Protein AF-0000000070241380 (afdb_homodimer)

Sequence (572 aa):
MRVVCAGHLNWDIRLRVDRLPAPDSEGRIKDRTESGGGSAANVAVGLSSLGCAPAMLGSVGDDDRGNSARGRLERADVRQYVRTVEDAETTAKYVFTDDDGEVAMLESGGANEAFEADDLPSKALVDADMLHLTGQDPQTAAELAERAVDHDVLVSFDPGRRVDSRDYSTTLRRTDLLFVNRREAAAVDIAVPWRITKLGGDGAVCAGPEGAEISHPGFDIETVRDTTGAGDAFAAGFLAAWFEDTDPERALSVANAAGALAAGTRGVDIDLSWDRINDLRKDQPRMRVVCAGHLNWDIRLRVDRLPAPDSEGRIKDRTESGGGSAANVAVGLSSLGCAPAMLGSVGDDDRGNSARGRLERADVRQYVRTVEDAETTAKYVFTDDDGEVAMLESGGANEAFEADDLPSKALVDADMLHLTGQDPQTAAELAERAVDHDVLVSFDPGRRVDSRDYSTTLRRTDLLFVNRREAAAVDIAVPWRITKLGGDGAVCAGPEGAEISHPGFDIETVRDTTGAGDAFAAGFLAAWFEDTDPERALSVANAAGALAAGTRGVDIDLSWDRINDLRKDQPR

Radius of gyration: 29.04 Å; Cα contacts (8 Å, |Δi|>4): 1462; chains: 2; bounding box: 53×88×62 Å

pLDDT: mean 92.49, std 8.25, range [40.88, 98.88]

Structure (mmCIF, N/CA/C/O backbone):
data_AF-0000000070241380-model_v1
#
loop_
_entity.id
_entity.type
_entity.pdbx_description
1 polymer 'PfkB family kinase'
#
loop_
_atom_site.group_PDB
_atom_site.id
_atom_site.type_symbol
_atom_site.label_atom_id
_atom_site.label_alt_id
_atom_site.label_comp_id
_atom_site.label_asym_id
_atom_site.label_entity_id
_atom_site.label_seq_id
_atom_site.pdbx_PDB_ins_code
_atom_site.Cartn_x
_atom_site.Cartn_y
_atom_site.Cartn_z
_atom_site.occupancy
_atom_site.B_iso_or_equiv
_atom_site.auth_seq_id
_atom_site.auth_comp_id
_atom_site.auth_asym_id
_atom_site.auth_atom_id
_atom_site.pdbx_PDB_model_num
ATOM 1 N N . MET A 1 1 ? -7.23 -36.688 -7.641 1 91.81 1 MET A N 1
ATOM 2 C CA . MET A 1 1 ? -5.93 -36.312 -8.172 1 91.81 1 MET A CA 1
ATOM 3 C C . MET A 1 1 ? -5.129 -35.531 -7.121 1 91.81 1 MET A C 1
ATOM 5 O O . MET A 1 1 ? -5.648 -34.625 -6.477 1 91.81 1 MET A O 1
ATOM 9 N N . ARG A 1 2 ? -3.965 -36.062 -6.848 1 96.88 2 ARG A N 1
ATOM 10 C CA . ARG A 1 2 ? -3.041 -35.375 -5.938 1 96.88 2 ARG A CA 1
ATOM 11 C C . ARG A 1 2 ? -2.055 -34.5 -6.707 1 96.88 2 ARG A C 1
ATOM 13 O O . ARG A 1 2 ? -1.306 -35 -7.551 1 96.88 2 ARG A O 1
ATOM 20 N N . VAL A 1 3 ? -2.09 -33.188 -6.426 1 98.31 3 VAL A N 1
ATOM 21 C CA . VAL A 1 3 ? -1.246 -32.25 -7.156 1 98.31 3 VAL A CA 1
ATOM 22 C C . VAL A 1 3 ? -0.402 -31.438 -6.18 1 98.31 3 VAL A C 1
ATOM 24 O O . VAL A 1 3 ? -0.926 -30.891 -5.211 1 98.31 3 VAL A O 1
ATOM 27 N N . VAL A 1 4 ? 0.882 -31.375 -6.375 1 98.81 4 VAL A N 1
ATOM 28 C CA . VAL A 1 4 ? 1.748 -30.469 -5.637 1 98.81 4 VAL A CA 1
ATOM 29 C C . VAL A 1 4 ? 1.947 -29.188 -6.438 1 98.81 4 VAL A C 1
ATOM 31 O O . VAL A 1 4 ? 2.467 -29.219 -7.555 1 98.81 4 VAL A O 1
ATOM 34 N N . CYS A 1 5 ? 1.465 -28.141 -5.914 1 98.81 5 CYS A N 1
ATOM 35 C CA . CYS A 1 5 ? 1.719 -26.812 -6.48 1 98.81 5 CYS A CA 1
ATOM 36 C C . CYS A 1 5 ? 2.889 -26.141 -5.781 1 98.81 5 CYS A C 1
ATOM 38 O O . CYS A 1 5 ? 2.871 -25.953 -4.562 1 98.81 5 CYS A O 1
ATOM 40 N N . ALA A 1 6 ? 3.889 -25.75 -6.531 1 98.81 6 ALA A N 1
ATOM 41 C CA . ALA A 1 6 ? 5.086 -25.141 -5.957 1 98.81 6 ALA A CA 1
ATOM 42 C C . ALA A 1 6 ? 5.312 -23.75 -6.52 1 98.81 6 ALA A C 1
ATOM 44 O O . ALA A 1 6 ? 5.277 -23.547 -7.738 1 98.81 6 ALA A O 1
ATOM 45 N N . GLY A 1 7 ? 5.461 -22.797 -5.633 1 98.06 7 GLY A N 1
ATOM 46 C CA . GLY A 1 7 ? 5.75 -21.453 -6.102 1 98.06 7 GLY A CA 1
ATOM 47 C C . GLY A 1 7 ? 5.418 -20.391 -5.078 1 98.06 7 GLY A C 1
ATOM 48 O O . GLY A 1 7 ? 5.711 -20.531 -3.893 1 98.06 7 GLY A O 1
ATOM 49 N N . HIS A 1 8 ? 4.859 -19.328 -5.605 1 95.69 8 HIS A N 1
ATOM 50 C CA . HIS A 1 8 ? 4.719 -18.125 -4.793 1 95.69 8 HIS A CA 1
ATOM 51 C C . HIS A 1 8 ? 3.445 -18.172 -3.957 1 95.69 8 HIS A C 1
ATOM 53 O O . HIS A 1 8 ? 2.396 -18.609 -4.438 1 95.69 8 HIS A O 1
ATOM 59 N N . LEU A 1 9 ? 3.564 -17.859 -2.736 1 96.31 9 LEU A N 1
ATOM 60 C CA . LEU A 1 9 ? 2.535 -17.547 -1.749 1 96.31 9 LEU A CA 1
ATOM 61 C C . LEU A 1 9 ? 2.734 -16.156 -1.175 1 96.31 9 LEU A C 1
ATOM 63 O O . LEU A 1 9 ? 3.637 -15.938 -0.364 1 96.31 9 LEU A O 1
ATOM 67 N N . ASN A 1 10 ? 1.945 -15.258 -1.685 1 94.19 10 ASN A N 1
ATOM 68 C CA . ASN A 1 10 ? 2.145 -13.852 -1.364 1 94.19 10 ASN A CA 1
ATOM 69 C C . ASN A 1 10 ? 0.874 -13.219 -0.806 1 94.19 10 ASN A C 1
ATOM 71 O O . ASN A 1 10 ? -0.141 -13.898 -0.639 1 94.19 10 ASN A O 1
ATOM 75 N N . TRP A 1 11 ? 1.044 -11.977 -0.367 1 94.62 11 TRP A N 1
ATOM 76 C CA . TRP A 1 11 ? -0.078 -11.141 0.047 1 94.62 11 TRP A CA 1
ATOM 77 C C . TRP A 1 11 ? -0.372 -10.07 -0.996 1 94.62 11 TRP A C 1
ATOM 79 O O . TRP A 1 11 ? 0.464 -9.195 -1.253 1 94.62 11 TRP A O 1
ATOM 89 N N . ASP A 1 12 ? -1.545 -10.148 -1.573 1 92.19 12 ASP A N 1
ATOM 90 C CA . ASP A 1 12 ? -1.925 -9.219 -2.635 1 92.19 12 ASP A CA 1
ATOM 91 C C . ASP A 1 12 ? -2.736 -8.055 -2.078 1 92.19 12 ASP A C 1
ATOM 93 O O . ASP A 1 12 ? -3.725 -8.258 -1.37 1 92.19 12 ASP A O 1
ATOM 97 N N . ILE A 1 13 ? -2.287 -6.867 -2.35 1 91.38 13 ILE A N 1
ATOM 98 C CA . ILE A 1 13 ? -2.996 -5.637 -2.018 1 91.38 13 ILE A CA 1
ATOM 99 C C . ILE A 1 13 ? -3.467 -4.949 -3.297 1 91.38 13 ILE A C 1
ATOM 101 O O . ILE A 1 13 ? -2.65 -4.469 -4.086 1 91.38 13 ILE A O 1
ATOM 105 N N . ARG A 1 14 ? -4.77 -4.91 -3.43 1 90.5 14 ARG A N 1
ATOM 106 C CA . ARG A 1 14 ? -5.352 -4.328 -4.637 1 90.5 14 ARG A CA 1
ATOM 107 C C . ARG A 1 14 ? -5.945 -2.953 -4.355 1 90.5 14 ARG A C 1
ATOM 109 O O . ARG A 1 14 ? -6.812 -2.812 -3.49 1 90.5 14 ARG A O 1
ATOM 116 N N . LEU A 1 15 ? -5.5 -1.977 -5.074 1 92 15 LEU A N 1
ATOM 117 C CA . LEU A 1 15 ? -5.953 -0.599 -4.91 1 92 15 LEU A CA 1
ATOM 118 C C . LEU A 1 15 ? -6.609 -0.087 -6.188 1 92 15 LEU A C 1
ATOM 120 O O . LEU A 1 15 ? -5.945 0.056 -7.215 1 92 15 LEU A O 1
ATOM 124 N N . ARG A 1 16 ? -7.879 0.09 -6.133 1 92 16 ARG A N 1
ATOM 125 C CA . ARG A 1 16 ? -8.531 0.848 -7.195 1 92 16 ARG A CA 1
ATOM 126 C C . ARG A 1 16 ? -8.336 2.348 -7 1 92 16 ARG A C 1
ATOM 128 O O . ARG A 1 16 ? -8.68 2.891 -5.945 1 92 16 ARG A O 1
ATOM 135 N N . VAL A 1 17 ? -7.758 2.992 -7.988 1 95.12 17 VAL A N 1
ATOM 136 C CA . VAL A 1 17 ? -7.379 4.391 -7.84 1 95.12 17 VAL A CA 1
ATOM 137 C C . VAL A 1 17 ? -7.988 5.219 -8.969 1 95.12 17 VAL A C 1
ATOM 139 O O . VAL A 1 17 ? -8.367 4.672 -10.008 1 95.12 17 VAL A O 1
ATOM 142 N N . ASP A 1 18 ? -8.18 6.52 -8.742 1 94.81 18 ASP A N 1
ATOM 143 C CA . ASP A 1 18 ? -8.672 7.387 -9.812 1 94.81 18 ASP A CA 1
ATOM 144 C C . ASP A 1 18 ? -7.645 7.527 -10.93 1 94.81 18 ASP A C 1
ATOM 146 O O . ASP A 1 18 ? -8 7.523 -12.109 1 94.81 18 ASP A O 1
ATOM 150 N N . ARG A 1 19 ? -6.41 7.574 -10.586 1 93.75 19 ARG A N 1
ATOM 151 C CA . ARG A 1 19 ? -5.289 7.633 -11.516 1 93.75 19 ARG A CA 1
ATOM 152 C C . ARG A 1 19 ? -4.051 6.969 -10.93 1 93.75 19 ARG A C 1
ATOM 154 O O . ARG A 1 19 ? -3.869 6.953 -9.703 1 93.75 19 ARG A O 1
ATOM 161 N N . LEU A 1 20 ? -3.213 6.441 -11.789 1 94.5 20 LEU A N 1
ATOM 162 C CA . LEU A 1 20 ? -1.96 5.848 -11.336 1 94.5 20 LEU A CA 1
ATOM 163 C C . LEU A 1 20 ? -1.019 6.918 -10.789 1 94.5 20 LEU A C 1
ATOM 165 O O . LEU A 1 20 ? -1.027 8.055 -11.266 1 94.5 20 LEU A O 1
ATOM 169 N N . PRO A 1 21 ? -0.204 6.586 -9.781 1 90.88 21 PRO A N 1
ATOM 170 C CA . PRO A 1 21 ? 0.755 7.551 -9.242 1 90.88 21 PRO A CA 1
ATOM 171 C C . PRO A 1 21 ? 1.69 8.117 -10.305 1 90.88 21 PRO A C 1
ATOM 173 O O . PRO A 1 21 ? 2.23 7.363 -11.117 1 90.88 21 PRO A O 1
ATOM 176 N N . ALA A 1 22 ? 1.768 9.406 -10.336 1 89.81 22 ALA A N 1
ATOM 177 C CA . ALA A 1 22 ? 2.676 10.133 -11.219 1 89.81 22 ALA A CA 1
ATOM 178 C C . ALA A 1 22 ? 3.488 11.164 -10.438 1 89.81 22 ALA A C 1
ATOM 180 O O . ALA A 1 22 ? 3.127 11.523 -9.312 1 89.81 22 ALA A O 1
ATOM 181 N N . PRO A 1 23 ? 4.672 11.562 -10.984 1 86.12 23 PRO A N 1
ATOM 182 C CA . PRO A 1 23 ? 5.48 12.539 -10.25 1 86.12 23 PRO A CA 1
ATOM 183 C C . PRO A 1 23 ? 4.672 13.75 -9.797 1 86.12 23 PRO A C 1
ATOM 185 O O . PRO A 1 23 ? 3.92 14.328 -10.586 1 86.12 23 PRO A O 1
ATOM 188 N N . ASP A 1 24 ? 4.863 14.117 -8.492 1 79.19 24 ASP A N 1
ATOM 189 C CA . ASP A 1 24 ? 4.27 15.281 -7.852 1 79.19 24 ASP A CA 1
ATOM 190 C C . ASP A 1 24 ? 2.75 15.266 -7.973 1 79.19 24 ASP A C 1
ATOM 192 O O . ASP A 1 24 ? 2.129 16.312 -8.203 1 79.19 24 ASP A O 1
ATOM 196 N N . SER A 1 25 ? 2.203 14.086 -7.949 1 82.19 25 SER A N 1
ATOM 197 C CA . SER A 1 25 ? 0.752 13.969 -8.055 1 82.19 25 SER A CA 1
ATOM 198 C C . SER A 1 25 ? 0.151 13.406 -6.77 1 82.19 25 SER A C 1
ATOM 200 O O . SER A 1 25 ? 0.857 12.805 -5.957 1 82.19 25 SER A O 1
ATOM 202 N N . GLU A 1 26 ? -1.091 13.734 -6.629 1 83.38 26 GLU A N 1
ATOM 203 C CA . GLU A 1 26 ? -1.896 13.164 -5.559 1 83.38 26 GLU A CA 1
ATOM 204 C C . GLU A 1 26 ? -3.17 12.523 -6.105 1 83.38 26 GLU A C 1
ATOM 206 O O . GLU A 1 26 ? -3.928 13.164 -6.836 1 83.38 26 GLU A O 1
ATOM 211 N N . GLY A 1 27 ? -3.289 11.266 -5.848 1 89.69 27 GLY A N 1
ATOM 212 C CA . GLY A 1 27 ? -4.484 10.547 -6.27 1 89.69 27 GLY A CA 1
ATOM 213 C C . GLY A 1 27 ? -5.301 10.016 -5.105 1 89.69 27 GLY A C 1
ATOM 214 O O . GLY A 1 27 ? -4.938 10.203 -3.945 1 89.69 27 GLY A O 1
ATOM 215 N N . ARG A 1 28 ? -6.371 9.406 -5.504 1 93.81 28 ARG A N 1
ATOM 216 C CA . ARG A 1 28 ? -7.289 8.891 -4.496 1 93.81 28 ARG A CA 1
ATOM 217 C C . ARG A 1 28 ? -7.465 7.379 -4.637 1 93.81 28 ARG A C 1
ATOM 219 O O . ARG A 1 28 ? -7.582 6.867 -5.75 1 93.81 28 ARG A O 1
ATOM 226 N N . ILE A 1 29 ? -7.441 6.73 -3.539 1 94.62 29 ILE A N 1
ATOM 227 C CA . ILE A 1 29 ? -7.781 5.312 -3.498 1 94.62 29 ILE A CA 1
ATOM 228 C C . ILE A 1 29 ? -9.289 5.148 -3.312 1 94.62 29 ILE A C 1
ATOM 230 O O . ILE A 1 29 ? -9.844 5.594 -2.309 1 94.62 29 ILE A O 1
ATOM 234 N N . LYS A 1 30 ? -9.945 4.523 -4.215 1 92.38 30 LYS A N 1
ATOM 235 C CA . LYS A 1 30 ? -11.391 4.355 -4.207 1 92.38 30 LYS A CA 1
ATOM 236 C C . LYS A 1 30 ? -11.797 3.09 -3.453 1 92.38 30 LYS A C 1
ATOM 238 O O . LYS A 1 30 ? -12.875 3.035 -2.855 1 92.38 30 LYS A O 1
ATOM 243 N N . ASP A 1 31 ? -10.953 2.166 -3.617 1 89.19 31 ASP A N 1
ATOM 244 C CA . ASP A 1 31 ? -11.211 0.878 -2.982 1 89.19 31 ASP A CA 1
ATOM 245 C C . ASP A 1 31 ? -9.914 0.124 -2.711 1 89.19 31 ASP A C 1
ATOM 247 O O . ASP A 1 31 ? -8.93 0.292 -3.436 1 89.19 31 ASP A O 1
ATOM 251 N N . ARG A 1 32 ? -9.906 -0.59 -1.629 1 88.56 32 ARG A N 1
ATOM 252 C CA . ARG A 1 32 ? -8.766 -1.419 -1.255 1 88.56 32 ARG A CA 1
ATOM 253 C C . ARG A 1 32 ? -9.219 -2.805 -0.81 1 88.56 32 ARG A C 1
ATOM 255 O O . ARG A 1 32 ? -10.078 -2.934 0.066 1 88.56 32 ARG A O 1
ATOM 262 N N . THR A 1 33 ? -8.656 -3.799 -1.416 1 86.75 33 THR A N 1
ATOM 263 C CA . THR A 1 33 ? -8.891 -5.176 -1.001 1 86.75 33 THR A CA 1
ATOM 264 C C . THR A 1 33 ? -7.574 -5.926 -0.833 1 86.75 33 THR A C 1
ATOM 266 O O . THR A 1 33 ? -6.574 -5.586 -1.471 1 86.75 33 THR A O 1
ATOM 269 N N . GLU A 1 34 ? -7.562 -6.832 0.094 1 89.5 34 GLU A N 1
ATOM 270 C CA . GLU A 1 34 ? -6.371 -7.633 0.35 1 89.5 34 GLU A CA 1
ATOM 271 C C . GLU A 1 34 ? -6.715 -9.117 0.471 1 89.5 34 GLU A C 1
ATOM 273 O O . GLU A 1 34 ? -7.801 -9.469 0.935 1 89.5 34 GLU A O 1
ATOM 278 N N . SER A 1 35 ? -5.844 -9.93 0.017 1 89.56 35 SER A N 1
ATOM 279 C CA . SER A 1 35 ? -6.004 -11.375 0.132 1 89.56 35 SER A CA 1
ATOM 280 C C . SER A 1 35 ? -4.672 -12.094 -0.065 1 89.56 35 SER A C 1
ATOM 282 O O . SER A 1 35 ? -3.721 -11.516 -0.593 1 89.56 35 SER A O 1
ATOM 284 N N . GLY A 1 36 ? -4.707 -13.305 0.472 1 91.5 36 GLY A N 1
ATOM 285 C CA . GLY A 1 36 ? -3.617 -14.172 0.056 1 91.5 36 GLY A CA 1
ATOM 286 C C . GLY A 1 36 ? -3.594 -14.43 -1.438 1 91.5 36 GLY A C 1
ATOM 287 O O . GLY A 1 36 ? -4.645 -14.586 -2.064 1 91.5 36 GLY A O 1
ATOM 288 N N . GLY A 1 37 ? -2.367 -14.445 -1.979 1 91.38 37 GLY A N 1
ATOM 289 C CA . GLY A 1 37 ? -2.229 -14.672 -3.408 1 91.38 37 GLY A CA 1
ATOM 290 C C . GLY A 1 37 ? -0.978 -15.453 -3.768 1 91.38 37 GLY A C 1
ATOM 291 O O . GLY A 1 37 ? -0.426 -16.172 -2.932 1 91.38 37 GLY A O 1
ATOM 292 N N . GLY A 1 38 ? -0.622 -15.312 -5.07 1 92.44 38 GLY A N 1
ATOM 293 C CA . GLY A 1 38 ? 0.423 -16.125 -5.668 1 92.44 38 GLY A CA 1
ATOM 294 C C . GLY A 1 38 ? -0.114 -17.188 -6.613 1 92.44 38 GLY A C 1
ATOM 295 O O . GLY A 1 38 ? -1.074 -17.891 -6.289 1 92.44 38 GLY A O 1
ATOM 296 N N . SER A 1 39 ? 0.575 -17.219 -7.664 1 92.88 39 SER A N 1
ATOM 297 C CA . SER A 1 39 ? 0.055 -18.094 -8.711 1 92.88 39 SER A CA 1
ATOM 298 C C . SER A 1 39 ? -0.083 -19.531 -8.227 1 92.88 39 SER A C 1
ATOM 300 O O . SER A 1 39 ? -1.127 -20.156 -8.414 1 92.88 39 SER A O 1
ATOM 302 N N . ALA A 1 40 ? 0.939 -20.094 -7.617 1 96.75 40 ALA A N 1
ATOM 303 C CA . ALA A 1 40 ? 0.886 -21.469 -7.137 1 96.75 40 ALA A CA 1
ATOM 304 C C . ALA A 1 40 ? -0.237 -21.656 -6.121 1 96.75 40 ALA A C 1
ATOM 306 O O . ALA A 1 40 ? -0.982 -22.641 -6.18 1 96.75 40 ALA A O 1
ATOM 307 N N . ALA A 1 41 ? -0.346 -20.734 -5.219 1 96 41 ALA A N 1
ATOM 308 C CA . ALA A 1 41 ? -1.397 -20.797 -4.207 1 96 41 ALA A CA 1
ATOM 309 C C . ALA A 1 41 ? -2.781 -20.719 -4.848 1 96 41 ALA A C 1
ATOM 311 O O . ALA A 1 41 ? -3.688 -21.469 -4.469 1 96 41 ALA A O 1
ATOM 312 N N . ASN A 1 42 ? -2.939 -19.844 -5.789 1 94.19 42 ASN A N 1
ATOM 313 C CA . ASN A 1 42 ? -4.223 -19.688 -6.469 1 94.19 42 ASN A CA 1
ATOM 314 C C . ASN A 1 42 ? -4.629 -20.969 -7.199 1 94.19 42 ASN A C 1
ATOM 316 O O . ASN A 1 42 ? -5.789 -21.375 -7.148 1 94.19 42 ASN A O 1
ATOM 320 N N . VAL A 1 43 ? -3.713 -21.547 -7.871 1 96.56 43 VAL A N 1
ATOM 321 C CA . VAL A 1 43 ? -3.996 -22.781 -8.578 1 96.56 43 VAL A CA 1
ATOM 322 C C . VAL A 1 43 ? -4.375 -23.875 -7.578 1 96.56 43 VAL A C 1
ATOM 324 O O . VAL A 1 43 ? -5.328 -24.625 -7.801 1 96.56 43 VAL A O 1
ATOM 327 N N . ALA A 1 44 ? -3.643 -23.984 -6.473 1 97.25 44 ALA A N 1
ATOM 328 C CA . ALA A 1 44 ? -3.93 -24.984 -5.449 1 97.25 44 ALA A CA 1
ATOM 329 C C . ALA A 1 44 ? -5.348 -24.828 -4.91 1 97.25 44 ALA A C 1
ATOM 331 O O . ALA A 1 44 ? -6.09 -25.812 -4.793 1 97.25 44 ALA A O 1
ATOM 332 N N . VAL A 1 45 ? -5.723 -23.641 -4.621 1 95.94 45 VAL A N 1
ATOM 333 C CA . VAL A 1 45 ? -7.055 -23.375 -4.098 1 95.94 45 VAL A CA 1
ATOM 334 C C . VAL A 1 45 ? -8.102 -23.719 -5.152 1 95.94 45 VAL A C 1
ATOM 336 O O . VAL A 1 45 ? -9.133 -24.328 -4.832 1 95.94 45 VAL A O 1
ATOM 339 N N . GLY A 1 46 ? -7.848 -23.328 -6.371 1 95.44 46 GLY A N 1
ATOM 340 C CA . GLY A 1 46 ? -8.742 -23.703 -7.453 1 95.44 46 GLY A CA 1
ATOM 341 C C . GLY A 1 46 ? -8.914 -25.203 -7.594 1 95.44 46 GLY A C 1
ATOM 342 O O . GLY A 1 46 ? -10.039 -25.688 -7.758 1 95.44 46 GLY A O 1
ATOM 343 N N . LEU A 1 47 ? -7.832 -25.938 -7.547 1 97.06 47 LEU A N 1
ATOM 344 C CA . LEU A 1 47 ? -7.863 -27.391 -7.66 1 97.06 47 LEU A CA 1
ATOM 345 C C . LEU A 1 47 ? -8.664 -28 -6.52 1 97.06 47 LEU A C 1
ATOM 347 O O . LEU A 1 47 ? -9.406 -28.969 -6.727 1 97.06 47 LEU A O 1
ATOM 351 N N . SER A 1 48 ? -8.492 -27.438 -5.348 1 96.88 48 SER A N 1
ATOM 352 C CA . SER A 1 48 ? -9.266 -27.922 -4.207 1 96.88 48 SER A CA 1
ATOM 353 C C . SER A 1 48 ? -10.766 -27.781 -4.453 1 96.88 48 SER A C 1
ATOM 355 O O . SER A 1 48 ? -11.531 -28.703 -4.188 1 96.88 48 SER A O 1
ATOM 357 N N . SER A 1 49 ? -11.133 -26.688 -4.973 1 95 49 SER A N 1
ATOM 358 C CA . SER A 1 49 ? -12.539 -26.422 -5.254 1 95 49 SER A CA 1
ATOM 359 C C . SER A 1 49 ? -13.094 -27.391 -6.293 1 95 49 SER A C 1
ATOM 361 O O . SER A 1 49 ? -14.297 -27.641 -6.336 1 95 49 SER A O 1
ATOM 363 N N . LEU A 1 50 ? -12.25 -27.922 -7.059 1 96.06 50 LEU A N 1
ATOM 364 C CA . LEU A 1 50 ? -12.648 -28.828 -8.133 1 96.06 50 LEU A CA 1
ATOM 365 C C . LEU A 1 50 ? -12.523 -30.281 -7.691 1 96.06 50 LEU A C 1
ATOM 367 O O . LEU A 1 50 ? -12.562 -31.188 -8.523 1 96.06 50 LEU A O 1
ATOM 371 N N . GLY A 1 51 ? -12.281 -30.5 -6.438 1 95.06 51 GLY A N 1
ATOM 372 C CA . GLY A 1 51 ? -12.352 -31.828 -5.859 1 95.06 51 GLY A CA 1
ATOM 373 C C . GLY A 1 51 ? -11.023 -32.562 -5.879 1 95.06 51 GLY A C 1
ATOM 374 O O . GLY A 1 51 ? -10.969 -33.75 -5.629 1 95.06 51 GLY A O 1
ATOM 375 N N . CYS A 1 52 ? -9.977 -31.859 -6.191 1 96.44 52 CYS A N 1
ATOM 376 C CA . CYS A 1 52 ? -8.656 -32.469 -6.152 1 96.44 52 CYS A CA 1
ATOM 377 C C . CYS A 1 52 ? -8.062 -32.406 -4.746 1 96.44 52 CYS A C 1
ATOM 379 O O . CYS A 1 52 ? -8.727 -31.953 -3.811 1 96.44 52 CYS A O 1
ATOM 381 N N . ALA A 1 53 ? -6.898 -32.969 -4.586 1 97.81 53 ALA A N 1
ATOM 382 C CA . ALA A 1 53 ? -6.156 -32.938 -3.328 1 97.81 53 ALA A CA 1
ATOM 383 C C . ALA A 1 53 ? -4.828 -32.188 -3.496 1 97.81 53 ALA A C 1
ATOM 385 O O . ALA A 1 53 ? -3.771 -32.844 -3.592 1 97.81 53 ALA A O 1
ATOM 386 N N . PRO A 1 54 ? -4.902 -30.875 -3.469 1 98.31 54 PRO A N 1
ATOM 387 C CA . PRO A 1 54 ? -3.682 -30.109 -3.719 1 98.31 54 PRO A CA 1
ATOM 388 C C . PRO A 1 54 ? -2.812 -29.953 -2.471 1 98.31 54 PRO A C 1
ATOM 390 O O . PRO A 1 54 ? -3.328 -29.969 -1.351 1 98.31 54 PRO A O 1
ATOM 393 N N . ALA A 1 55 ? -1.556 -29.859 -2.705 1 98.75 55 ALA A N 1
ATOM 394 C CA . ALA A 1 55 ? -0.556 -29.422 -1.729 1 98.75 55 ALA A CA 1
ATOM 395 C C . ALA A 1 55 ? 0.213 -28.203 -2.225 1 98.75 55 ALA A C 1
ATOM 397 O O . ALA A 1 55 ? 0.403 -28.031 -3.432 1 98.75 55 ALA A O 1
ATOM 398 N N . MET A 1 56 ? 0.615 -27.391 -1.299 1 98.62 56 MET A N 1
ATOM 399 C CA . MET A 1 56 ? 1.316 -26.156 -1.636 1 98.62 56 MET A CA 1
ATOM 400 C C . MET A 1 56 ? 2.732 -26.156 -1.068 1 98.62 56 MET A C 1
ATOM 402 O O . MET A 1 56 ? 2.922 -26.312 0.139 1 98.62 56 MET A O 1
ATOM 406 N N . LEU A 1 57 ? 3.693 -26.078 -1.916 1 98.88 57 LEU A N 1
ATOM 407 C CA . LEU A 1 57 ? 5.066 -25.797 -1.514 1 98.88 57 LEU A CA 1
ATOM 408 C C . LEU A 1 57 ? 5.426 -24.344 -1.767 1 98.88 57 LEU A C 1
ATOM 410 O O . LEU A 1 57 ? 5.352 -23.859 -2.902 1 98.88 57 LEU A O 1
ATOM 414 N N . GLY A 1 58 ? 5.754 -23.641 -0.786 1 98.69 58 GLY A N 1
ATOM 415 C CA . GLY A 1 58 ? 6.121 -22.234 -0.868 1 98.69 58 GLY A CA 1
ATOM 416 C C . GLY A 1 58 ? 6.711 -21.703 0.421 1 98.69 58 GLY A C 1
ATOM 417 O O . GLY A 1 58 ? 7.246 -22.453 1.23 1 98.69 58 GLY A O 1
ATOM 418 N N . SER A 1 59 ? 6.723 -20.375 0.546 1 98.81 59 SER A N 1
ATOM 419 C CA . SER A 1 59 ? 7.266 -19.766 1.761 1 98.81 59 SER A CA 1
ATOM 420 C C . SER A 1 59 ? 6.641 -18.406 2.025 1 98.81 59 SER A C 1
ATOM 422 O O . SER A 1 59 ? 6.207 -17.719 1.095 1 98.81 59 SER A O 1
ATOM 424 N N . VAL A 1 60 ? 6.559 -18.078 3.291 1 98.38 60 VAL A N 1
ATOM 425 C CA . VAL A 1 60 ? 6.082 -16.781 3.76 1 98.38 60 VAL A CA 1
ATOM 426 C C . VAL A 1 60 ? 6.965 -16.297 4.902 1 98.38 60 VAL A C 1
ATOM 428 O O . VAL A 1 60 ? 7.805 -17.031 5.414 1 98.38 60 VAL A O 1
ATOM 431 N N . GLY A 1 61 ? 6.859 -15.031 5.176 1 98 61 GLY A N 1
ATOM 432 C CA . GLY A 1 61 ? 7.484 -14.508 6.379 1 98 61 GLY A CA 1
ATOM 433 C C . GLY A 1 61 ? 6.715 -14.844 7.641 1 98 61 GLY A C 1
ATOM 434 O O . GLY A 1 61 ? 5.602 -15.367 7.578 1 98 61 GLY A O 1
ATOM 435 N N . ASP A 1 62 ? 7.344 -14.625 8.797 1 96.94 62 ASP A N 1
ATOM 436 C CA . ASP A 1 62 ? 6.688 -14.812 10.086 1 96.94 62 ASP A CA 1
ATOM 437 C C . ASP A 1 62 ? 5.961 -13.547 10.523 1 96.94 62 ASP A C 1
ATOM 439 O O . ASP A 1 62 ? 6.34 -12.914 11.508 1 96.94 62 ASP A O 1
ATOM 443 N N . ASP A 1 63 ? 4.934 -13.188 9.852 1 93.81 63 ASP A N 1
ATOM 444 C CA . ASP A 1 63 ? 4.145 -11.984 10.102 1 93.81 63 ASP A CA 1
ATOM 445 C C . ASP A 1 63 ? 2.658 -12.242 9.875 1 93.81 63 ASP A C 1
ATOM 447 O O . ASP A 1 63 ? 2.262 -13.367 9.562 1 93.81 63 ASP A O 1
ATOM 451 N N . ASP A 1 64 ? 1.839 -11.227 10.086 1 91.56 64 ASP A N 1
ATOM 452 C CA . ASP A 1 64 ? 0.39 -11.375 9.984 1 91.56 64 ASP A CA 1
ATOM 453 C C . ASP A 1 64 ? -0.029 -11.742 8.562 1 91.56 64 ASP A C 1
ATOM 455 O O . ASP A 1 64 ? -0.975 -12.508 8.375 1 91.56 64 ASP A O 1
ATOM 459 N N . ARG A 1 65 ? 0.633 -11.156 7.625 1 93.75 65 ARG A N 1
ATOM 460 C CA . ARG A 1 65 ? 0.327 -11.469 6.234 1 93.75 65 ARG A CA 1
ATOM 461 C C . ARG A 1 65 ? 0.583 -12.938 5.93 1 93.75 65 ARG A C 1
ATOM 463 O O . ARG A 1 65 ? -0.226 -13.594 5.266 1 93.75 65 ARG A O 1
ATOM 470 N N . GLY A 1 66 ? 1.757 -13.414 6.383 1 97.44 66 GLY A N 1
ATOM 471 C CA . GLY A 1 66 ? 2.066 -14.82 6.195 1 97.44 66 GLY A CA 1
ATOM 472 C C . GLY A 1 66 ? 1.05 -15.75 6.844 1 97.44 66 GLY A C 1
ATOM 473 O O . GLY A 1 66 ? 0.616 -16.719 6.23 1 97.44 66 GLY A O 1
ATOM 474 N N . ASN A 1 67 ? 0.666 -15.367 8.039 1 97.19 67 ASN A N 1
ATOM 475 C CA . ASN A 1 67 ? -0.35 -16.156 8.734 1 97.19 67 ASN A CA 1
ATOM 476 C C . ASN A 1 67 ? -1.675 -16.156 7.977 1 97.19 67 ASN A C 1
ATOM 478 O O . ASN A 1 67 ? -2.332 -17.188 7.871 1 97.19 67 ASN A O 1
ATOM 482 N N . SER A 1 68 ? -2.006 -15.055 7.512 1 95.62 68 SER A N 1
ATOM 483 C CA . SER A 1 68 ? -3.268 -14.938 6.785 1 95.62 68 SER A CA 1
ATOM 484 C C . SER A 1 68 ? -3.221 -15.711 5.469 1 95.62 68 SER A C 1
ATOM 486 O O . SER A 1 68 ? -4.207 -16.344 5.078 1 95.62 68 SER A O 1
ATOM 488 N N . ALA A 1 69 ? -2.129 -15.625 4.793 1 96.25 69 ALA A N 1
ATOM 489 C CA . ALA A 1 69 ? -1.968 -16.375 3.547 1 96.25 69 ALA A CA 1
ATOM 490 C C . ALA A 1 69 ? -2.078 -17.875 3.787 1 96.25 69 ALA A C 1
ATOM 492 O O . ALA A 1 69 ? -2.748 -18.578 3.031 1 96.25 69 ALA A O 1
ATOM 493 N N . ARG A 1 70 ? -1.447 -18.344 4.816 1 97.88 70 ARG A N 1
ATOM 494 C CA . ARG A 1 70 ? -1.538 -19.766 5.176 1 97.88 70 ARG A CA 1
ATOM 495 C C . ARG A 1 70 ? -2.957 -20.125 5.598 1 97.88 70 ARG A C 1
ATOM 497 O O . ARG A 1 70 ? -3.434 -21.219 5.297 1 97.88 70 ARG A O 1
ATOM 504 N N . GLY A 1 71 ? -3.559 -19.25 6.312 1 97 71 GLY A N 1
ATOM 505 C CA . GLY A 1 71 ? -4.945 -19.469 6.688 1 97 71 GLY A CA 1
ATOM 506 C C . GLY A 1 71 ? -5.863 -19.672 5.496 1 97 71 GLY A C 1
ATOM 507 O O . GLY A 1 71 ? -6.77 -20.516 5.539 1 97 71 GLY A O 1
ATOM 508 N N . ARG A 1 72 ? -5.664 -18.938 4.477 1 94.06 72 ARG A N 1
ATOM 509 C CA . ARG A 1 72 ? -6.434 -19.109 3.248 1 94.06 72 ARG A CA 1
ATOM 510 C C . ARG A 1 72 ? -6.293 -20.516 2.703 1 94.06 72 ARG A C 1
ATOM 512 O O . ARG A 1 72 ? -7.281 -21.141 2.291 1 94.06 72 ARG A O 1
ATOM 519 N N . LEU A 1 73 ? -5.09 -21.016 2.682 1 96.94 73 LEU A N 1
ATOM 520 C CA . LEU A 1 73 ? -4.84 -22.375 2.219 1 96.94 73 LEU A CA 1
ATOM 521 C C . LEU A 1 73 ? -5.547 -23.391 3.111 1 96.94 73 LEU A C 1
ATOM 523 O O . LEU A 1 73 ? -6.133 -24.359 2.617 1 96.94 73 LEU A O 1
ATOM 527 N N . GLU A 1 74 ? -5.48 -23.125 4.383 1 97.75 74 GLU A N 1
ATOM 528 C CA . GLU A 1 74 ? -6.133 -24.016 5.34 1 97.75 74 GLU A CA 1
ATOM 529 C C . GLU A 1 74 ? -7.641 -24.062 5.105 1 97.75 74 GLU A C 1
ATOM 531 O O . GLU A 1 74 ? -8.227 -25.156 5.062 1 97.75 74 GLU A O 1
ATOM 536 N N . ARG A 1 75 ? -8.227 -23 4.918 1 95.44 75 ARG A N 1
ATOM 537 C CA . ARG A 1 75 ? -9.664 -22.922 4.703 1 95.44 75 ARG A CA 1
ATOM 538 C C . ARG A 1 75 ? -10.062 -23.609 3.402 1 95.44 75 ARG A C 1
ATOM 540 O O . ARG A 1 75 ? -11.18 -24.125 3.279 1 95.44 75 ARG A O 1
ATOM 547 N N . ALA A 1 76 ? -9.156 -23.656 2.498 1 95.31 76 ALA A N 1
ATOM 548 C CA . ALA A 1 76 ? -9.414 -24.266 1.201 1 95.31 76 ALA A CA 1
ATOM 549 C C . ALA A 1 76 ? -9.031 -25.75 1.208 1 95.31 76 ALA A C 1
ATOM 551 O O . ALA A 1 76 ? -9.07 -26.406 0.17 1 95.31 76 ALA A O 1
ATOM 552 N N . ASP A 1 77 ? -8.562 -26.25 2.346 1 97.19 77 ASP A N 1
ATOM 553 C CA . ASP A 1 77 ? -8.172 -27.641 2.506 1 97.19 77 ASP A CA 1
ATOM 554 C C . ASP A 1 77 ? -6.973 -27.984 1.627 1 97.19 77 ASP A C 1
ATOM 556 O O . ASP A 1 77 ? -6.957 -29.016 0.963 1 97.19 77 ASP A O 1
ATOM 560 N N . VAL A 1 78 ? -6.055 -27.109 1.553 1 98.25 78 VAL A N 1
ATOM 561 C CA . VAL A 1 78 ? -4.797 -27.328 0.847 1 98.25 78 VAL A CA 1
ATOM 562 C C . VAL A 1 78 ? -3.725 -27.781 1.834 1 98.25 78 VAL A C 1
ATOM 564 O O . VAL A 1 78 ? -3.439 -27.094 2.812 1 98.25 78 VAL A O 1
ATOM 567 N N . ARG A 1 79 ? -3.172 -28.938 1.571 1 98.62 79 ARG A N 1
ATOM 568 C CA . ARG A 1 79 ? -2.045 -29.375 2.395 1 98.62 79 ARG A CA 1
ATOM 569 C C . ARG A 1 79 ? -0.862 -28.422 2.242 1 98.62 79 ARG A C 1
ATOM 571 O O . ARG A 1 79 ? -0.562 -27.969 1.135 1 98.62 79 ARG A O 1
ATOM 578 N N . GLN A 1 80 ? -0.201 -28.141 3.365 1 98.69 80 GLN A N 1
ATOM 579 C CA . GLN A 1 80 ? 0.785 -27.078 3.295 1 98.69 80 GLN A CA 1
ATOM 580 C C . GLN A 1 80 ? 2.191 -27.594 3.57 1 98.69 80 GLN A C 1
ATOM 582 O O . GLN A 1 80 ? 2.439 -28.203 4.617 1 98.69 80 GLN A O 1
ATOM 587 N N . TYR A 1 81 ? 3.033 -27.422 2.719 1 98.69 81 TYR A N 1
ATOM 588 C CA . TYR A 1 81 ? 4.48 -27.469 2.885 1 98.69 81 TYR A CA 1
ATOM 589 C C . TYR A 1 81 ? 5.094 -26.078 2.719 1 98.69 81 TYR A C 1
ATOM 591 O O . TYR A 1 81 ? 5.988 -25.891 1.893 1 98.69 81 TYR A O 1
ATOM 599 N N . VAL A 1 82 ? 4.586 -25.203 3.555 1 98.69 82 VAL A N 1
ATOM 600 C CA . VAL A 1 82 ? 4.957 -23.797 3.465 1 98.69 82 VAL A CA 1
ATOM 601 C C . VAL A 1 82 ? 5.984 -23.469 4.547 1 98.69 82 VAL A C 1
ATOM 603 O O . VAL A 1 82 ? 5.715 -23.625 5.738 1 98.69 82 VAL A O 1
ATOM 606 N N . ARG A 1 83 ? 7.121 -23.078 4.086 1 98.44 83 ARG A N 1
ATOM 607 C CA . ARG A 1 83 ? 8.172 -22.641 5 1 98.44 83 ARG A CA 1
ATOM 608 C C . ARG A 1 83 ? 7.887 -21.25 5.527 1 98.44 83 ARG A C 1
ATOM 610 O O . ARG A 1 83 ? 7.633 -20.328 4.75 1 98.44 83 ARG A O 1
ATOM 617 N N . THR A 1 84 ? 7.855 -21.109 6.859 1 98.19 84 THR A N 1
ATOM 618 C CA . THR A 1 84 ? 7.789 -19.797 7.465 1 98.19 84 THR A CA 1
ATOM 619 C C . THR A 1 84 ? 9.18 -19.297 7.836 1 98.19 84 THR A C 1
ATOM 621 O O . THR A 1 84 ? 9.883 -19.938 8.625 1 98.19 84 THR A O 1
ATOM 624 N N . VAL A 1 85 ? 9.602 -18.219 7.242 1 98.31 85 VAL A N 1
ATOM 625 C CA . VAL A 1 85 ? 10.953 -17.703 7.449 1 98.31 85 VAL A CA 1
ATOM 626 C C . VAL A 1 85 ? 10.953 -16.719 8.617 1 98.31 85 VAL A C 1
ATOM 628 O O . VAL A 1 85 ? 10.266 -15.695 8.586 1 98.31 85 VAL A O 1
ATOM 631 N N . GLU A 1 86 ? 11.75 -16.953 9.602 1 96.81 86 GLU A N 1
ATOM 632 C CA . GLU A 1 86 ? 11.852 -16.109 10.789 1 96.81 86 GLU A CA 1
ATOM 633 C C . GLU A 1 86 ? 12.445 -14.742 10.445 1 96.81 86 GLU A C 1
ATOM 635 O O . GLU A 1 86 ? 13.383 -14.648 9.641 1 96.81 86 GLU A O 1
ATOM 640 N N . ASP A 1 87 ? 11.867 -13.648 11.039 1 94 87 ASP A N 1
ATOM 641 C CA . ASP A 1 87 ? 12.336 -12.266 10.953 1 94 87 ASP A CA 1
ATOM 642 C C . ASP A 1 87 ? 12.289 -11.766 9.508 1 94 87 ASP A C 1
ATOM 644 O O . ASP A 1 87 ? 13.109 -10.938 9.109 1 94 87 ASP A O 1
ATOM 648 N N . ALA A 1 88 ? 11.445 -12.391 8.695 1 94.75 88 ALA A N 1
ATOM 649 C CA . ALA A 1 88 ? 11.234 -11.945 7.32 1 94.75 88 ALA A CA 1
ATOM 650 C C . ALA A 1 88 ? 9.789 -11.5 7.105 1 94.75 88 ALA A C 1
ATOM 652 O O . ALA A 1 88 ? 8.891 -11.922 7.836 1 94.75 88 ALA A O 1
ATOM 653 N N . GLU A 1 89 ? 9.617 -10.648 6.219 1 94.19 89 GLU A N 1
ATOM 654 C CA . GLU A 1 89 ? 8.281 -10.227 5.832 1 94.19 89 GLU A CA 1
ATOM 655 C C . GLU A 1 89 ? 7.719 -11.102 4.719 1 94.19 89 GLU A C 1
ATOM 657 O O . GLU A 1 89 ? 8.469 -11.578 3.861 1 94.19 89 GLU A O 1
ATOM 662 N N . THR A 1 90 ? 6.453 -11.305 4.797 1 96.94 90 THR A N 1
ATOM 663 C CA . THR A 1 90 ? 5.777 -11.922 3.66 1 96.94 90 THR A CA 1
ATOM 664 C C . THR A 1 90 ? 5.758 -10.969 2.463 1 96.94 90 THR A C 1
ATOM 666 O O . THR A 1 90 ? 5.461 -9.781 2.609 1 96.94 90 THR A O 1
ATOM 669 N N . THR A 1 91 ? 6.148 -11.516 1.329 1 96.38 91 THR A N 1
ATOM 670 C CA . THR A 1 91 ? 6.156 -10.711 0.113 1 9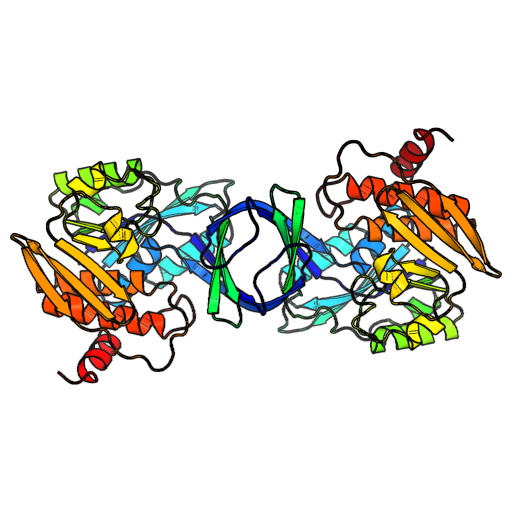6.38 91 THR A CA 1
ATOM 671 C C . THR A 1 91 ? 4.766 -10.156 -0.177 1 96.38 91 THR A C 1
ATOM 673 O O . THR A 1 91 ? 3.768 -10.875 -0.077 1 96.38 91 THR A O 1
ATOM 676 N N . ALA A 1 92 ? 4.723 -8.922 -0.463 1 95 92 ALA A N 1
ATOM 677 C CA . ALA A 1 92 ? 3.467 -8.266 -0.817 1 95 92 ALA A CA 1
ATOM 678 C C . ALA A 1 92 ? 3.496 -7.762 -2.258 1 95 92 ALA A C 1
ATOM 680 O O . ALA A 1 92 ? 4.543 -7.336 -2.752 1 95 92 ALA A O 1
ATOM 681 N N . LYS A 1 93 ? 2.395 -7.863 -2.848 1 93 93 LYS A N 1
ATOM 682 C CA . LYS A 1 93 ? 2.199 -7.328 -4.191 1 93 93 LYS A CA 1
ATOM 683 C C . LYS A 1 93 ? 1.1 -6.27 -4.207 1 93 93 LYS A C 1
ATOM 685 O O . LYS A 1 93 ? -0.027 -6.531 -3.779 1 93 93 LYS A O 1
ATOM 690 N N . TYR A 1 94 ? 1.464 -5.078 -4.621 1 93.12 94 TYR A N 1
ATOM 691 C CA . TYR A 1 94 ? 0.514 -3.986 -4.793 1 93.12 94 TYR A CA 1
ATOM 692 C C . TYR A 1 94 ? 0.047 -3.895 -6.242 1 93.12 94 TYR A C 1
ATOM 694 O O . TYR A 1 94 ? 0.859 -3.711 -7.152 1 93.12 94 TYR A O 1
ATOM 702 N N . VAL A 1 95 ? -1.184 -4.047 -6.398 1 90.12 95 VAL A N 1
ATOM 703 C CA . VAL A 1 95 ? -1.769 -3.953 -7.734 1 90.12 95 VAL A CA 1
ATOM 704 C C . VAL A 1 95 ? -2.654 -2.713 -7.824 1 90.12 95 VAL A C 1
ATOM 706 O O . VAL A 1 95 ? -3.648 -2.598 -7.102 1 90.12 95 VAL A O 1
ATOM 709 N N . PHE A 1 96 ? -2.33 -1.808 -8.719 1 92.19 96 PHE A N 1
ATOM 710 C CA . PHE A 1 96 ? -3.094 -0.585 -8.945 1 92.19 96 PHE A CA 1
ATOM 711 C C . PHE A 1 96 ? -3.941 -0.703 -10.203 1 92.19 96 PHE A C 1
ATOM 713 O O . PHE A 1 96 ? -3.443 -1.105 -11.258 1 92.19 96 PHE A O 1
ATOM 720 N N . THR A 1 97 ? -5.137 -0.433 -10.109 1 88.5 97 THR A N 1
ATOM 721 C CA . THR A 1 97 ? -6.016 -0.323 -11.273 1 88.5 97 THR A CA 1
ATOM 722 C C . THR A 1 97 ? -6.711 1.034 -11.297 1 88.5 97 THR A C 1
ATOM 724 O O . THR A 1 97 ? -7.379 1.412 -10.328 1 88.5 97 THR A O 1
ATOM 727 N N . ASP A 1 98 ? -6.547 1.778 -12.352 1 93.06 98 ASP A N 1
ATOM 728 C CA . ASP A 1 98 ? -7.137 3.111 -12.375 1 93.06 98 ASP A CA 1
ATOM 729 C C . ASP A 1 98 ? -8.492 3.1 -13.078 1 93.06 98 ASP A C 1
ATOM 731 O O . ASP A 1 98 ? -8.977 2.041 -13.484 1 93.06 98 ASP A O 1
ATOM 735 N N . ASP A 1 99 ? -9.141 4.23 -13.203 1 90.94 99 ASP A N 1
ATOM 736 C CA . ASP A 1 99 ? -10.492 4.348 -13.75 1 90.94 99 ASP A CA 1
ATOM 737 C C . ASP A 1 99 ? -10.516 3.982 -15.227 1 90.94 99 ASP A C 1
ATOM 739 O O . ASP A 1 99 ? -11.562 3.613 -15.766 1 90.94 99 ASP A O 1
ATOM 743 N N . ASP A 1 100 ? -9.391 4.039 -15.891 1 88.75 100 ASP A N 1
ATOM 744 C CA . ASP A 1 100 ? -9.312 3.721 -17.312 1 88.75 100 ASP A CA 1
ATOM 745 C C . ASP A 1 100 ? -8.992 2.242 -17.531 1 88.75 100 ASP A C 1
ATOM 747 O O . ASP A 1 100 ? -8.875 1.788 -18.672 1 88.75 100 ASP A O 1
ATOM 751 N N . GLY A 1 101 ? -8.805 1.536 -16.469 1 82.81 101 GLY A N 1
ATOM 752 C CA . GLY A 1 101 ? -8.531 0.11 -16.562 1 82.81 101 GLY A CA 1
ATOM 753 C C . GLY A 1 101 ? -7.055 -0.213 -16.656 1 82.81 101 GLY A C 1
ATOM 754 O O . GLY A 1 101 ? -6.676 -1.375 -16.828 1 82.81 101 GLY A O 1
ATOM 755 N N . GLU A 1 102 ? -6.285 0.828 -16.578 1 86.62 102 GLU A N 1
ATOM 756 C CA . GLU A 1 102 ? -4.844 0.579 -16.578 1 86.62 102 GLU A CA 1
ATOM 757 C C . GLU A 1 102 ? -4.395 -0.078 -15.281 1 86.62 102 GLU A C 1
ATOM 759 O O . GLU A 1 102 ? -4.926 0.223 -14.211 1 86.62 102 GLU A O 1
ATOM 764 N N . VAL A 1 103 ? -3.398 -0.957 -15.461 1 85.81 103 VAL A N 1
ATOM 765 C CA . VAL A 1 103 ? -2.926 -1.729 -14.312 1 85.81 103 VAL A CA 1
ATOM 766 C C . VAL A 1 103 ? -1.429 -1.5 -14.117 1 85.81 103 VAL A C 1
ATOM 768 O O . VAL A 1 103 ? -0.674 -1.424 -15.086 1 85.81 103 VAL A O 1
ATOM 771 N N . ALA A 1 104 ? -1.028 -1.318 -12.898 1 90.62 104 ALA A N 1
ATOM 772 C CA . ALA A 1 104 ? 0.376 -1.267 -12.5 1 90.62 104 ALA A CA 1
ATOM 773 C C . ALA A 1 104 ? 0.619 -2.096 -11.242 1 90.62 104 ALA A C 1
ATOM 775 O O . ALA A 1 104 ? -0.286 -2.273 -10.422 1 90.62 104 ALA A O 1
ATOM 776 N N . MET A 1 105 ? 1.853 -2.564 -11.141 1 90.31 105 MET A N 1
ATOM 777 C CA . MET A 1 105 ? 2.137 -3.445 -10.016 1 90.31 105 MET A CA 1
ATOM 778 C C . MET A 1 105 ? 3.453 -3.062 -9.344 1 90.31 105 MET A C 1
ATOM 780 O O . MET A 1 105 ? 4.391 -2.629 -10.016 1 90.31 105 MET A O 1
ATOM 784 N N . LEU A 1 106 ? 3.484 -3.172 -8.047 1 94.31 106 LEU A N 1
ATOM 785 C CA . LEU A 1 106 ? 4.703 -3.127 -7.242 1 94.31 106 LEU A CA 1
ATOM 786 C C . L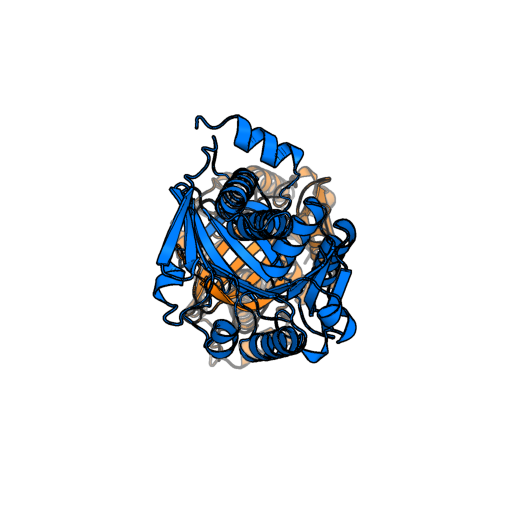EU A 1 106 ? 4.84 -4.387 -6.395 1 94.31 106 LEU A C 1
ATOM 788 O O . LEU A 1 106 ? 3.852 -4.895 -5.863 1 94.31 106 LEU A O 1
ATOM 792 N N . GLU A 1 107 ? 5.98 -4.883 -6.328 1 93.19 107 GLU A N 1
ATOM 793 C CA . GLU A 1 107 ? 6.238 -6.059 -5.504 1 93.19 107 GLU A CA 1
ATOM 794 C C . GLU A 1 107 ? 7.297 -5.77 -4.445 1 93.19 107 GLU A C 1
ATOM 796 O O . GLU A 1 107 ? 8.297 -5.098 -4.723 1 93.19 107 GLU A O 1
ATOM 801 N N . SER A 1 108 ? 6.996 -6.16 -3.248 1 93.75 108 SER A N 1
ATOM 802 C CA . SER A 1 108 ? 8 -6.051 -2.193 1 93.75 108 SER A CA 1
ATOM 803 C C . SER A 1 108 ? 8.898 -7.281 -2.164 1 93.75 108 SER A C 1
ATOM 805 O O . SER A 1 108 ? 8.508 -8.352 -2.625 1 93.75 108 SER A O 1
ATOM 807 N N . GLY A 1 109 ? 10.102 -7.094 -1.692 1 87.5 109 GLY A N 1
ATOM 808 C CA . GLY A 1 109 ? 10.875 -8.266 -1.33 1 87.5 109 GLY A CA 1
ATOM 809 C C . GLY A 1 109 ? 10.266 -9.062 -0.189 1 87.5 109 GLY A C 1
ATOM 810 O O . GLY A 1 109 ? 9.195 -8.711 0.308 1 87.5 109 GLY A O 1
ATOM 811 N N . GLY A 1 110 ? 10.906 -10.164 0.128 1 92.56 110 GLY A N 1
ATOM 812 C CA . GLY A 1 110 ? 10.43 -10.977 1.237 1 92.56 110 GLY A CA 1
ATOM 813 C C . GLY A 1 110 ? 10.734 -12.453 1.071 1 92.56 110 GLY A C 1
ATOM 814 O O . GLY A 1 110 ? 11.719 -12.82 0.426 1 92.56 110 GLY A O 1
ATOM 815 N N . ALA A 1 111 ? 9.844 -13.156 1.73 1 95.69 111 ALA A N 1
ATOM 816 C CA . ALA A 1 111 ? 10.172 -14.562 1.924 1 95.69 111 ALA A CA 1
ATOM 817 C C . ALA A 1 111 ? 9.602 -15.422 0.799 1 95.69 111 ALA A C 1
ATOM 819 O O . ALA A 1 111 ? 9.539 -16.656 0.914 1 95.69 111 ALA A O 1
ATOM 820 N N . ASN A 1 112 ? 9.188 -14.836 -0.295 1 94.38 112 ASN A N 1
ATOM 821 C CA . ASN A 1 112 ? 8.422 -15.523 -1.332 1 94.38 112 ASN A CA 1
ATOM 822 C C . ASN A 1 112 ? 9.195 -16.703 -1.907 1 94.38 112 ASN A C 1
ATOM 824 O O . ASN A 1 112 ? 8.609 -17.734 -2.25 1 94.38 112 ASN A O 1
ATOM 828 N N . GLU A 1 113 ? 10.422 -16.594 -2.064 1 95.75 113 GLU A N 1
ATOM 829 C CA . GLU A 1 113 ? 11.227 -17.625 -2.719 1 95.75 113 GLU A CA 1
ATOM 830 C C . GLU A 1 113 ? 12.281 -18.188 -1.768 1 95.75 113 GLU A C 1
ATOM 832 O O . GLU A 1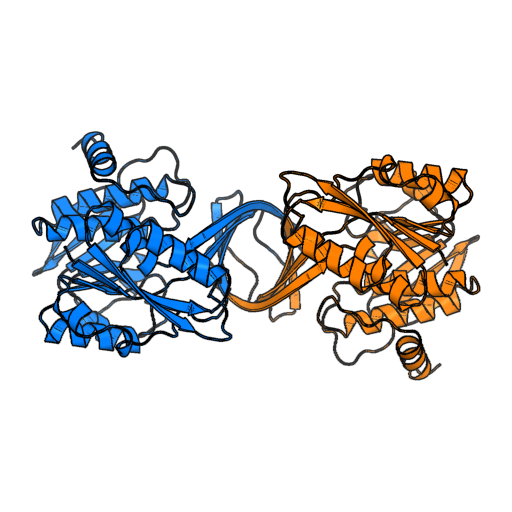 113 ? 13.367 -18.578 -2.195 1 95.75 113 GLU A O 1
ATOM 837 N N . ALA A 1 114 ? 11.93 -18.172 -0.507 1 97.88 114 ALA A N 1
ATOM 838 C CA . ALA A 1 114 ? 12.844 -18.719 0.495 1 97.88 114 ALA A CA 1
ATOM 839 C C . ALA A 1 114 ? 12.789 -20.234 0.521 1 97.88 114 ALA A C 1
ATOM 841 O O . ALA A 1 114 ? 13.711 -20.891 1.023 1 97.88 114 ALA A O 1
ATOM 842 N N . PHE A 1 115 ? 11.773 -20.875 0.06 1 98.31 115 PHE A N 1
ATOM 843 C CA . PHE A 1 115 ? 11.641 -22.328 0.072 1 98.31 115 PHE A CA 1
ATOM 844 C C . PHE A 1 115 ? 12.594 -22.969 -0.931 1 98.31 115 PHE A C 1
ATOM 846 O O . PHE A 1 115 ? 12.992 -22.344 -1.909 1 98.31 115 PHE A O 1
ATOM 853 N N . GLU A 1 116 ? 12.953 -24.156 -0.655 1 98.12 116 GLU A N 1
ATOM 854 C CA . GLU A 1 116 ? 13.797 -24.984 -1.51 1 98.12 116 GLU A CA 1
ATOM 855 C C . GLU A 1 116 ? 13.117 -26.312 -1.848 1 98.12 116 GLU A C 1
ATOM 857 O O . GLU A 1 116 ? 12.102 -26.672 -1.244 1 98.12 116 GLU A O 1
ATOM 862 N N . ALA A 1 117 ? 13.711 -26.969 -2.828 1 98.19 117 ALA A N 1
ATOM 863 C CA . ALA A 1 117 ? 13.164 -28.266 -3.227 1 98.19 117 ALA A CA 1
ATOM 864 C C . ALA A 1 117 ? 13.109 -29.234 -2.043 1 98.19 117 ALA A C 1
ATOM 866 O O . ALA A 1 117 ? 12.164 -30 -1.906 1 98.19 117 ALA A O 1
ATOM 867 N N . ASP A 1 118 ? 14.039 -29.078 -1.162 1 97.5 118 ASP A N 1
ATOM 868 C CA . ASP A 1 118 ? 14.172 -30.016 -0.049 1 97.5 118 ASP A CA 1
ATOM 869 C C . ASP A 1 118 ? 13.102 -29.766 1.011 1 97.5 118 ASP A C 1
ATOM 871 O O . ASP A 1 118 ? 12.898 -30.594 1.903 1 97.5 118 ASP A O 1
ATOM 875 N N . ASP A 1 119 ? 12.391 -28.719 0.897 1 98.31 119 ASP A N 1
ATOM 876 C CA . ASP A 1 119 ? 11.289 -28.453 1.819 1 98.31 119 ASP A CA 1
ATOM 877 C C . ASP A 1 119 ? 10.078 -29.328 1.505 1 98.31 119 ASP A C 1
ATOM 879 O O . ASP A 1 119 ? 9.148 -29.422 2.311 1 98.31 119 ASP A O 1
ATOM 883 N N . LEU A 1 120 ? 10.062 -29.906 0.362 1 98.5 120 LEU A N 1
ATOM 884 C CA . LEU A 1 120 ? 9.023 -30.875 -0.002 1 98.5 120 LEU A CA 1
ATOM 885 C C . LEU A 1 120 ? 9.461 -32.281 0.349 1 98.5 120 LEU A C 1
ATOM 887 O O . LEU A 1 120 ? 10.43 -32.812 -0.217 1 98.5 120 LEU A O 1
ATOM 891 N N . PRO A 1 121 ? 8.719 -32.906 1.269 1 97.75 121 PRO A N 1
ATOM 892 C CA . PRO A 1 121 ? 9.039 -34.281 1.54 1 97.75 121 PRO A CA 1
ATOM 893 C C . PRO A 1 121 ? 8.953 -35.188 0.292 1 97.75 121 PRO A C 1
ATOM 895 O O . PRO A 1 121 ? 8.055 -35 -0.53 1 97.75 121 PRO A O 1
ATOM 898 N N . SER A 1 122 ? 9.93 -36.094 0.206 1 96.62 122 SER A N 1
ATOM 899 C CA . SER A 1 122 ? 9.992 -36.969 -0.961 1 96.62 122 SER A CA 1
ATOM 900 C C . SER A 1 122 ? 8.672 -37.719 -1.17 1 96.62 122 SER A C 1
ATOM 902 O O . SER A 1 122 ? 8.203 -37.844 -2.303 1 96.62 122 SER A O 1
ATOM 904 N N . LYS A 1 123 ? 8.086 -38.156 -0.097 1 97.25 123 LYS A N 1
ATOM 905 C CA . LYS A 1 123 ? 6.852 -38.938 -0.181 1 97.25 123 LYS A CA 1
ATOM 906 C C . LYS A 1 123 ? 5.723 -38.094 -0.785 1 97.25 123 LYS A C 1
ATOM 908 O O . LYS A 1 123 ? 4.867 -38.625 -1.498 1 97.25 123 LYS A O 1
ATOM 913 N N . ALA A 1 124 ? 5.723 -36.844 -0.494 1 97.38 124 ALA A N 1
ATOM 914 C CA . ALA A 1 124 ? 4.684 -35.938 -1.006 1 97.38 124 ALA A CA 1
ATOM 915 C C . ALA A 1 124 ? 4.734 -35.875 -2.529 1 97.38 124 ALA A C 1
ATOM 917 O O . ALA A 1 124 ? 3.693 -35.812 -3.188 1 97.38 124 ALA A O 1
ATOM 918 N N . LEU A 1 125 ? 5.914 -35.844 -2.992 1 97.38 125 LEU A N 1
ATOM 919 C CA . LEU A 1 125 ? 6.074 -35.781 -4.441 1 97.38 125 LEU A CA 1
ATOM 920 C C . LEU A 1 125 ? 5.809 -37.156 -5.082 1 97.38 125 LEU A C 1
ATOM 922 O O . LEU A 1 125 ? 5.113 -37.219 -6.098 1 97.38 125 LEU A O 1
ATOM 926 N N . VAL A 1 126 ? 6.324 -38.156 -4.508 1 96.06 126 VAL A N 1
ATOM 927 C CA . VAL A 1 126 ? 6.219 -39.531 -5.043 1 96.06 126 VAL A CA 1
ATOM 928 C C . VAL A 1 126 ? 4.746 -39.906 -5.141 1 96.06 126 VAL A C 1
ATOM 930 O O . VAL A 1 126 ? 4.344 -40.594 -6.098 1 96.06 126 VAL A O 1
ATOM 933 N N . ASP A 1 127 ? 4 -39.531 -4.172 1 96.56 127 ASP A N 1
ATOM 934 C CA . ASP A 1 127 ? 2.598 -39.938 -4.105 1 96.56 127 ASP A CA 1
ATOM 935 C C . ASP A 1 127 ? 1.732 -39.031 -4.984 1 96.56 127 ASP A C 1
ATOM 937 O O . ASP A 1 127 ? 0.546 -39.312 -5.184 1 96.56 127 ASP A O 1
ATOM 941 N N . ALA A 1 128 ? 2.293 -38 -5.543 1 97.62 128 ALA A N 1
ATOM 942 C CA . ALA A 1 128 ? 1.517 -37.062 -6.332 1 97.62 128 ALA A CA 1
ATOM 943 C C . ALA A 1 128 ? 1.312 -37.562 -7.758 1 97.62 128 ALA A C 1
ATOM 945 O O . ALA A 1 128 ? 2.127 -38.312 -8.273 1 97.62 128 ALA A O 1
ATOM 946 N N . ASP A 1 129 ? 0.229 -37.125 -8.305 1 96.75 129 ASP A N 1
ATOM 947 C CA . ASP A 1 129 ? -0.029 -37.406 -9.711 1 96.75 129 ASP A CA 1
ATOM 948 C C . ASP A 1 129 ? 0.654 -36.344 -10.602 1 96.75 129 ASP A C 1
ATOM 950 O O . ASP A 1 129 ? 1.003 -36.656 -11.75 1 96.75 129 ASP A O 1
ATOM 954 N N . MET A 1 130 ? 0.832 -35.188 -10.031 1 97.62 130 MET A N 1
ATOM 955 C CA . MET A 1 130 ? 1.367 -34.062 -10.812 1 97.62 130 MET A CA 1
ATOM 956 C C . MET A 1 130 ? 2.094 -33.062 -9.914 1 97.62 130 MET A C 1
ATOM 958 O O . MET A 1 130 ? 1.7 -32.875 -8.766 1 97.62 130 MET A O 1
ATOM 962 N N . LEU A 1 131 ? 3.146 -32.531 -10.484 1 98.75 131 LEU A N 1
ATOM 963 C CA . LEU A 1 131 ? 3.832 -31.359 -9.953 1 98.75 131 LEU A CA 1
ATOM 964 C C . LEU A 1 131 ? 3.562 -30.125 -10.812 1 98.75 131 LEU A C 1
ATOM 966 O O . LEU A 1 131 ? 3.91 -30.109 -12 1 98.75 131 LEU A O 1
ATOM 970 N N . HIS A 1 132 ? 2.893 -29.156 -10.227 1 98.81 132 HIS A N 1
ATOM 971 C CA . HIS A 1 132 ? 2.656 -27.906 -10.938 1 98.81 132 HIS A CA 1
ATOM 972 C C . HIS A 1 132 ? 3.619 -26.812 -10.469 1 98.81 132 HIS A C 1
ATOM 974 O O . HIS A 1 132 ? 3.582 -26.406 -9.305 1 98.81 132 HIS A O 1
ATOM 980 N N . LEU A 1 133 ? 4.391 -26.312 -11.367 1 98.69 133 LEU A N 1
ATOM 981 C CA . LEU A 1 133 ? 5.383 -25.281 -11.078 1 98.69 133 LEU A CA 1
ATOM 982 C C . LEU A 1 133 ? 4.941 -23.938 -11.625 1 98.69 133 LEU A C 1
ATOM 984 O O . LEU A 1 133 ? 4.227 -23.875 -12.633 1 98.69 133 LEU A O 1
ATOM 988 N N . THR A 1 134 ? 5.371 -22.922 -10.977 1 96.62 134 THR A N 1
ATOM 989 C CA . THR A 1 134 ? 5.102 -21.562 -11.43 1 96.62 134 THR A CA 1
ATOM 990 C C . THR A 1 134 ? 6.398 -20.766 -11.562 1 96.62 134 THR A C 1
ATOM 992 O O . THR A 1 134 ? 7.461 -21.344 -11.812 1 96.62 134 THR A O 1
ATOM 995 N N . GLY A 1 135 ? 6.297 -19.406 -11.477 1 94.06 135 GLY A N 1
ATOM 996 C CA . GLY A 1 135 ? 7.441 -18.562 -11.789 1 94.06 135 GLY A CA 1
ATOM 997 C C . GLY A 1 135 ? 8.398 -18.406 -10.617 1 94.06 135 GLY A C 1
ATOM 998 O O . GLY A 1 135 ? 8.984 -17.344 -10.43 1 94.06 135 GLY A O 1
ATOM 999 N N . GLN A 1 136 ? 8.664 -19.453 -9.852 1 95.44 136 GLN A N 1
ATOM 1000 C CA . GLN A 1 136 ? 9.586 -19.406 -8.719 1 95.44 136 GLN A CA 1
ATOM 1001 C C . GLN A 1 136 ? 11.039 -19.422 -9.18 1 95.44 136 GLN A C 1
ATOM 1003 O O . GLN A 1 136 ? 11.312 -19.328 -10.383 1 95.44 136 GLN A O 1
ATOM 1008 N N . ASP A 1 137 ? 11.953 -19.484 -8.219 1 96.31 137 ASP A N 1
ATOM 1009 C CA . ASP A 1 137 ? 13.383 -19.547 -8.508 1 96.31 137 ASP A CA 1
ATOM 1010 C C . ASP A 1 137 ? 13.711 -20.688 -9.461 1 96.31 137 ASP A C 1
ATOM 1012 O O . ASP A 1 137 ? 13.32 -21.828 -9.227 1 96.31 137 ASP A O 1
ATOM 1016 N N . PRO A 1 138 ? 14.469 -20.391 -10.523 1 97.62 138 PRO A N 1
ATOM 1017 C CA . PRO A 1 138 ? 14.711 -21.406 -11.547 1 97.62 138 PRO A CA 1
ATOM 1018 C C . PRO A 1 138 ? 15.43 -22.625 -11.008 1 97.62 138 PRO A C 1
ATOM 1020 O O . PRO A 1 138 ? 15.172 -23.75 -11.453 1 97.62 138 PRO A O 1
ATOM 1023 N N . GLN A 1 139 ? 16.328 -22.438 -10.086 1 98 139 GLN A N 1
ATOM 1024 C CA . GLN A 1 139 ? 17.062 -23.578 -9.547 1 98 139 GLN A CA 1
ATOM 1025 C C . GLN A 1 139 ? 16.141 -24.484 -8.734 1 98 139 GLN A C 1
ATOM 1027 O O . GLN A 1 139 ? 16.203 -25.719 -8.852 1 98 139 GLN A O 1
ATOM 1032 N N . THR A 1 140 ? 15.312 -23.891 -7.969 1 98.5 140 THR A N 1
ATOM 1033 C CA . THR A 1 140 ? 14.344 -24.656 -7.188 1 98.5 140 THR A CA 1
ATOM 1034 C C . THR A 1 140 ? 13.375 -25.391 -8.102 1 98.5 140 THR A C 1
ATOM 1036 O O . THR A 1 140 ? 13.094 -26.578 -7.895 1 98.5 140 THR A O 1
ATOM 1039 N N . ALA A 1 141 ? 12.891 -24.703 -9.086 1 98.44 141 ALA A N 1
ATOM 1040 C CA . ALA A 1 141 ? 11.984 -25.312 -10.055 1 98.44 141 ALA A CA 1
ATOM 1041 C C . ALA A 1 141 ? 12.633 -26.5 -10.758 1 98.44 141 ALA A C 1
ATOM 1043 O O . ALA A 1 141 ? 12.016 -27.562 -10.906 1 98.44 141 ALA A O 1
ATOM 1044 N N . ALA A 1 142 ? 13.852 -26.328 -11.141 1 98.56 142 ALA A N 1
ATOM 1045 C CA . ALA A 1 142 ? 14.578 -27.359 -11.852 1 98.56 142 ALA A CA 1
ATOM 1046 C C . ALA A 1 142 ? 14.758 -28.609 -10.984 1 98.56 142 ALA A C 1
ATOM 1048 O O . ALA A 1 142 ? 14.547 -29.734 -11.453 1 98.56 142 ALA A O 1
ATOM 1049 N N . GLU A 1 143 ? 15.117 -28.391 -9.805 1 98.62 143 GLU A N 1
ATOM 1050 C CA . GLU A 1 143 ? 15.328 -29.516 -8.891 1 98.62 143 GLU A CA 1
ATOM 1051 C C . GLU A 1 143 ? 14.031 -30.266 -8.648 1 98.62 143 GLU A C 1
ATOM 1053 O O . GLU A 1 143 ? 14.016 -31.5 -8.641 1 98.62 143 GLU A O 1
ATOM 1058 N N . LEU A 1 144 ? 12.992 -29.578 -8.422 1 98.75 144 LEU A N 1
ATOM 1059 C CA . LEU A 1 144 ? 11.695 -30.203 -8.203 1 98.75 144 LEU A CA 1
ATOM 1060 C C . LEU A 1 144 ? 11.266 -30.984 -9.438 1 98.75 144 LEU A C 1
ATOM 1062 O O . LEU A 1 144 ? 10.766 -32.125 -9.32 1 98.75 144 LEU A O 1
ATOM 1066 N N . ALA A 1 145 ? 11.453 -30.406 -10.57 1 98.69 145 ALA A N 1
ATOM 1067 C CA . ALA A 1 145 ? 11.094 -31.062 -11.82 1 98.69 145 ALA A CA 1
ATOM 1068 C C . ALA A 1 145 ? 11.898 -32.344 -12.008 1 98.69 145 ALA A C 1
ATOM 1070 O O . ALA A 1 145 ? 11.359 -33.375 -12.438 1 98.69 145 ALA A O 1
ATOM 1071 N N . GLU A 1 146 ? 13.148 -32.25 -11.727 1 98.19 146 GLU A N 1
ATOM 1072 C CA . GLU A 1 146 ? 14.008 -33.438 -11.828 1 98.19 146 GLU A CA 1
ATOM 1073 C C . GLU A 1 146 ? 13.523 -34.562 -10.914 1 98.19 146 GLU A C 1
ATOM 1075 O O . GLU A 1 146 ? 13.438 -35.719 -11.336 1 98.19 146 GLU A O 1
ATOM 1080 N N . ARG A 1 147 ? 13.242 -34.219 -9.734 1 98.19 147 ARG A N 1
ATOM 1081 C CA . ARG A 1 147 ? 12.727 -35.188 -8.789 1 98.19 147 ARG A CA 1
ATOM 1082 C C . ARG A 1 147 ? 11.422 -35.812 -9.297 1 98.19 147 ARG A C 1
ATOM 1084 O O . ARG A 1 147 ? 11.203 -37 -9.156 1 98.19 147 ARG A O 1
ATOM 1091 N N . ALA A 1 148 ? 10.57 -35 -9.781 1 98.44 148 ALA A N 1
ATOM 1092 C CA . ALA A 1 148 ? 9.289 -35.5 -10.297 1 98.44 148 ALA A CA 1
ATOM 1093 C C . ALA A 1 148 ? 9.492 -36.5 -11.414 1 98.44 148 ALA A C 1
ATOM 1095 O O . ALA A 1 148 ? 8.883 -37.562 -11.406 1 98.44 148 ALA A O 1
ATOM 1096 N N . VAL A 1 149 ? 10.344 -36.188 -12.352 1 97.62 149 VAL A N 1
ATOM 1097 C CA . VAL A 1 149 ? 10.617 -37.062 -13.492 1 97.62 149 VAL A CA 1
ATOM 1098 C C . VAL A 1 149 ? 11.195 -38.375 -13.008 1 97.62 149 VAL A C 1
ATOM 1100 O O . VAL A 1 149 ? 10.82 -39.438 -13.508 1 97.62 149 VAL A O 1
ATOM 1103 N N . ASP A 1 150 ? 12.039 -38.281 -12.031 1 97.12 150 ASP A N 1
ATOM 1104 C CA . ASP A 1 150 ? 12.664 -39.5 -11.469 1 97.12 150 ASP A CA 1
ATOM 1105 C C . ASP A 1 150 ? 11.617 -40.438 -10.875 1 97.12 150 ASP A C 1
ATOM 1107 O O . ASP A 1 150 ? 11.859 -41.625 -10.742 1 97.12 150 ASP A O 1
ATOM 1111 N N . HIS A 1 151 ? 10.523 -39.938 -10.531 1 97.12 151 HIS A N 1
ATOM 1112 C CA . HIS A 1 151 ? 9.492 -40.75 -9.891 1 97.12 151 HIS A CA 1
ATOM 1113 C C . HIS A 1 151 ? 8.25 -40.875 -10.766 1 97.12 151 HIS A C 1
ATOM 1115 O O . HIS A 1 151 ? 7.18 -41.219 -10.281 1 97.12 151 HIS A O 1
ATOM 1121 N N . ASP A 1 152 ? 8.352 -40.5 -11.984 1 96.69 152 ASP A N 1
ATOM 1122 C CA . ASP A 1 152 ? 7.316 -40.625 -13.008 1 96.69 152 ASP A CA 1
ATOM 1123 C C . ASP A 1 152 ? 6.09 -39.781 -12.656 1 96.69 152 ASP A C 1
ATOM 1125 O O . ASP A 1 152 ? 4.953 -40.219 -12.859 1 96.69 152 ASP A O 1
ATOM 1129 N N . VAL A 1 153 ? 6.332 -38.688 -11.992 1 97.44 153 VAL A N 1
ATOM 1130 C CA . VAL A 1 153 ? 5.285 -37.719 -11.711 1 97.44 153 VAL A CA 1
ATOM 1131 C C . VAL A 1 153 ? 5.223 -36.688 -12.836 1 97.44 153 VAL A C 1
ATOM 1133 O O . VAL A 1 153 ? 6.25 -36.156 -13.25 1 97.44 153 VAL A O 1
ATOM 1136 N N . LEU A 1 154 ? 4.059 -36.375 -13.398 1 97.38 154 LEU A N 1
ATOM 1137 C CA . LEU A 1 154 ? 3.893 -35.406 -14.477 1 97.38 154 LEU A CA 1
ATOM 1138 C C . LEU A 1 154 ? 4.234 -34 -14 1 97.38 154 LEU A C 1
ATOM 1140 O O . LEU A 1 154 ? 3.91 -33.625 -12.875 1 97.38 154 LEU A O 1
ATOM 1144 N N . VAL A 1 155 ? 4.84 -33.219 -14.906 1 98.62 155 VAL A N 1
ATOM 1145 C CA . VAL A 1 155 ? 5.234 -31.859 -14.57 1 98.62 155 VAL A CA 1
ATOM 1146 C C . VAL A 1 155 ? 4.441 -30.875 -15.414 1 98.62 155 VAL A C 1
ATOM 1148 O O . VAL A 1 155 ? 4.477 -30.938 -16.656 1 98.62 155 VAL A O 1
ATOM 1151 N N . SER A 1 156 ? 3.664 -30.078 -14.789 1 98.56 156 SER A N 1
ATOM 1152 C CA . SER A 1 156 ? 3.057 -28.906 -15.414 1 98.56 156 SER A CA 1
ATOM 1153 C C . SER A 1 156 ? 3.744 -27.625 -14.969 1 98.56 156 SER A C 1
ATOM 1155 O O . SER A 1 156 ? 4.207 -27.516 -13.828 1 98.56 156 SER A O 1
ATOM 1157 N N . PHE A 1 157 ? 3.818 -26.641 -15.891 1 98.56 157 PHE A N 1
ATOM 1158 C CA . PHE A 1 157 ? 4.602 -25.438 -15.617 1 98.56 157 PHE A CA 1
ATOM 1159 C C . PHE A 1 157 ? 3.908 -24.203 -16.188 1 98.56 157 PHE A C 1
ATOM 1161 O O . PHE A 1 157 ? 3.527 -24.188 -17.359 1 98.56 157 PHE A O 1
ATOM 1168 N N . ASP A 1 158 ? 3.65 -23.266 -15.344 1 97.75 158 ASP A N 1
ATOM 1169 C CA . ASP A 1 158 ? 3.166 -21.922 -15.695 1 97.75 158 ASP A CA 1
ATOM 1170 C C . ASP A 1 158 ? 4.133 -20.844 -15.211 1 97.75 158 ASP A C 1
ATOM 1172 O O . ASP A 1 158 ? 3.951 -20.281 -14.133 1 97.75 158 ASP A O 1
ATOM 1176 N N . PRO A 1 159 ? 5.133 -20.531 -15.945 1 95.19 159 PRO A N 1
ATOM 1177 C CA . PRO A 1 159 ? 6.191 -19.641 -15.484 1 95.19 159 PRO A CA 1
ATOM 1178 C C . PRO A 1 159 ? 5.711 -18.203 -15.289 1 95.19 159 PRO A C 1
ATOM 1180 O O . PRO A 1 159 ? 6.332 -17.422 -14.555 1 95.19 159 PRO A O 1
ATOM 1183 N N . GLY A 1 160 ? 4.645 -17.828 -15.984 1 89.56 160 GLY A N 1
ATOM 1184 C CA . GLY A 1 160 ? 4.133 -16.469 -15.867 1 89.56 160 GLY A CA 1
ATOM 1185 C C . GLY A 1 160 ? 5.051 -15.438 -16.484 1 89.56 160 GLY A C 1
ATOM 1186 O O . GLY A 1 160 ? 5.777 -15.727 -17.438 1 89.56 160 GLY A O 1
ATOM 1187 N N . ARG A 1 161 ? 4.988 -14.18 -15.938 1 78.25 161 ARG A N 1
ATOM 1188 C CA . ARG A 1 161 ? 5.605 -13 -16.531 1 78.25 161 ARG A CA 1
ATOM 1189 C C . ARG A 1 161 ? 7.125 -13.062 -16.422 1 78.25 161 ARG A C 1
ATOM 1191 O O . ARG A 1 161 ? 7.84 -12.344 -17.125 1 78.25 161 ARG A O 1
ATOM 1198 N N . ARG A 1 162 ? 7.605 -14.008 -15.695 1 80.06 162 ARG A N 1
ATOM 1199 C CA . ARG A 1 162 ? 9.039 -14.047 -15.438 1 80.06 162 ARG A CA 1
ATOM 1200 C C . ARG A 1 162 ? 9.758 -14.938 -16.453 1 80.06 162 ARG A C 1
ATOM 1202 O O . ARG A 1 162 ? 10.984 -15.039 -16.438 1 80.06 162 ARG A O 1
ATOM 1209 N N . VAL A 1 163 ? 9.047 -15.438 -17.234 1 81.94 163 VAL A N 1
ATOM 1210 C CA . VAL A 1 163 ? 9.609 -16.406 -18.172 1 81.94 163 VAL A CA 1
ATOM 1211 C C . VAL A 1 163 ? 10.688 -15.742 -19.016 1 81.94 163 VAL A C 1
ATOM 1213 O O . VAL A 1 163 ? 11.633 -16.406 -19.453 1 81.94 163 VAL A O 1
ATOM 1216 N N . ASP A 1 164 ? 10.539 -14.477 -19.188 1 81.5 164 ASP A N 1
ATOM 1217 C CA . ASP A 1 164 ? 11.516 -13.805 -20.047 1 81.5 164 ASP A CA 1
ATOM 1218 C C . ASP A 1 164 ? 12.664 -13.227 -19.219 1 81.5 164 ASP A C 1
ATOM 1220 O O . ASP A 1 164 ? 13.641 -12.734 -19.781 1 81.5 164 ASP A O 1
ATOM 1224 N N . SER A 1 165 ? 12.555 -13.312 -17.953 1 85.81 165 SER A N 1
ATOM 1225 C CA . SER A 1 165 ? 13.562 -12.641 -17.125 1 85.81 165 SER A CA 1
ATOM 1226 C C . SER A 1 165 ? 14.391 -13.648 -16.344 1 85.81 165 SER A C 1
ATOM 1228 O O . SER A 1 165 ? 15.344 -13.273 -15.656 1 85.81 165 SER A O 1
ATOM 1230 N N . ARG A 1 166 ? 14.016 -14.961 -16.469 1 92.19 166 ARG A N 1
ATOM 1231 C CA . ARG A 1 166 ? 14.711 -16.031 -15.766 1 92.19 166 ARG A CA 1
ATOM 1232 C C . ARG A 1 166 ? 15.008 -17.203 -16.703 1 92.19 166 ARG A C 1
ATOM 1234 O O . ARG A 1 166 ? 14.305 -17.406 -17.688 1 92.19 166 ARG A O 1
ATOM 1241 N N . ASP A 1 167 ? 16.078 -17.938 -16.375 1 94.62 167 ASP A N 1
ATOM 1242 C CA . ASP A 1 167 ? 16.406 -19.109 -17.188 1 94.62 167 ASP A CA 1
ATOM 1243 C C . ASP A 1 167 ? 15.703 -20.359 -16.656 1 94.62 167 ASP A C 1
ATOM 1245 O O . ASP A 1 167 ? 16.188 -21.016 -15.734 1 94.62 167 ASP A O 1
ATOM 1249 N N . TYR A 1 168 ? 14.625 -20.781 -17.328 1 97.19 168 TYR A N 1
ATOM 1250 C CA . TYR A 1 168 ? 13.852 -21.953 -16.938 1 97.19 168 TYR A CA 1
ATOM 1251 C C . TYR A 1 168 ? 14.117 -23.109 -17.875 1 97.19 168 TYR A C 1
ATOM 1253 O O . TYR A 1 168 ? 13.305 -24.031 -17.984 1 97.19 168 TYR A O 1
ATOM 1261 N N . SER A 1 169 ? 15.25 -23.062 -18.609 1 96.81 169 SER A N 1
ATOM 1262 C CA . SER A 1 169 ? 15.516 -24.062 -19.641 1 96.81 169 SER A CA 1
ATOM 1263 C C . SER A 1 169 ? 15.5 -25.469 -19.047 1 96.81 169 SER A C 1
ATOM 1265 O O . SER A 1 169 ? 14.914 -26.391 -19.641 1 96.81 169 SER A O 1
ATOM 1267 N N . THR A 1 170 ? 16.094 -25.688 -17.938 1 97.19 170 THR A N 1
ATOM 1268 C CA . THR A 1 170 ? 16.156 -27 -17.312 1 97.19 170 THR A CA 1
ATOM 1269 C C . THR A 1 170 ? 14.758 -27.484 -16.953 1 97.19 170 THR A C 1
ATOM 1271 O O . THR A 1 170 ? 14.414 -28.656 -17.188 1 97.19 170 THR A O 1
ATOM 1274 N N . THR A 1 171 ? 13.984 -26.625 -16.391 1 98.12 171 THR A N 1
ATOM 1275 C CA . THR A 1 171 ? 12.617 -26.953 -16.016 1 98.12 171 THR A CA 1
ATOM 1276 C C . THR A 1 171 ? 11.773 -27.266 -17.25 1 98.12 171 THR A C 1
ATOM 1278 O O . THR A 1 171 ? 11.031 -28.234 -17.266 1 98.12 171 THR A O 1
ATOM 1281 N N . LEU A 1 172 ? 11.961 -26.484 -18.266 1 97.81 172 LEU A N 1
ATOM 1282 C CA . LEU A 1 172 ? 11.172 -26.625 -19.484 1 97.81 172 LEU A CA 1
ATOM 1283 C C . LEU A 1 172 ? 11.438 -27.969 -20.156 1 97.81 172 LEU A C 1
ATOM 1285 O O . LEU A 1 172 ? 10.516 -28.594 -20.688 1 97.81 172 LEU A O 1
ATOM 1289 N N . ARG A 1 173 ? 12.594 -28.438 -20.109 1 97.62 173 ARG A N 1
ATOM 1290 C CA . ARG A 1 173 ? 12.961 -29.703 -20.734 1 97.62 173 ARG A CA 1
ATOM 1291 C C . ARG A 1 173 ? 12.305 -30.875 -20.016 1 97.62 173 ARG A C 1
ATOM 1293 O O . ARG A 1 173 ? 12.242 -31.984 -20.562 1 97.62 173 ARG A O 1
ATOM 1300 N N . ARG A 1 174 ? 11.828 -30.641 -18.844 1 98.06 174 ARG A N 1
ATOM 1301 C CA . ARG A 1 174 ? 11.219 -31.703 -18.047 1 98.06 174 ARG A CA 1
ATOM 1302 C C . ARG A 1 174 ? 9.711 -31.5 -17.922 1 98.06 174 ARG A C 1
ATOM 1304 O O . ARG A 1 174 ? 9.031 -32.25 -17.219 1 98.06 174 ARG A O 1
ATOM 1311 N N . THR A 1 175 ? 9.195 -30.547 -18.594 1 98.19 175 THR A N 1
ATOM 1312 C CA . THR A 1 175 ? 7.797 -30.156 -18.5 1 98.19 175 THR A CA 1
ATOM 1313 C C . THR A 1 175 ? 6.941 -30.953 -19.469 1 98.19 175 THR A C 1
ATOM 1315 O O . THR A 1 175 ? 7.297 -31.109 -20.641 1 98.19 175 THR A O 1
ATOM 1318 N N . ASP A 1 176 ? 5.82 -31.5 -18.984 1 97.44 176 ASP A N 1
ATOM 1319 C CA . ASP A 1 176 ? 4.863 -32.219 -19.812 1 97.44 176 ASP A CA 1
ATOM 1320 C C . ASP A 1 176 ? 3.783 -31.281 -20.344 1 97.44 176 ASP A C 1
ATOM 1322 O O . ASP A 1 176 ? 3.375 -31.375 -21.5 1 97.44 176 ASP A O 1
ATOM 1326 N N . LEU A 1 177 ? 3.266 -30.406 -19.484 1 97.94 177 LEU A N 1
ATOM 1327 C CA . LEU A 1 177 ? 2.238 -29.422 -19.812 1 97.94 177 LEU A CA 1
ATOM 1328 C C . LEU A 1 177 ? 2.732 -28 -19.531 1 97.94 177 LEU A C 1
ATOM 1330 O O . LEU A 1 177 ? 3.037 -27.672 -18.391 1 97.94 177 LEU A O 1
ATOM 1334 N N . LEU A 1 178 ? 2.83 -27.188 -20.562 1 97.94 178 LEU A N 1
ATOM 1335 C CA . LEU A 1 178 ? 3.27 -25.812 -20.406 1 97.94 178 LEU A CA 1
ATOM 1336 C C . LEU A 1 178 ? 2.113 -24.844 -20.641 1 97.94 178 LEU A C 1
ATOM 1338 O O . LEU A 1 178 ? 1.427 -24.922 -21.656 1 97.94 178 LEU A O 1
ATOM 1342 N N . PHE A 1 179 ? 1.899 -23.969 -19.672 1 98.12 179 PHE A N 1
ATOM 1343 C CA . PHE A 1 179 ? 0.915 -22.906 -19.812 1 98.12 179 PHE A CA 1
ATOM 1344 C C . PHE A 1 179 ? 1.594 -21.578 -20.094 1 98.12 179 PHE A C 1
ATOM 1346 O O . PHE A 1 179 ? 2.516 -21.172 -19.391 1 98.12 179 PHE A O 1
ATOM 1353 N N . VAL A 1 180 ? 1.152 -20.844 -21.125 1 96.5 180 VAL A N 1
ATOM 1354 C CA . VAL A 1 180 ? 1.692 -19.531 -21.484 1 96.5 180 VAL A CA 1
ATOM 1355 C C . VAL A 1 180 ? 0.587 -18.656 -22.078 1 96.5 180 VAL A C 1
ATOM 1357 O O . VAL A 1 180 ? -0.464 -19.172 -22.484 1 96.5 180 VAL A O 1
ATOM 1360 N N . ASN A 1 181 ? 0.784 -17.375 -22 1 93.44 181 ASN A N 1
ATOM 1361 C CA . ASN A 1 181 ? 0.016 -16.5 -22.875 1 93.44 181 ASN A CA 1
ATOM 1362 C C . ASN A 1 181 ? 0.787 -16.172 -24.141 1 93.44 181 ASN A C 1
ATOM 1364 O O . ASN A 1 181 ? 1.89 -16.672 -24.359 1 93.44 181 ASN A O 1
ATOM 1368 N N . ARG A 1 182 ? 0.201 -15.305 -25 1 91.44 182 ARG A N 1
ATOM 1369 C CA . ARG A 1 182 ? 0.826 -15.016 -26.281 1 91.44 182 ARG A CA 1
ATOM 1370 C C . ARG A 1 182 ? 2.221 -14.43 -26.094 1 91.44 182 ARG A C 1
ATOM 1372 O O . ARG A 1 182 ? 3.178 -14.867 -26.734 1 91.44 182 ARG A O 1
ATOM 1379 N N . ARG A 1 183 ? 2.354 -13.516 -25.219 1 89.06 183 ARG A N 1
ATOM 1380 C CA . ARG A 1 183 ? 3.621 -12.836 -24.984 1 89.06 183 ARG A CA 1
ATOM 1381 C C . ARG A 1 183 ? 4.652 -13.781 -24.391 1 89.06 183 ARG A C 1
ATOM 1383 O O . ARG A 1 183 ? 5.809 -13.797 -24.797 1 89.06 183 ARG A O 1
ATOM 1390 N N . GLU A 1 184 ? 4.223 -14.555 -23.453 1 91.06 184 GLU A N 1
ATOM 1391 C CA . GLU A 1 184 ? 5.105 -15.508 -22.797 1 91.06 184 GLU A CA 1
ATOM 1392 C C . GLU A 1 184 ? 5.578 -16.594 -23.75 1 91.06 184 GLU A C 1
ATOM 1394 O O . GLU A 1 184 ? 6.73 -17.031 -23.672 1 91.06 184 GLU A O 1
ATOM 1399 N N . ALA A 1 185 ? 4.715 -16.984 -24.578 1 92.31 185 ALA A N 1
ATOM 1400 C CA . ALA A 1 185 ? 5.035 -18.031 -25.547 1 92.31 185 ALA A CA 1
ATOM 1401 C C . ALA A 1 185 ? 6.207 -17.625 -26.438 1 92.31 185 ALA A C 1
ATOM 1403 O O . ALA A 1 185 ? 7.027 -18.453 -26.828 1 92.31 185 ALA A O 1
ATOM 1404 N N . ALA A 1 186 ? 6.266 -16.391 -26.719 1 91 186 ALA A N 1
ATOM 1405 C CA . ALA A 1 186 ? 7.316 -15.875 -27.594 1 91 186 ALA A CA 1
ATOM 1406 C C . ALA A 1 186 ? 8.688 -16.016 -26.938 1 91 186 ALA A C 1
ATOM 1408 O O . ALA A 1 186 ? 9.711 -16.078 -27.625 1 91 186 ALA A O 1
ATOM 1409 N N . ALA A 1 187 ? 8.688 -16.125 -25.688 1 90.25 187 ALA A N 1
ATOM 1410 C CA . ALA A 1 187 ? 9.945 -16.172 -24.938 1 90.25 187 ALA A CA 1
ATOM 1411 C C . ALA A 1 187 ? 10.398 -17.609 -24.734 1 90.25 187 ALA A C 1
ATOM 1413 O O . ALA A 1 187 ? 11.477 -17.859 -24.188 1 90.25 187 ALA A O 1
ATOM 1414 N N . VAL A 1 188 ? 9.602 -18.594 -25.125 1 93 188 VAL A N 1
ATOM 1415 C CA . VAL A 1 188 ? 9.914 -20 -24.875 1 93 188 VAL A CA 1
ATOM 1416 C C . VAL A 1 188 ? 10.312 -20.672 -26.188 1 93 188 VAL A C 1
ATOM 1418 O O . VAL A 1 188 ? 9.484 -20.812 -27.094 1 93 188 VAL A O 1
ATOM 1421 N N . ASP A 1 189 ? 11.5 -21.156 -26.344 1 91.06 189 ASP A N 1
ATOM 1422 C CA . ASP A 1 189 ? 11.984 -21.766 -27.562 1 91.06 189 ASP A CA 1
ATOM 1423 C C . ASP A 1 189 ? 12.211 -23.266 -27.375 1 91.06 189 ASP A C 1
ATOM 1425 O O . ASP A 1 189 ? 12.625 -23.969 -28.297 1 91.06 189 ASP A O 1
ATOM 1429 N N . ILE A 1 190 ? 11.914 -23.797 -26.297 1 92.88 190 ILE A N 1
ATOM 1430 C CA . ILE A 1 190 ? 12.094 -25.203 -25.984 1 92.88 190 ILE A CA 1
ATOM 1431 C C . ILE A 1 190 ? 10.789 -25.969 -26.266 1 92.88 190 ILE A C 1
ATOM 1433 O O . ILE A 1 190 ? 9.711 -25.531 -25.859 1 92.88 190 ILE A O 1
ATOM 1437 N N . ALA A 1 191 ? 10.922 -27.109 -26.938 1 91.56 191 ALA A N 1
ATOM 1438 C CA . ALA A 1 191 ? 9.75 -27.922 -27.234 1 91.56 191 ALA A CA 1
ATOM 1439 C C . ALA A 1 191 ? 9.266 -28.656 -25.984 1 91.56 191 ALA A C 1
ATOM 1441 O O . ALA A 1 191 ? 10.07 -29.172 -25.203 1 91.56 191 ALA A O 1
ATOM 1442 N N . VAL A 1 192 ? 7.973 -28.625 -25.781 1 95 192 VAL A N 1
ATOM 1443 C CA . VAL A 1 192 ? 7.301 -29.344 -24.703 1 95 192 VAL A CA 1
ATOM 1444 C C . VAL A 1 192 ? 6.18 -30.203 -25.281 1 95 192 VAL A C 1
ATOM 1446 O O . VAL A 1 192 ? 5.602 -29.875 -26.328 1 95 192 VAL A O 1
ATOM 1449 N N . PRO A 1 193 ? 5.883 -31.359 -24.656 1 95.06 193 PRO A N 1
ATOM 1450 C CA . PRO A 1 193 ? 4.867 -32.25 -25.203 1 95.06 193 PRO A CA 1
ATOM 1451 C C . PRO A 1 193 ? 3.525 -31.578 -25.438 1 95.06 193 PRO A C 1
ATOM 1453 O O . PRO A 1 193 ? 2.949 -31.703 -26.516 1 95.06 193 PRO A O 1
ATOM 1456 N N . TRP A 1 194 ? 3.025 -30.859 -24.406 1 96.62 194 TRP A N 1
ATOM 1457 C CA . TRP A 1 194 ? 1.769 -30.125 -24.516 1 96.62 194 TRP A CA 1
ATOM 1458 C C . TRP A 1 194 ? 1.965 -28.656 -24.172 1 96.62 194 TRP A C 1
ATOM 1460 O O . TRP A 1 194 ? 2.436 -28.328 -23.078 1 96.62 194 TRP A O 1
ATOM 1470 N N . ARG A 1 195 ? 1.652 -27.781 -25.094 1 97.12 195 ARG A N 1
ATOM 1471 C CA . ARG A 1 195 ? 1.691 -26.344 -24.844 1 97.12 195 ARG A CA 1
ATOM 1472 C C . ARG A 1 195 ? 0.291 -25.734 -24.906 1 97.12 195 ARG A C 1
ATOM 1474 O O . ARG A 1 195 ? -0.382 -25.812 -25.938 1 97.12 195 ARG A O 1
ATOM 1481 N N . ILE A 1 196 ? -0.132 -25.25 -23.797 1 97.88 196 ILE A N 1
ATOM 1482 C CA . ILE A 1 196 ? -1.424 -24.578 -23.719 1 97.88 196 ILE A CA 1
ATOM 1483 C C . ILE A 1 196 ? -1.221 -23.062 -23.75 1 97.88 196 ILE A C 1
ATOM 1485 O O . ILE A 1 196 ? -0.616 -22.5 -22.828 1 97.88 196 ILE A O 1
ATOM 1489 N N . THR A 1 197 ? -1.732 -22.406 -24.75 1 97.06 197 THR A N 1
ATOM 1490 C CA . THR A 1 197 ? -1.595 -20.969 -24.922 1 97.06 197 THR A CA 1
ATOM 1491 C C . THR A 1 197 ? -2.922 -20.266 -24.656 1 97.06 197 THR A C 1
ATOM 1493 O O . THR A 1 197 ? -3.902 -20.484 -25.359 1 97.06 197 THR A O 1
ATOM 1496 N N . LYS A 1 198 ? -2.939 -19.516 -23.562 1 96 198 LYS A N 1
ATOM 1497 C CA . LYS A 1 198 ? -4.102 -18.719 -23.219 1 96 198 LYS A CA 1
ATOM 1498 C C . LYS A 1 198 ? -4.188 -17.453 -24.078 1 96 198 LYS A C 1
ATOM 1500 O O . LYS A 1 198 ? -3.217 -16.719 -24.203 1 96 198 LYS A O 1
ATOM 1505 N N . LEU A 1 199 ? -5.324 -17.141 -24.641 1 94.31 199 LEU A N 1
ATOM 1506 C CA . LEU A 1 199 ? -5.523 -16.031 -25.547 1 94.31 199 LEU A CA 1
ATOM 1507 C C . LEU A 1 199 ? -6.52 -15.023 -24.969 1 94.31 199 LEU A C 1
ATOM 1509 O O . LEU A 1 199 ? -7.262 -14.383 -25.719 1 94.31 199 LEU A O 1
ATOM 1513 N N . GLY A 1 200 ? -6.641 -14.969 -23.656 1 89.38 200 GLY A N 1
ATOM 1514 C CA . GLY A 1 200 ? -7.605 -14.086 -23.016 1 89.38 200 GLY A CA 1
ATOM 1515 C C . GLY A 1 200 ? -9.047 -14.422 -23.359 1 89.38 200 GLY A C 1
ATOM 1516 O O . GLY A 1 200 ? -9.453 -15.586 -23.281 1 89.38 200 GLY A O 1
ATOM 1517 N N . GLY A 1 201 ? -9.734 -13.367 -23.703 1 90.06 201 GLY A N 1
ATOM 1518 C CA . GLY A 1 201 ? -11.133 -13.539 -24.062 1 90.06 201 GLY A CA 1
ATOM 1519 C C . GLY A 1 201 ? -11.328 -14.344 -25.328 1 90.06 201 GLY A C 1
ATOM 1520 O O . GLY A 1 201 ? -12.43 -14.836 -25.594 1 90.06 201 GLY A O 1
ATOM 1521 N N . ASP A 1 202 ? -10.305 -14.586 -26.094 1 92.75 202 ASP A N 1
ATOM 1522 C CA . ASP A 1 202 ? -10.391 -15.312 -27.359 1 92.75 202 ASP A CA 1
ATOM 1523 C C . ASP A 1 202 ? -10.25 -16.812 -27.141 1 92.75 202 ASP A C 1
ATOM 1525 O O . ASP A 1 202 ? -10.305 -17.594 -28.094 1 92.75 202 ASP A O 1
ATOM 1529 N N . GLY A 1 203 ? -10.062 -17.188 -25.891 1 95.56 203 GLY A N 1
ATOM 1530 C CA . GLY A 1 203 ? -9.977 -18.609 -25.578 1 95.56 203 GLY A CA 1
ATOM 1531 C C . GLY A 1 203 ? -8.547 -19.094 -25.406 1 95.56 203 GLY A C 1
ATOM 1532 O O . GLY A 1 203 ? -7.77 -18.484 -24.656 1 95.56 203 GLY A O 1
ATOM 1533 N N . ALA A 1 204 ? -8.297 -20.297 -25.953 1 97.5 204 ALA A N 1
ATOM 1534 C CA . ALA A 1 204 ? -6.969 -20.891 -25.781 1 97.5 204 ALA A CA 1
ATOM 1535 C C . ALA A 1 204 ? -6.707 -21.953 -26.844 1 97.5 204 ALA A C 1
ATOM 1537 O O . ALA A 1 204 ? -7.633 -22.406 -27.516 1 97.5 204 ALA A O 1
ATOM 1538 N N . VAL A 1 205 ? -5.48 -22.266 -27.031 1 97.31 205 VAL A N 1
ATOM 1539 C CA . VAL A 1 205 ? -5.016 -23.281 -27.984 1 97.31 205 VAL A CA 1
ATOM 1540 C C . VAL A 1 205 ? -4.105 -24.266 -27.266 1 97.31 205 VAL A C 1
ATOM 1542 O O . VAL A 1 205 ? -3.293 -23.875 -26.422 1 97.31 205 VAL A O 1
ATOM 1545 N N . CYS A 1 206 ? -4.344 -25.531 -27.547 1 96.75 206 CYS A N 1
ATOM 1546 C CA . CYS A 1 206 ? -3.51 -26.609 -27.047 1 96.75 206 CYS A CA 1
ATOM 1547 C C . CYS A 1 206 ? -2.75 -27.297 -28.172 1 96.75 206 CYS A C 1
ATOM 1549 O O . CYS A 1 206 ? -3.361 -27.875 -29.078 1 96.75 206 CYS A O 1
ATOM 1551 N N . ALA A 1 207 ? -1.435 -27.109 -28.125 1 95.81 207 ALA A N 1
ATOM 1552 C CA . ALA A 1 207 ? -0.578 -27.812 -29.078 1 95.81 207 ALA A CA 1
ATOM 1553 C C . ALA A 1 207 ? -0.029 -29.109 -28.469 1 95.81 207 ALA A C 1
ATOM 1555 O O . ALA A 1 207 ? 0.614 -29.078 -27.422 1 95.81 207 ALA A O 1
ATOM 1556 N N . GLY A 1 208 ? -0.344 -30.219 -29.078 1 93.62 208 GLY A N 1
ATOM 1557 C CA . GLY A 1 208 ? 0.077 -31.516 -28.578 1 93.62 208 GLY A CA 1
ATOM 1558 C C . GLY A 1 208 ? 1.244 -32.094 -29.344 1 93.62 208 GLY A C 1
ATOM 1559 O O . GLY A 1 208 ? 1.894 -31.406 -30.125 1 93.62 208 GLY A O 1
ATOM 1560 N N . PRO A 1 209 ? 1.443 -33.406 -28.922 1 87.31 209 PRO A N 1
ATOM 1561 C CA . PRO A 1 209 ? 2.523 -34.094 -29.641 1 87.31 209 PRO A CA 1
ATOM 1562 C C . PRO A 1 209 ? 2.271 -34.188 -31.141 1 87.31 209 PRO A C 1
ATOM 1564 O O . PRO A 1 209 ? 1.118 -34.25 -31.578 1 87.31 209 PRO A O 1
ATOM 1567 N N . GLU A 1 210 ? 3.277 -34.188 -32 1 83.75 210 GLU A N 1
ATOM 1568 C CA . GLU A 1 210 ? 3.26 -34.375 -33.469 1 83.75 210 GLU A CA 1
ATOM 1569 C C . GLU A 1 210 ? 2.551 -33.219 -34.156 1 83.75 210 GLU A C 1
ATOM 1571 O O . GLU A 1 210 ? 1.977 -33.406 -35.219 1 83.75 210 GLU A O 1
ATOM 1576 N N . GLY A 1 211 ? 2.314 -32.125 -33.406 1 79.69 211 GLY A N 1
ATOM 1577 C CA . GLY A 1 211 ? 1.838 -30.906 -34.062 1 79.69 211 GLY A CA 1
ATOM 1578 C C . GLY A 1 211 ? 0.331 -30.75 -34 1 79.69 211 GLY A C 1
ATOM 1579 O O . GLY A 1 211 ? -0.227 -29.812 -34.594 1 79.69 211 GLY A O 1
ATOM 1580 N N . ALA A 1 212 ? -0.348 -31.703 -33.406 1 86.44 212 ALA A N 1
ATOM 1581 C CA . ALA A 1 212 ? -1.794 -31.578 -33.25 1 86.44 212 ALA A CA 1
ATOM 1582 C C . ALA A 1 212 ? -2.146 -30.312 -32.469 1 86.44 212 ALA A C 1
ATOM 1584 O O . ALA A 1 212 ? -1.473 -29.969 -31.484 1 86.44 212 ALA A O 1
ATOM 1585 N N . GLU A 1 213 ? -3.061 -29.516 -33 1 94.31 213 GLU A N 1
ATOM 1586 C CA . GLU A 1 213 ? -3.521 -28.312 -32.344 1 94.31 213 GLU A CA 1
ATOM 1587 C C . GLU A 1 213 ? -5.035 -28.328 -32.156 1 94.31 213 GLU A C 1
ATOM 1589 O O . GLU A 1 213 ? -5.777 -28.656 -33.094 1 94.31 213 GLU A O 1
ATOM 1594 N N . ILE A 1 214 ? -5.418 -28.141 -30.984 1 95.19 214 ILE A N 1
ATOM 1595 C CA . ILE A 1 214 ? -6.828 -28.031 -30.625 1 95.19 214 ILE A CA 1
ATOM 1596 C C . ILE A 1 214 ? -7.113 -26.641 -30.062 1 95.19 214 ILE A C 1
ATOM 1598 O O . ILE A 1 214 ? -6.355 -26.141 -29.234 1 95.19 214 ILE A O 1
ATOM 1602 N N . SER A 1 215 ? -8.156 -26.016 -30.531 1 96.25 215 SER A N 1
ATOM 1603 C CA . SER A 1 215 ? -8.539 -24.703 -30.031 1 96.25 215 SER A CA 1
ATOM 1604 C C . SER A 1 215 ? -9.945 -24.719 -29.438 1 96.25 215 SER A C 1
ATOM 1606 O O . SER A 1 215 ? -10.75 -25.578 -29.781 1 96.25 215 SER A O 1
ATOM 1608 N N . HIS A 1 216 ? -10.18 -23.938 -28.547 1 95.69 216 HIS A N 1
ATOM 1609 C CA . HIS A 1 216 ? -11.492 -23.672 -27.969 1 95.69 216 HIS A CA 1
ATOM 1610 C C . HIS A 1 216 ? -11.719 -22.172 -27.781 1 95.69 216 HIS A C 1
ATOM 1612 O O . HIS A 1 216 ? -10.859 -21.469 -27.25 1 95.69 216 HIS A O 1
ATOM 1618 N N . PRO A 1 217 ? -12.844 -21.625 -28.266 1 94.5 217 PRO A N 1
ATOM 1619 C CA . PRO A 1 217 ? -13.125 -20.203 -28.047 1 94.5 217 PRO A CA 1
ATOM 1620 C C . PRO A 1 217 ? -13.391 -19.859 -26.578 1 94.5 217 PRO A C 1
ATOM 1622 O O . PRO A 1 217 ? -13.727 -20.75 -25.797 1 94.5 217 PRO A O 1
ATOM 1625 N N . GLY A 1 218 ? -13.172 -18.547 -26.266 1 93.31 218 GLY A N 1
ATOM 1626 C CA . GLY A 1 218 ? -13.492 -18.094 -24.922 1 93.31 218 GLY A CA 1
ATOM 1627 C C . GLY A 1 218 ? -14.984 -18 -24.672 1 93.31 218 GLY A C 1
ATOM 1628 O O . GLY A 1 218 ? -15.789 -18.172 -25.594 1 93.31 218 GLY A O 1
ATOM 1629 N N . PHE A 1 219 ? -15.328 -17.906 -23.391 1 92 219 PHE A N 1
ATOM 1630 C CA . PHE A 1 219 ? -16.719 -17.688 -23.016 1 92 219 PHE A CA 1
ATOM 1631 C C . PHE A 1 219 ? -17 -16.203 -22.812 1 92 219 PHE A C 1
ATOM 1633 O O . PHE A 1 219 ? -16.156 -15.477 -22.281 1 92 219 PHE A O 1
ATOM 1640 N N . ASP A 1 220 ? -18.125 -15.797 -23.188 1 83.5 220 ASP A N 1
ATOM 1641 C CA . ASP A 1 220 ? -18.516 -14.398 -23 1 83.5 220 ASP A CA 1
ATOM 1642 C C . ASP A 1 220 ? -18.969 -14.148 -21.562 1 83.5 220 ASP A C 1
ATOM 1644 O O . ASP A 1 220 ? -19.688 -14.953 -20.984 1 83.5 220 ASP A O 1
ATOM 1648 N N . ILE A 1 221 ? -18.266 -13.18 -21.031 1 78.44 221 ILE A N 1
ATOM 1649 C CA . ILE A 1 221 ? -18.766 -12.758 -19.734 1 78.44 221 ILE A CA 1
ATOM 1650 C C . ILE A 1 221 ? -19.266 -11.32 -19.812 1 78.44 221 ILE A C 1
ATOM 1652 O O . ILE A 1 221 ? -18.734 -10.508 -20.578 1 78.44 221 ILE A O 1
ATOM 1656 N N . GLU A 1 222 ? -20.312 -11.039 -19.141 1 74.19 222 GLU A N 1
ATOM 1657 C CA . GLU A 1 222 ? -20.984 -9.742 -19.203 1 74.19 222 GLU A CA 1
ATOM 1658 C C . GLU A 1 222 ? -20.031 -8.609 -18.797 1 74.19 222 GLU A C 1
ATOM 1660 O O . GLU A 1 222 ? -19.969 -7.578 -19.469 1 74.19 222 GLU A O 1
ATOM 1665 N N . THR A 1 223 ? -19.375 -8.758 -17.688 1 73.56 223 THR A N 1
ATOM 1666 C CA . THR A 1 223 ? -18.516 -7.684 -17.203 1 73.56 223 THR A CA 1
ATOM 1667 C C . THR A 1 223 ? -17.203 -8.234 -16.672 1 73.56 223 THR A C 1
ATOM 1669 O O . THR A 1 223 ? -17.188 -9.07 -15.766 1 73.56 223 THR A O 1
ATOM 1672 N N . VAL A 1 224 ? -16.141 -7.914 -17.453 1 71.81 224 VAL A N 1
ATOM 1673 C CA . VAL A 1 224 ? -14.82 -8.211 -16.906 1 71.81 224 VAL A CA 1
ATOM 1674 C C . VAL A 1 224 ? -14.547 -7.324 -15.695 1 71.81 224 VAL A C 1
ATOM 1676 O O . VAL A 1 224 ? -14.594 -6.098 -15.797 1 71.81 224 VAL A O 1
ATOM 1679 N N . ARG A 1 225 ? -14.258 -8.016 -14.57 1 66.88 225 ARG A N 1
ATOM 1680 C CA . ARG A 1 225 ? -14.086 -7.266 -13.328 1 66.88 225 ARG A CA 1
ATOM 1681 C C . ARG A 1 225 ? -12.617 -7.23 -12.914 1 66.88 225 ARG A C 1
ATOM 1683 O O . ARG A 1 225 ? -12.117 -6.188 -12.492 1 66.88 225 ARG A O 1
ATOM 1690 N N . ASP A 1 226 ? -12.016 -8.289 -13.023 1 71.19 226 ASP A N 1
ATOM 1691 C CA . ASP A 1 226 ? -10.641 -8.453 -12.57 1 71.19 226 ASP A CA 1
ATOM 1692 C C . ASP A 1 226 ? -9.977 -9.656 -13.234 1 71.19 226 ASP A C 1
ATOM 1694 O O . ASP A 1 226 ? -10.375 -10.797 -13 1 71.19 226 ASP A O 1
ATOM 1698 N N . THR A 1 227 ? -9.023 -9.359 -13.969 1 70.56 227 THR A N 1
ATOM 1699 C CA . THR A 1 227 ? -8.406 -10.469 -14.695 1 70.56 227 THR A CA 1
ATOM 1700 C C . THR A 1 227 ? -7.27 -11.086 -13.875 1 70.56 227 THR A C 1
ATOM 1702 O O . THR A 1 227 ? -6.637 -12.047 -14.312 1 70.56 227 THR A O 1
ATOM 1705 N N . THR A 1 228 ? -7.16 -10.422 -12.672 1 73 228 THR A N 1
ATOM 1706 C CA . THR A 1 228 ? -6.121 -10.969 -11.805 1 73 228 THR A CA 1
ATOM 1707 C C . THR A 1 228 ? -6.477 -12.383 -11.359 1 73 228 THR A C 1
ATOM 1709 O O . THR A 1 228 ? -7.574 -12.625 -10.852 1 73 228 THR A O 1
ATOM 1712 N N . GLY A 1 229 ? -5.742 -13.383 -11.758 1 81.75 229 GLY A N 1
ATOM 1713 C CA . GLY A 1 229 ? -5.957 -14.758 -11.328 1 81.75 229 GLY A CA 1
ATOM 1714 C C . GLY A 1 229 ? -6.676 -15.602 -12.367 1 81.75 229 GLY A C 1
ATOM 1715 O O . GLY A 1 229 ? -6.832 -16.812 -12.188 1 81.75 229 GLY A O 1
ATOM 1716 N N . ALA A 1 230 ? -7.156 -14.977 -13.398 1 89.12 230 ALA A N 1
ATOM 1717 C CA . ALA A 1 230 ? -7.859 -15.711 -14.445 1 89.12 230 ALA A CA 1
ATOM 1718 C C . ALA A 1 230 ? -6.977 -16.812 -15.031 1 89.12 230 ALA A C 1
ATOM 1720 O O . ALA A 1 230 ? -7.453 -17.906 -15.328 1 89.12 230 ALA A O 1
ATOM 1721 N N . GLY A 1 231 ? -5.742 -16.484 -15.211 1 92.44 231 GLY A N 1
ATOM 1722 C CA . GLY A 1 231 ? -4.809 -17.484 -15.703 1 92.44 231 GLY A CA 1
ATOM 1723 C C . GLY A 1 231 ? -4.625 -18.656 -14.758 1 92.44 231 GLY A C 1
ATOM 1724 O O . GLY A 1 231 ? -4.516 -19.797 -15.195 1 92.44 231 GLY A O 1
ATOM 1725 N N . ASP A 1 232 ? -4.625 -18.375 -13.492 1 94.12 232 ASP A N 1
ATOM 1726 C CA . ASP A 1 232 ? -4.492 -19.438 -12.492 1 94.12 232 ASP A CA 1
ATOM 1727 C C . ASP A 1 232 ? -5.738 -20.312 -12.461 1 94.12 232 ASP A C 1
ATOM 1729 O O . ASP A 1 232 ? -5.633 -21.547 -12.344 1 94.12 232 ASP A O 1
ATOM 1733 N N . ALA A 1 233 ? -6.848 -19.656 -12.523 1 95.19 233 ALA A N 1
ATOM 1734 C CA . ALA A 1 233 ? -8.094 -20.422 -12.594 1 95.19 233 ALA A CA 1
ATOM 1735 C C . ALA A 1 233 ? -8.133 -21.297 -13.836 1 95.19 233 ALA A C 1
ATOM 1737 O O . ALA A 1 233 ? -8.57 -22.453 -13.781 1 95.19 233 ALA A O 1
ATOM 1738 N N . PHE A 1 234 ? -7.711 -20.75 -14.938 1 96.5 234 PHE A N 1
ATOM 1739 C CA . PHE A 1 234 ? -7.594 -21.484 -16.188 1 96.5 234 PHE A CA 1
ATOM 1740 C C . PHE A 1 234 ? -6.734 -22.734 -15.992 1 96.5 234 PHE A C 1
ATOM 1742 O O . PHE A 1 234 ? -7.148 -23.844 -16.344 1 96.5 234 PHE A O 1
ATOM 1749 N N . ALA A 1 235 ? -5.582 -22.547 -15.414 1 97.12 235 ALA A N 1
ATOM 1750 C CA . ALA A 1 235 ? -4.668 -23.656 -15.195 1 97.12 235 ALA A CA 1
ATOM 1751 C C . ALA A 1 235 ? -5.297 -24.719 -14.289 1 97.12 235 ALA A C 1
ATOM 1753 O O . ALA A 1 235 ? -5.219 -25.906 -14.57 1 97.12 235 ALA A O 1
ATOM 1754 N N . ALA A 1 236 ? -5.941 -24.297 -13.219 1 97.31 236 ALA A N 1
ATOM 1755 C CA . ALA A 1 236 ? -6.605 -25.219 -12.297 1 97.31 236 ALA A CA 1
ATOM 1756 C C . ALA A 1 236 ? -7.676 -26.047 -13.016 1 97.31 236 ALA A C 1
ATOM 1758 O O . ALA A 1 236 ? -7.738 -27.266 -12.867 1 97.31 236 ALA A O 1
ATOM 1759 N N . GLY A 1 237 ? -8.477 -25.359 -13.773 1 97.31 237 GLY A N 1
ATOM 1760 C CA . GLY A 1 237 ? -9.516 -26.031 -14.531 1 97.31 237 GLY A CA 1
ATOM 1761 C C . GLY A 1 237 ? -8.969 -27.031 -15.523 1 97.31 237 GLY A C 1
ATOM 1762 O O . GLY A 1 237 ? -9.461 -28.156 -15.625 1 97.31 237 GLY A O 1
ATOM 1763 N N . PHE A 1 238 ? -7.945 -26.625 -16.266 1 98.19 238 PHE A N 1
ATOM 1764 C CA . PHE A 1 238 ? -7.332 -27.516 -17.25 1 98.19 238 PHE A CA 1
ATOM 1765 C C . PHE A 1 238 ? -6.816 -28.781 -16.578 1 98.19 238 PHE A C 1
ATOM 1767 O O . PHE A 1 238 ? -7.121 -29.891 -17.016 1 98.19 238 PHE A O 1
ATOM 1774 N N . LEU A 1 239 ? -6.066 -28.609 -15.531 1 97.94 239 LEU A N 1
ATOM 1775 C CA . LEU A 1 239 ? -5.418 -29.719 -14.852 1 97.94 239 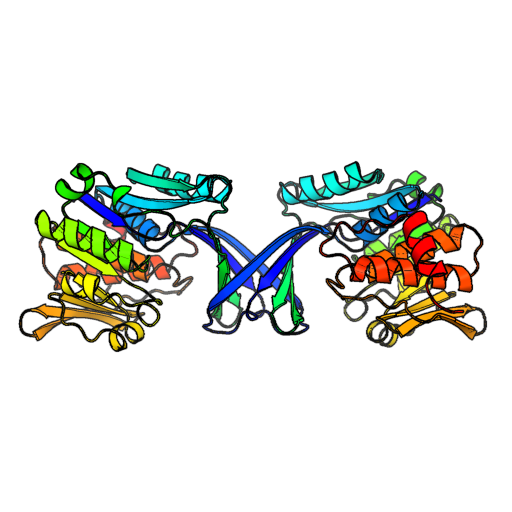LEU A CA 1
ATOM 1776 C C . LEU A 1 239 ? -6.457 -30.672 -14.258 1 97.94 239 LEU A C 1
ATOM 1778 O O . LEU A 1 239 ? -6.316 -31.891 -14.352 1 97.94 239 LEU A O 1
ATOM 1782 N N . ALA A 1 240 ? -7.461 -30.141 -13.656 1 97.12 240 ALA A N 1
ATOM 1783 C CA . ALA A 1 240 ? -8.508 -30.969 -13.07 1 97.12 240 ALA A CA 1
ATOM 1784 C C . ALA A 1 240 ? -9.188 -31.828 -14.125 1 97.12 240 ALA A C 1
ATOM 1786 O O . ALA A 1 240 ? -9.43 -33 -13.906 1 97.12 240 ALA A O 1
ATOM 1787 N N . ALA A 1 241 ? -9.5 -31.188 -15.258 1 96.44 241 ALA A N 1
ATOM 1788 C CA . ALA A 1 241 ? -10.164 -31.906 -16.344 1 96.44 241 ALA A CA 1
ATOM 1789 C C . ALA A 1 241 ? -9.219 -32.906 -17 1 96.44 241 ALA A C 1
ATOM 1791 O O . ALA A 1 241 ? -9.625 -34.031 -17.359 1 96.44 241 ALA A O 1
ATOM 1792 N N . TRP A 1 242 ? -8 -32.469 -17.188 1 93.94 242 TRP A N 1
ATOM 1793 C CA . TRP A 1 242 ? -6.984 -33.281 -17.844 1 93.94 242 TRP A CA 1
ATOM 1794 C C . TRP A 1 242 ? -6.812 -34.625 -17.125 1 93.94 242 TRP A C 1
ATOM 1796 O O . TRP A 1 242 ? -6.664 -35.656 -17.766 1 93.94 242 TRP A O 1
ATOM 1806 N N . PHE A 1 243 ? -6.852 -34.656 -15.844 1 90.06 243 PHE A N 1
ATOM 1807 C CA . PHE A 1 243 ? -6.594 -35.844 -15.047 1 90.06 243 PHE A CA 1
ATOM 1808 C C . PHE A 1 243 ? -7.762 -36.812 -15.141 1 90.06 243 PHE A C 1
ATOM 1810 O O . PHE A 1 243 ? -7.59 -38.031 -14.93 1 90.06 243 PHE A O 1
ATOM 1817 N N . GLU A 1 244 ? -8.898 -36.312 -15.414 1 88.56 244 GLU A N 1
ATOM 1818 C CA . GLU A 1 244 ? -10.062 -37.188 -15.492 1 88.56 244 GLU A CA 1
ATOM 1819 C C . GLU A 1 244 ? -10 -38.094 -16.719 1 88.56 244 GLU A C 1
ATOM 1821 O O . GLU A 1 244 ? -10.242 -39.281 -16.641 1 88.56 244 GLU A O 1
ATOM 1826 N N . ASP A 1 245 ? -9.664 -37.5 -17.922 1 87.25 245 ASP A N 1
ATOM 1827 C CA . ASP A 1 245 ? -9.742 -38.375 -19.109 1 87.25 245 ASP A CA 1
ATOM 1828 C C . ASP A 1 245 ? -8.641 -38.031 -20.109 1 87.25 245 ASP A C 1
ATOM 1830 O O . ASP A 1 245 ? -8.562 -38.625 -21.188 1 87.25 245 ASP A O 1
ATOM 1834 N N . THR A 1 246 ? -7.844 -37.094 -19.906 1 86.69 246 THR A N 1
ATOM 1835 C CA . THR A 1 246 ? -6.73 -36.656 -20.75 1 86.69 246 THR A CA 1
ATOM 1836 C C . THR A 1 246 ? -7.223 -36.281 -22.141 1 86.69 246 THR A C 1
ATOM 1838 O O . THR A 1 246 ? -6.598 -36.625 -23.141 1 86.69 246 THR A O 1
ATOM 1841 N N . ASP A 1 247 ? -8.391 -35.688 -22.219 1 91.81 247 ASP A N 1
ATOM 1842 C CA . ASP A 1 247 ? -8.961 -35.125 -23.438 1 91.81 247 ASP A CA 1
ATOM 1843 C C . ASP A 1 247 ? -8.688 -33.625 -23.531 1 91.81 247 ASP A C 1
ATOM 1845 O O . ASP A 1 247 ? -9.312 -32.812 -22.828 1 91.81 247 ASP A O 1
ATOM 1849 N N . PRO A 1 248 ? -7.801 -33.25 -24.438 1 93.75 248 PRO A N 1
ATOM 1850 C CA . PRO A 1 248 ? -7.422 -31.828 -24.516 1 93.75 248 PRO A CA 1
ATOM 1851 C C . PRO A 1 248 ? -8.602 -30.922 -24.859 1 93.75 248 PRO A C 1
ATOM 1853 O O . PRO A 1 248 ? -8.648 -29.766 -24.422 1 93.75 248 PRO A O 1
ATOM 1856 N N . GLU A 1 249 ? -9.508 -31.406 -25.625 1 94.5 249 GLU A N 1
ATOM 1857 C CA . GLU A 1 249 ? -10.664 -30.594 -25.984 1 94.5 249 GLU A CA 1
ATOM 1858 C C . GLU A 1 249 ? -11.508 -30.25 -24.75 1 94.5 249 GLU A C 1
ATOM 1860 O O . GLU A 1 249 ? -11.891 -29.109 -24.547 1 94.5 249 GLU A O 1
ATOM 1865 N N . ARG A 1 250 ? -11.844 -31.281 -24.062 1 95.12 250 ARG A N 1
ATOM 1866 C CA . ARG A 1 250 ? -12.602 -31.062 -22.844 1 95.12 250 ARG A CA 1
ATOM 1867 C C . ARG A 1 250 ? -11.812 -30.219 -21.844 1 95.12 250 ARG A C 1
ATOM 1869 O O . ARG A 1 250 ? -12.367 -29.312 -21.219 1 95.12 250 ARG A O 1
ATOM 1876 N N . ALA A 1 251 ? -10.531 -30.5 -21.688 1 97 251 ALA A N 1
ATOM 1877 C CA . ALA A 1 251 ? -9.68 -29.766 -20.766 1 97 251 ALA A CA 1
ATOM 1878 C C . ALA A 1 251 ? -9.664 -28.266 -21.094 1 97 251 ALA A C 1
ATOM 1880 O O . ALA A 1 251 ? -9.773 -27.422 -20.203 1 97 251 ALA A O 1
ATOM 1881 N N . LEU A 1 252 ? -9.633 -27.938 -22.375 1 96.94 252 LEU A N 1
ATOM 1882 C CA . LEU A 1 252 ? -9.625 -26.547 -22.812 1 96.94 252 LEU A CA 1
ATOM 1883 C C . LEU A 1 252 ? -10.969 -25.891 -22.516 1 96.94 252 LEU A C 1
ATOM 1885 O O . LEU A 1 252 ? -11.008 -24.734 -22.094 1 96.94 252 LEU A O 1
ATOM 1889 N N . SER A 1 253 ? -11.922 -26.641 -22.828 1 96.56 253 SER A N 1
ATOM 1890 C CA . SER A 1 253 ? -13.258 -26.109 -22.562 1 96.56 253 SER A CA 1
ATOM 1891 C C . SER A 1 253 ? -13.438 -25.766 -21.094 1 96.56 253 SER A C 1
ATOM 1893 O O . SER A 1 253 ? -13.914 -24.688 -20.75 1 96.56 253 SER A O 1
ATOM 1895 N N . VAL A 1 254 ? -13.094 -26.672 -20.234 1 96.69 254 VAL A N 1
ATOM 1896 C CA . VAL A 1 254 ? -13.203 -26.484 -18.781 1 96.69 254 VAL A CA 1
ATOM 1897 C C . VAL A 1 254 ? -12.297 -25.328 -18.344 1 96.69 254 VAL A C 1
ATOM 1899 O O . VAL A 1 254 ? -12.703 -24.484 -17.547 1 96.69 254 VAL A O 1
ATOM 1902 N N . ALA A 1 255 ? -11.102 -25.297 -18.859 1 97.81 255 ALA A N 1
ATOM 1903 C CA . ALA A 1 255 ? -10.125 -24.266 -18.516 1 97.81 255 ALA A CA 1
ATOM 1904 C C . ALA A 1 255 ? -10.641 -22.875 -18.875 1 97.81 255 ALA A C 1
ATOM 1906 O O . ALA A 1 255 ? -10.562 -21.953 -18.062 1 97.81 255 ALA A O 1
ATOM 1907 N N . ASN A 1 256 ? -11.18 -22.734 -20.078 1 96.5 256 ASN A N 1
ATOM 1908 C CA . ASN A 1 256 ? -11.734 -21.453 -20.531 1 96.5 256 ASN A CA 1
ATOM 1909 C C . ASN A 1 256 ? -12.898 -21.016 -19.641 1 96.5 256 ASN A C 1
ATOM 1911 O O . ASN A 1 256 ? -13.023 -19.828 -19.328 1 96.5 256 ASN A O 1
ATOM 1915 N N . ALA A 1 257 ? -13.688 -21.953 -19.297 1 95.19 257 ALA A N 1
ATOM 1916 C CA . ALA A 1 257 ? -14.812 -21.625 -18.406 1 95.19 257 ALA A CA 1
ATOM 1917 C C . ALA A 1 257 ? -14.32 -21.156 -17.047 1 95.19 257 ALA A C 1
ATOM 1919 O O . ALA A 1 257 ? -14.828 -20.156 -16.516 1 95.19 257 ALA A O 1
ATOM 1920 N N . ALA A 1 258 ? -13.391 -21.859 -16.484 1 95.31 258 ALA A N 1
ATOM 1921 C CA . ALA A 1 258 ? -12.82 -21.484 -15.188 1 95.31 258 ALA A CA 1
ATOM 1922 C C . ALA A 1 258 ? -12.203 -20.094 -15.25 1 95.31 258 ALA A C 1
ATOM 1924 O O . ALA A 1 258 ? -12.445 -19.266 -14.367 1 95.31 258 ALA A O 1
ATOM 1925 N N . GLY A 1 259 ? -11.406 -19.844 -16.312 1 93.81 259 GLY A N 1
ATOM 1926 C CA . GLY A 1 259 ? -10.82 -18.531 -16.484 1 93.81 259 GLY A CA 1
ATOM 1927 C C . GLY A 1 259 ? -11.852 -17.422 -16.594 1 93.81 259 GLY A C 1
ATOM 1928 O O . GLY A 1 259 ? -11.68 -16.344 -16.031 1 93.81 259 GLY A O 1
ATOM 1929 N N . ALA A 1 260 ? -12.867 -17.688 -17.297 1 92 260 ALA A N 1
ATOM 1930 C CA . ALA A 1 260 ? -13.945 -16.734 -17.484 1 92 260 ALA A CA 1
ATOM 1931 C C . ALA A 1 260 ? -14.641 -16.422 -16.156 1 92 260 ALA A C 1
ATOM 1933 O O . ALA A 1 260 ? -14.961 -15.273 -15.867 1 92 260 ALA A O 1
ATOM 1934 N N . LEU A 1 261 ? -14.953 -17.453 -15.422 1 91.06 261 LEU A N 1
ATOM 1935 C CA . LEU A 1 261 ? -15.57 -17.266 -14.109 1 91.06 261 LEU A CA 1
ATOM 1936 C C . LEU A 1 261 ? -14.711 -16.375 -13.219 1 91.06 261 LEU A C 1
ATOM 1938 O O . LEU A 1 261 ? -15.227 -15.484 -12.547 1 91.06 261 LEU A O 1
ATOM 1942 N N . ALA A 1 262 ? -13.406 -16.625 -13.211 1 90.44 262 ALA A N 1
ATOM 1943 C CA . ALA A 1 262 ? -12.469 -15.828 -12.422 1 90.44 262 ALA A CA 1
ATOM 1944 C C . ALA A 1 262 ? -12.438 -14.375 -12.898 1 90.44 262 ALA A C 1
ATOM 1946 O O . ALA A 1 262 ? -12.453 -13.453 -12.086 1 90.44 262 ALA A O 1
ATOM 1947 N N . ALA A 1 263 ? -12.422 -14.172 -14.18 1 86.75 263 ALA A N 1
ATOM 1948 C CA . ALA A 1 263 ? -12.359 -12.836 -14.758 1 86.75 263 ALA A CA 1
ATOM 1949 C C . ALA A 1 263 ? -13.617 -12.031 -14.414 1 86.75 263 ALA A C 1
ATOM 1951 O O . ALA A 1 263 ? -13.578 -10.797 -14.375 1 86.75 263 ALA A O 1
ATOM 1952 N N . GLY A 1 264 ? -14.625 -12.734 -14.172 1 83.81 264 GLY A N 1
ATOM 1953 C CA . GLY A 1 264 ? -15.891 -12.086 -13.859 1 83.81 264 GLY A CA 1
ATOM 1954 C C . GLY A 1 264 ? -16.062 -11.828 -12.375 1 83.81 264 GLY A C 1
ATOM 1955 O O . GLY A 1 264 ? -17.078 -11.258 -11.953 1 83.81 264 GLY A O 1
ATOM 1956 N N . THR A 1 265 ? -15.18 -12.258 -11.633 1 77.19 265 THR A N 1
ATOM 1957 C CA . THR A 1 265 ? -15.266 -12.133 -10.188 1 77.19 265 THR A CA 1
ATOM 1958 C C . THR A 1 265 ? -14.242 -11.125 -9.664 1 77.19 265 THR A C 1
ATOM 1960 O O . THR A 1 265 ? -13.109 -11.094 -10.133 1 77.19 265 THR A O 1
ATOM 1963 N N . ARG A 1 266 ? -14.82 -10.211 -8.836 1 64.94 266 ARG A N 1
ATOM 1964 C CA . ARG A 1 266 ? -13.883 -9.297 -8.195 1 64.94 266 ARG A CA 1
ATOM 1965 C C . ARG A 1 266 ? -13.18 -9.961 -7.02 1 64.94 266 ARG A C 1
ATOM 1967 O O . ARG A 1 266 ? -13.805 -10.672 -6.234 1 64.94 266 ARG A O 1
ATOM 1974 N N . GLY A 1 267 ? -11.992 -9.797 -6.988 1 60.53 267 GLY A N 1
ATOM 1975 C CA . GLY A 1 267 ? -11.234 -10.289 -5.855 1 60.53 267 GLY A CA 1
ATOM 1976 C C . GLY A 1 267 ? -10.656 -11.68 -6.082 1 60.53 267 GLY A C 1
ATOM 1977 O O . GLY A 1 267 ? -10.633 -12.164 -7.215 1 60.53 267 GLY A O 1
ATOM 1978 N N . VAL A 1 268 ? -9.953 -12.258 -5.043 1 57.41 268 VAL A N 1
ATOM 1979 C CA . VAL A 1 268 ? -9.188 -13.484 -5.207 1 57.41 268 VAL A CA 1
ATOM 1980 C C . VAL A 1 268 ? -10.039 -14.688 -4.812 1 57.41 268 VAL A C 1
ATOM 1982 O O . VAL A 1 268 ? -9.664 -15.836 -5.07 1 57.41 268 VAL A O 1
ATOM 1985 N N . ASP A 1 269 ? -11.266 -14.359 -4.328 1 64.75 269 ASP A N 1
ATOM 1986 C CA . ASP A 1 269 ? -12.023 -15.539 -3.92 1 64.75 269 ASP A CA 1
ATOM 1987 C C . ASP A 1 269 ? -12.898 -16.047 -5.059 1 64.75 269 ASP A C 1
ATOM 1989 O O . ASP A 1 269 ? -14.117 -15.859 -5.043 1 64.75 269 ASP A O 1
ATOM 1993 N N . ILE A 1 270 ? -12.211 -16.594 -5.973 1 73.44 270 ILE A N 1
ATOM 1994 C CA . ILE A 1 270 ? -12.898 -17.172 -7.121 1 73.44 270 ILE A CA 1
ATOM 1995 C C . ILE A 1 270 ? -13.57 -18.484 -6.719 1 73.44 270 ILE A C 1
ATOM 1997 O O . ILE A 1 270 ? -12.914 -19.375 -6.191 1 73.44 270 ILE A O 1
ATOM 2001 N N . ASP A 1 271 ? -14.891 -18.484 -6.727 1 77.62 271 ASP A N 1
ATOM 2002 C CA . ASP A 1 271 ? -15.609 -19.734 -6.512 1 77.62 271 ASP A CA 1
ATOM 2003 C C . ASP A 1 271 ? -15.57 -20.609 -7.762 1 77.62 271 ASP A C 1
ATOM 2005 O O . ASP A 1 271 ? -16.359 -20.406 -8.688 1 77.62 271 ASP A O 1
ATOM 2009 N N . LEU A 1 272 ? -14.633 -21.5 -7.734 1 89.31 272 LEU A N 1
ATOM 2010 C CA . LEU A 1 272 ? -14.547 -22.484 -8.82 1 89.31 272 LEU A CA 1
ATOM 2011 C C . LEU A 1 272 ? -15.211 -23.797 -8.422 1 89.31 272 LEU A C 1
ATOM 2013 O O . LEU A 1 272 ? -14.852 -24.391 -7.402 1 89.31 272 LEU A O 1
ATOM 2017 N N . SER A 1 273 ? -16.406 -24.141 -8.953 1 92.56 273 SER A N 1
ATOM 2018 C CA . SER A 1 273 ? -17.047 -25.438 -8.758 1 92.56 273 SER A CA 1
ATOM 2019 C C . SER A 1 273 ? -17.422 -26.078 -10.086 1 92.56 273 SER A C 1
ATOM 2021 O O . SER A 1 273 ? -17.672 -25.375 -11.07 1 92.56 273 SER A O 1
ATOM 2023 N N . TRP A 1 274 ? -17.5 -27.422 -10.039 1 95.19 274 TRP A N 1
ATOM 2024 C CA . TRP A 1 274 ? -17.922 -28.125 -11.242 1 95.19 274 TRP A CA 1
ATOM 2025 C C . TRP A 1 274 ? -19.297 -27.672 -11.695 1 95.19 274 TRP A C 1
ATOM 2027 O O . TRP A 1 274 ? -19.562 -27.578 -12.898 1 95.19 274 TRP A O 1
ATOM 2037 N N . ASP A 1 275 ? -20.156 -27.359 -10.727 1 94.62 275 ASP A N 1
ATOM 2038 C CA . ASP A 1 275 ? -21.5 -26.891 -11.078 1 94.62 275 ASP A CA 1
ATOM 2039 C C . ASP A 1 275 ? -21.422 -25.594 -11.875 1 94.62 275 ASP A C 1
ATOM 2041 O O . ASP A 1 275 ? -22.062 -25.453 -12.914 1 94.62 275 ASP A O 1
ATOM 2045 N N . ARG A 1 276 ? -20.672 -24.688 -11.414 1 92.56 276 ARG A N 1
ATOM 2046 C CA . ARG A 1 276 ? -20.562 -23.391 -12.078 1 92.56 276 ARG A CA 1
ATOM 2047 C C . ARG A 1 276 ? -19.891 -23.531 -13.438 1 92.56 276 ARG A C 1
ATOM 2049 O O . ARG A 1 276 ? -20.312 -22.891 -14.406 1 92.56 276 ARG A O 1
ATOM 2056 N N . ILE A 1 277 ? -18.859 -24.312 -13.445 1 94.44 277 ILE A N 1
ATOM 2057 C CA . ILE A 1 277 ? -18.141 -24.531 -14.695 1 94.44 277 ILE A CA 1
ATOM 2058 C C . ILE A 1 277 ? -19.047 -25.203 -15.719 1 94.44 277 ILE A C 1
ATOM 2060 O O . ILE A 1 277 ? -19.125 -24.766 -16.875 1 94.44 277 ILE A O 1
ATOM 2064 N N . ASN A 1 278 ? -19.734 -26.172 -15.305 1 94.56 278 ASN A N 1
ATOM 2065 C CA . ASN A 1 278 ? -20.609 -26.906 -16.219 1 94.56 278 ASN A CA 1
ATOM 2066 C C . ASN A 1 278 ? -21.781 -26.031 -16.672 1 94.56 278 ASN A C 1
ATOM 2068 O O . ASN A 1 278 ? -22.219 -26.141 -17.828 1 94.56 278 ASN A O 1
ATOM 2072 N N . ASP A 1 279 ? -22.281 -25.188 -15.797 1 92.75 279 ASP A N 1
ATOM 2073 C CA . ASP A 1 279 ? -23.359 -24.266 -16.172 1 92.75 279 ASP A CA 1
ATOM 2074 C C . ASP A 1 279 ? -22.906 -23.312 -17.281 1 92.75 279 ASP A C 1
ATOM 2076 O O . ASP A 1 279 ? -23.641 -23.078 -18.234 1 92.75 279 ASP A O 1
ATOM 2080 N N . LEU A 1 280 ? -21.766 -22.828 -17.141 1 91 280 LEU A N 1
ATOM 2081 C CA . LEU A 1 280 ? -21.234 -21.906 -18.141 1 91 280 LEU A CA 1
ATOM 2082 C C . LEU A 1 280 ? -20.984 -22.641 -19.453 1 91 280 LEU A C 1
ATOM 2084 O O . LEU A 1 280 ? -21.219 -22.078 -20.531 1 91 280 LEU A O 1
ATOM 2088 N N . ARG A 1 281 ? -20.5 -23.812 -19.453 1 92.62 281 ARG A N 1
ATOM 2089 C CA . ARG A 1 281 ? -20.172 -24.594 -20.641 1 92.62 281 ARG A CA 1
ATOM 2090 C C . ARG A 1 281 ? -21.438 -24.984 -21.391 1 92.62 281 ARG A C 1
ATOM 2092 O O . ARG A 1 281 ? -21.406 -25.172 -22.609 1 92.62 281 ARG A O 1
ATOM 2099 N N . LYS A 1 282 ? -22.516 -25.094 -20.656 1 90.12 282 LYS A N 1
ATOM 2100 C CA . LYS A 1 282 ? -23.781 -25.422 -21.297 1 90.12 282 LYS A CA 1
ATOM 2101 C C . LYS A 1 282 ? -24.375 -24.219 -22.016 1 90.12 282 LYS A C 1
ATOM 2103 O O . LYS A 1 282 ? -25.062 -24.375 -23.031 1 90.12 282 LYS A O 1
ATOM 2108 N N . ASP A 1 283 ? -24.297 -22.984 -21.453 1 73 283 ASP A N 1
ATOM 2109 C CA . ASP A 1 283 ? -24.891 -21.766 -22 1 73 283 ASP A CA 1
ATOM 2110 C C . ASP A 1 283 ? -24.219 -21.359 -23.297 1 73 283 ASP A C 1
ATOM 2112 O O . ASP A 1 283 ? -24.719 -20.484 -24.016 1 73 283 ASP A O 1
ATOM 2116 N N . GLN A 1 284 ? -23.031 -21.625 -23.641 1 63.62 284 GLN A N 1
ATOM 2117 C CA . GLN A 1 284 ? -22.375 -21.125 -24.844 1 63.62 284 GLN A CA 1
ATOM 2118 C C . GLN A 1 284 ? -22.734 -21.984 -26.062 1 63.62 284 GLN A C 1
ATOM 2120 O O . GLN A 1 284 ? -22.75 -23.203 -25.984 1 63.62 284 GLN A O 1
ATOM 2125 N N . PRO A 1 285 ? -23.391 -21.328 -27.078 1 47.31 285 PRO A N 1
ATOM 2126 C CA . PRO A 1 285 ? -23.719 -22.016 -28.328 1 47.31 285 PRO A CA 1
ATOM 2127 C C . PRO A 1 285 ? -22.531 -22.75 -28.938 1 47.31 285 PRO A C 1
ATOM 2129 O O . PRO A 1 285 ? -21.406 -22.25 -28.906 1 47.31 285 PRO A O 1
ATOM 2132 N N . ARG A 1 286 ? -22.578 -24.188 -29.062 1 40.88 286 ARG A N 1
ATOM 2133 C CA . ARG A 1 286 ? -21.703 -24.984 -29.922 1 40.88 286 ARG A CA 1
ATOM 2134 C C . ARG A 1 286 ? -21.594 -24.359 -31.312 1 40.88 286 ARG A C 1
ATOM 2136 O O . ARG A 1 286 ? -22.578 -23.828 -31.844 1 40.88 286 ARG A O 1
ATOM 2143 N N . MET B 1 1 ? 2.947 26.438 27.234 1 91.94 1 MET B N 1
ATOM 2144 C CA . MET B 1 1 ? 1.976 26.828 26.234 1 91.94 1 MET B CA 1
ATOM 2145 C C . MET B 1 1 ? 1.016 25.688 25.906 1 91.94 1 MET B C 1
ATOM 2147 O O . MET B 1 1 ? 1.442 24.562 25.703 1 91.94 1 MET B O 1
ATOM 2151 N N . ARG B 1 2 ? -0.25 25.969 26.078 1 96.88 2 ARG B N 1
ATOM 2152 C CA . ARG B 1 2 ? -1.294 25.016 25.719 1 96.88 2 ARG B CA 1
ATOM 2153 C C . ARG B 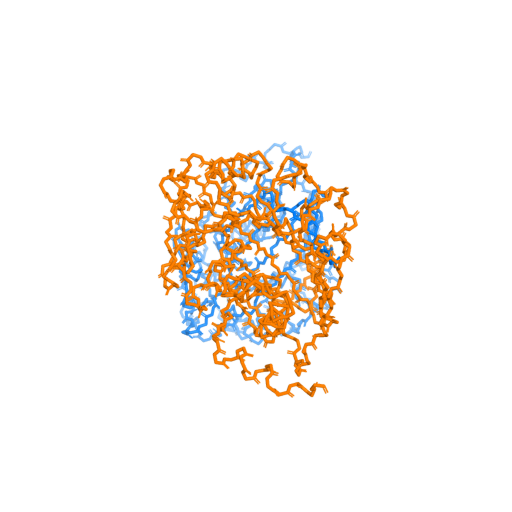1 2 ? -1.801 25.266 24.312 1 96.88 2 ARG B C 1
ATOM 2155 O O . ARG B 1 2 ? -2.307 26.344 24 1 96.88 2 ARG B O 1
ATOM 2162 N N . VAL B 1 3 ? -1.63 24.25 23.422 1 98.38 3 VAL B N 1
ATOM 2163 C CA . VAL B 1 3 ? -2.004 24.422 22.016 1 98.38 3 VAL B CA 1
ATOM 2164 C C . VAL B 1 3 ? -2.967 23.312 21.609 1 98.38 3 VAL B C 1
ATOM 2166 O O . VAL B 1 3 ? -2.707 22.125 21.859 1 98.38 3 VAL B O 1
ATOM 2169 N N . VAL B 1 4 ? -4.078 23.641 21.031 1 98.81 4 VAL B N 1
ATOM 2170 C CA . VAL B 1 4 ? -4.965 22.656 20.406 1 98.81 4 VAL B CA 1
ATOM 2171 C C . VAL B 1 4 ? -4.652 22.562 18.922 1 98.81 4 VAL B C 1
ATOM 2173 O O . VAL B 1 4 ? -4.766 23.547 18.188 1 98.81 4 VAL B O 1
ATOM 2176 N N . CYS B 1 5 ? -4.191 21.453 18.516 1 98.88 5 CYS B N 1
ATOM 2177 C CA . CYS B 1 5 ? -4.008 21.156 17.094 1 98.88 5 CYS B CA 1
ATOM 2178 C C . CYS B 1 5 ? -5.207 20.406 16.547 1 98.88 5 CYS B C 1
ATOM 2180 O O . CYS B 1 5 ? -5.57 19.344 17.047 1 98.88 5 CYS B O 1
ATOM 2182 N N . ALA B 1 6 ? -5.809 20.938 15.523 1 98.81 6 ALA B N 1
ATOM 2183 C CA . ALA B 1 6 ? -7 20.328 14.938 1 98.81 6 ALA B CA 1
ATOM 2184 C C . ALA B 1 6 ? -6.77 19.984 13.469 1 98.81 6 ALA B C 1
ATOM 2186 O O . ALA B 1 6 ? -6.297 20.812 12.688 1 98.81 6 ALA B O 1
ATOM 2187 N N . GLY B 1 7 ? -7.047 18.75 13.125 1 98.06 7 GLY B N 1
ATOM 2188 C CA . GLY B 1 7 ? -6.922 18.375 11.727 1 98.06 7 GLY B CA 1
ATOM 2189 C C . GLY B 1 7 ? -6.754 16.875 11.531 1 98.06 7 GLY B C 1
ATOM 2190 O O . GLY B 1 7 ? -7.434 16.078 12.18 1 98.06 7 GLY B O 1
ATOM 2191 N N . HIS B 1 8 ? -5.875 16.578 10.609 1 95.69 8 HIS B N 1
ATOM 2192 C CA . HIS B 1 8 ? -5.797 15.203 10.133 1 95.69 8 HIS B CA 1
ATOM 2193 C C . HIS B 1 8 ? -4.902 14.359 11.031 1 95.69 8 HIS B C 1
ATOM 2195 O O . HIS B 1 8 ? -3.848 14.82 11.477 1 95.69 8 HIS B O 1
ATOM 2201 N N . LEU B 1 9 ? -5.363 13.227 11.383 1 96.38 9 LEU B N 1
ATOM 2202 C CA . LEU B 1 9 ? -4.684 12.094 12 1 96.38 9 LEU B CA 1
ATOM 2203 C C . LEU B 1 9 ? -4.812 10.852 11.133 1 96.38 9 LEU B C 1
ATOM 2205 O O . LEU B 1 9 ? -5.875 10.234 11.078 1 96.38 9 LEU B O 1
ATOM 2209 N N . ASN B 1 10 ? -3.77 10.586 10.438 1 94.12 10 ASN B N 1
ATOM 2210 C CA . ASN B 1 10 ? -3.824 9.523 9.438 1 94.12 10 ASN B CA 1
ATOM 2211 C C . ASN B 1 10 ? -2.701 8.508 9.633 1 94.12 10 ASN B C 1
ATOM 2213 O O . ASN B 1 10 ? -1.933 8.609 10.594 1 94.12 10 ASN B O 1
ATOM 2217 N N . TRP B 1 11 ? -2.764 7.461 8.828 1 94.56 11 TRP B N 1
ATOM 2218 C CA . TRP B 1 11 ? -1.716 6.449 8.766 1 94.56 11 TRP B CA 1
ATOM 2219 C C . TRP B 1 11 ? -0.909 6.578 7.477 1 94.56 11 TRP B C 1
ATOM 2221 O O . TRP B 1 11 ? -1.447 6.414 6.379 1 94.56 11 TRP B O 1
ATOM 2231 N N . ASP B 1 12 ? 0.36 6.883 7.633 1 92.25 12 ASP B N 1
ATOM 2232 C CA . ASP B 1 12 ? 1.23 7.098 6.484 1 92.25 12 ASP B CA 1
ATOM 2233 C C . ASP B 1 12 ? 1.998 5.828 6.129 1 92.25 12 ASP B C 1
ATOM 2235 O O . ASP B 1 12 ? 2.643 5.223 6.988 1 92.25 12 ASP B O 1
ATOM 2239 N N . ILE B 1 13 ? 1.886 5.414 4.906 1 91.31 13 ILE B N 1
ATOM 2240 C CA . ILE B 1 13 ? 2.646 4.301 4.355 1 91.31 13 ILE B CA 1
ATOM 2241 C C . ILE B 1 13 ? 3.627 4.812 3.305 1 91.31 13 ILE B C 1
ATOM 2243 O O . ILE B 1 13 ? 3.219 5.293 2.244 1 91.31 13 ILE B O 1
ATOM 2247 N N . ARG B 1 14 ? 4.883 4.664 3.643 1 90.5 14 ARG B N 1
ATOM 2248 C CA . ARG B 1 14 ? 5.926 5.164 2.752 1 90.5 14 ARG B CA 1
ATOM 2249 C C . ARG B 1 14 ? 6.613 4.02 2.018 1 90.5 14 ARG B C 1
ATOM 2251 O O . ARG B 1 14 ? 7.156 3.109 2.646 1 90.5 14 ARG B O 1
ATOM 2258 N N . LEU B 1 15 ? 6.605 4.078 0.718 1 92 15 LEU B N 1
ATOM 2259 C CA . LEU B 1 15 ? 7.203 3.051 -0.126 1 92 15 LEU B CA 1
ATOM 2260 C C . LEU B 1 15 ? 8.328 3.633 -0.979 1 92 15 LEU B C 1
ATOM 2262 O O . LEU B 1 15 ? 8.078 4.469 -1.852 1 92 15 LEU B O 1
ATOM 2266 N N . ARG B 1 16 ? 9.523 3.271 -0.66 1 92 16 ARG B N 1
ATOM 2267 C CA . ARG B 1 16 ? 10.609 3.539 -1.591 1 92 16 ARG B CA 1
ATOM 2268 C C . ARG B 1 16 ? 10.625 2.521 -2.727 1 92 16 ARG B C 1
ATOM 2270 O O . ARG B 1 16 ? 10.688 1.314 -2.484 1 92 16 ARG B O 1
ATOM 2277 N N . VAL B 1 17 ? 10.531 3.012 -3.953 1 95.12 17 VAL B N 1
ATOM 2278 C CA . VAL B 1 17 ? 10.375 2.125 -5.102 1 95.12 17 VAL B CA 1
ATOM 2279 C C . VAL B 1 17 ? 11.461 2.416 -6.133 1 95.12 17 VAL B C 1
ATOM 2281 O O . VAL B 1 17 ? 12.07 3.488 -6.117 1 95.12 17 VAL B O 1
ATOM 2284 N N . ASP B 1 18 ? 11.797 1.434 -6.977 1 94.88 18 ASP B N 1
ATOM 2285 C CA . ASP B 1 18 ? 12.758 1.672 -8.047 1 94.88 18 ASP B CA 1
ATOM 2286 C C . ASP B 1 18 ? 12.195 2.641 -9.086 1 94.88 18 ASP B C 1
ATOM 2288 O O . ASP B 1 18 ? 12.914 3.512 -9.578 1 94.88 18 ASP B O 1
ATOM 2292 N N . ARG B 1 19 ? 10.93 2.535 -9.352 1 93.75 19 ARG B N 1
ATOM 2293 C CA . ARG B 1 19 ? 10.219 3.42 -10.266 1 93.75 19 ARG B CA 1
ATOM 2294 C C . ARG B 1 19 ? 8.758 3.568 -9.844 1 93.75 19 ARG B C 1
ATOM 2296 O O . ARG B 1 19 ? 8.18 2.656 -9.25 1 93.75 19 ARG B O 1
ATOM 2303 N N . LEU B 1 20 ? 8.188 4.715 -10.172 1 94.56 20 LEU B N 1
ATOM 2304 C CA . LEU B 1 20 ? 6.773 4.93 -9.883 1 94.56 20 LEU B CA 1
ATOM 2305 C C . LEU B 1 20 ? 5.902 4.023 -10.75 1 94.56 20 LEU B C 1
ATOM 2307 O O . LEU B 1 20 ? 6.266 3.705 -11.883 1 94.56 20 LEU B O 1
ATOM 2311 N N . PRO B 1 21 ? 4.746 3.58 -10.227 1 90.88 21 PRO B N 1
ATOM 2312 C CA . PRO B 1 21 ? 3.838 2.748 -11.016 1 90.88 21 PRO B CA 1
ATOM 2313 C C . PRO B 1 21 ? 3.43 3.404 -12.328 1 90.88 21 PRO B C 1
ATOM 2315 O O . PRO B 1 21 ? 3.084 4.59 -12.352 1 90.88 21 PRO B O 1
ATOM 2318 N N . ALA B 1 22 ? 3.58 2.668 -13.383 1 89.88 22 ALA B N 1
ATOM 2319 C CA . ALA B 1 22 ? 3.164 3.078 -14.719 1 89.88 22 ALA B CA 1
ATOM 2320 C C . ALA B 1 22 ? 2.332 1.99 -15.398 1 89.88 22 ALA B C 1
ATOM 2322 O O . ALA B 1 22 ? 2.355 0.832 -14.969 1 89.88 22 ALA B O 1
ATOM 2323 N N . PRO B 1 23 ? 1.503 2.385 -16.406 1 86.38 23 PRO B N 1
ATOM 2324 C CA . PRO B 1 23 ? 0.676 1.367 -17.047 1 86.38 23 PRO B CA 1
ATOM 2325 C C . PRO B 1 23 ? 1.483 0.15 -17.5 1 86.38 23 PRO B C 1
ATOM 2327 O O . PRO B 1 23 ? 2.543 0.297 -18.109 1 86.38 23 PRO B O 1
ATOM 2330 N N . ASP B 1 24 ? 0.935 -1.054 -17.156 1 79.25 24 ASP B N 1
ATOM 2331 C CA . ASP B 1 24 ? 1.47 -2.355 -17.547 1 79.25 24 ASP B CA 1
ATOM 2332 C C . ASP B 1 24 ? 2.918 -2.512 -17.094 1 79.25 24 ASP B C 1
ATOM 2334 O O . ASP B 1 24 ? 3.75 -3.057 -17.812 1 79.25 24 ASP B O 1
ATOM 2338 N N . SER B 1 25 ? 3.217 -1.923 -15.969 1 82.19 25 SER B N 1
ATOM 2339 C CA . SER B 1 25 ? 4.574 -2.02 -15.445 1 82.19 25 SER B CA 1
ATOM 2340 C C . SER B 1 25 ? 4.602 -2.783 -14.125 1 82.19 25 SER B C 1
ATOM 2342 O O . SER B 1 25 ? 3.572 -2.932 -13.469 1 82.19 25 SER B O 1
ATOM 2344 N N . GLU B 1 26 ? 5.762 -3.309 -13.898 1 83.25 26 GLU B N 1
ATOM 2345 C CA . GLU B 1 26 ? 6.047 -3.938 -12.609 1 83.25 26 GLU B CA 1
ATOM 2346 C C . GLU B 1 26 ? 7.301 -3.346 -11.969 1 83.25 26 GLU B C 1
ATOM 2348 O O . GLU B 1 26 ? 8.359 -3.305 -12.594 1 83.25 26 GLU B O 1
ATOM 2353 N N . GLY B 1 27 ? 7.102 -2.797 -10.82 1 89.75 27 GLY B N 1
ATOM 2354 C CA . GLY B 1 27 ? 8.227 -2.246 -10.078 1 89.75 27 GLY B CA 1
ATOM 2355 C C . GLY B 1 27 ? 8.5 -2.986 -8.789 1 89.75 27 GLY B C 1
ATOM 2356 O O . GLY B 1 27 ? 7.809 -3.947 -8.453 1 89.75 27 GLY B O 1
ATOM 2357 N N . ARG B 1 28 ? 9.539 -2.504 -8.156 1 93.88 28 ARG B N 1
ATOM 2358 C CA . ARG B 1 28 ? 9.961 -3.148 -6.918 1 93.88 28 ARG B CA 1
ATOM 2359 C C . ARG B 1 28 ? 9.914 -2.172 -5.746 1 93.88 28 ARG B C 1
ATOM 2361 O O . ARG B 1 28 ? 10.305 -1.012 -5.879 1 93.88 28 ARG B O 1
ATOM 2368 N N . ILE B 1 29 ? 9.406 -2.65 -4.68 1 94.75 29 ILE B N 1
ATOM 2369 C CA . ILE B 1 29 ? 9.461 -1.898 -3.434 1 94.75 29 ILE B CA 1
ATOM 2370 C C . ILE B 1 29 ? 10.766 -2.205 -2.701 1 94.75 29 ILE B C 1
ATOM 2372 O O . ILE B 1 29 ? 11.023 -3.355 -2.342 1 94.75 29 ILE B O 1
ATOM 2376 N N . LYS B 1 30 ? 11.562 -1.23 -2.461 1 92.44 30 LYS B N 1
ATOM 2377 C CA . LYS B 1 30 ? 12.875 -1.385 -1.842 1 92.44 30 LYS B CA 1
ATOM 2378 C C . LYS B 1 30 ? 12.781 -1.287 -0.322 1 92.44 30 LYS B C 1
ATOM 2380 O O . LYS B 1 30 ? 13.578 -1.899 0.395 1 92.44 30 LYS B O 1
ATOM 2385 N N . ASP B 1 31 ? 11.891 -0.464 0.035 1 89.12 31 ASP B N 1
ATOM 2386 C CA . ASP B 1 31 ? 11.695 -0.238 1.465 1 89.12 31 ASP B CA 1
ATOM 2387 C C . ASP B 1 31 ? 10.273 0.22 1.764 1 89.12 31 ASP B C 1
ATOM 2389 O O . ASP B 1 31 ? 9.633 0.854 0.925 1 89.12 31 ASP B O 1
ATOM 2393 N N . ARG B 1 32 ? 9.789 -0.21 2.895 1 88.5 32 ARG B N 1
ATOM 2394 C CA . ARG B 1 32 ? 8.461 0.184 3.357 1 88.5 32 ARG B CA 1
ATOM 2395 C C . ARG B 1 32 ? 8.492 0.581 4.828 1 88.5 32 ARG B C 1
ATOM 2397 O O . ARG B 1 32 ? 8.969 -0.179 5.676 1 88.5 32 ARG B O 1
ATOM 2404 N N . THR B 1 33 ? 8 1.752 5.113 1 86.62 33 THR B N 1
ATOM 2405 C CA . THR B 1 33 ? 7.844 2.203 6.492 1 86.62 33 THR B CA 1
ATOM 2406 C C . THR B 1 33 ? 6.434 2.742 6.727 1 86.62 33 THR B C 1
ATOM 2408 O O . THR B 1 33 ? 5.777 3.209 5.793 1 86.62 33 THR B O 1
ATOM 2411 N N . GLU B 1 34 ? 5.957 2.557 7.918 1 89.38 34 GLU B N 1
ATOM 2412 C CA . GLU B 1 34 ? 4.625 3.037 8.281 1 89.38 34 GLU B CA 1
ATOM 2413 C C . GLU B 1 34 ? 4.645 3.762 9.617 1 89.38 34 GLU B C 1
ATOM 2415 O O . GLU B 1 34 ? 5.43 3.42 10.508 1 89.38 34 GLU B O 1
ATOM 2420 N N . SER B 1 35 ? 3.852 4.758 9.742 1 89.5 35 SER B N 1
ATOM 2421 C CA . SER B 1 35 ? 3.707 5.496 10.992 1 89.5 35 SER B CA 1
ATOM 2422 C C . SER B 1 35 ? 2.416 6.305 11.008 1 89.5 35 SER B C 1
ATOM 2424 O O . SER B 1 35 ? 1.812 6.543 9.961 1 89.5 35 SER B O 1
ATOM 2426 N N . GLY B 1 36 ? 2.047 6.605 12.25 1 91.5 36 GLY B N 1
ATOM 2427 C CA . GLY B 1 36 ? 1.021 7.629 12.344 1 91.5 36 GLY B CA 1
ATOM 2428 C C . GLY B 1 36 ? 1.448 8.961 11.75 1 91.5 36 GLY B C 1
ATOM 2429 O O . GLY B 1 36 ? 2.604 9.367 11.891 1 91.5 36 GLY B O 1
ATOM 2430 N N . GLY B 1 37 ? 0.491 9.609 11.078 1 91.44 37 GLY B N 1
ATOM 2431 C CA . GLY B 1 37 ? 0.788 10.891 10.469 1 91.44 37 GLY B CA 1
ATOM 2432 C C . GLY B 1 37 ? -0.39 11.852 10.484 1 91.44 37 GLY B C 1
ATOM 2433 O O . GLY B 1 37 ? -1.299 11.711 11.305 1 91.44 37 GLY B O 1
ATOM 2434 N N . GLY B 1 38 ? -0.263 12.859 9.578 1 92.56 38 GLY B N 1
ATOM 2435 C CA . GLY B 1 38 ? -1.179 13.984 9.562 1 92.56 38 GLY B CA 1
ATOM 2436 C C . GLY B 1 38 ? -0.553 15.266 10.086 1 92.56 38 GLY B C 1
ATOM 2437 O O . GLY B 1 38 ? 0.105 15.266 11.125 1 92.56 38 GLY B O 1
ATOM 2438 N N . SER B 1 39 ? -0.845 16.234 9.344 1 93 39 SER B N 1
ATOM 2439 C CA . SER B 1 39 ? -0.166 17.484 9.656 1 93 39 SER B CA 1
ATOM 2440 C C . SER B 1 39 ? -0.457 17.922 11.086 1 93 39 SER B C 1
ATOM 2442 O O . SER B 1 39 ? 0.461 18.266 11.836 1 93 39 SER B O 1
ATOM 2444 N N . ALA B 1 40 ? -1.713 17.953 11.5 1 96.81 40 ALA B N 1
ATOM 2445 C CA . ALA B 1 40 ? -2.07 18.375 12.852 1 96.81 40 ALA B CA 1
ATOM 2446 C C . ALA B 1 40 ? -1.4 17.5 13.898 1 96.81 40 ALA B C 1
ATOM 2448 O O . ALA B 1 40 ? -0.867 18 14.891 1 96.81 40 ALA B O 1
ATOM 2449 N N . ALA B 1 41 ? -1.43 16.219 13.68 1 96.06 41 ALA B N 1
ATOM 2450 C CA . ALA B 1 41 ? -0.802 15.273 14.594 1 96.06 41 ALA B CA 1
ATOM 2451 C C . ALA B 1 41 ? 0.705 15.5 14.672 1 96.06 41 ALA B C 1
ATOM 2453 O O . ALA B 1 41 ? 1.287 15.484 15.758 1 96.06 41 ALA B O 1
ATOM 2454 N N . ASN B 1 42 ? 1.322 15.695 13.555 1 94.25 42 ASN B N 1
ATOM 2455 C CA . ASN B 1 42 ? 2.764 15.914 13.508 1 94.25 42 ASN B CA 1
ATOM 2456 C C . ASN B 1 42 ? 3.156 17.188 14.266 1 94.25 42 ASN B C 1
ATOM 2458 O O . ASN B 1 42 ? 4.145 17.188 15.008 1 94.25 42 ASN B O 1
ATOM 2462 N N . VAL B 1 43 ? 2.422 18.203 14.07 1 96.62 43 VAL B N 1
ATOM 2463 C CA . VAL B 1 43 ? 2.699 19.453 14.773 1 96.62 43 VAL B CA 1
ATOM 2464 C C . VAL B 1 43 ? 2.523 19.25 16.281 1 96.62 43 VAL B C 1
ATOM 2466 O O . VAL B 1 43 ? 3.348 19.703 17.078 1 96.62 43 VAL B O 1
ATOM 2469 N N . ALA B 1 44 ? 1.458 18.578 16.688 1 97.25 44 ALA B N 1
ATOM 2470 C CA . ALA B 1 44 ? 1.207 18.312 18.109 1 97.25 44 ALA B CA 1
ATOM 2471 C C . ALA B 1 44 ? 2.369 17.547 18.734 1 97.25 44 ALA B C 1
ATOM 2473 O O . ALA B 1 44 ? 2.844 17.922 19.812 1 97.25 44 ALA B O 1
ATOM 2474 N N . VAL B 1 45 ? 2.832 16.562 18.078 1 95.94 45 VAL B N 1
ATOM 2475 C CA . VAL B 1 45 ? 3.941 15.758 18.578 1 95.94 45 VAL B CA 1
ATOM 2476 C C . VAL B 1 45 ? 5.199 16.609 18.672 1 95.94 45 VAL B C 1
ATOM 2478 O O . VAL B 1 45 ? 5.941 16.547 19.656 1 95.94 45 VAL B O 1
ATOM 2481 N N . GLY B 1 46 ? 5.441 17.391 17.641 1 95.5 46 GLY B N 1
ATOM 2482 C CA . GLY B 1 46 ? 6.566 18.312 17.688 1 95.5 46 GLY B CA 1
ATOM 2483 C C . GLY B 1 46 ? 6.508 19.281 18.844 1 95.5 46 GLY B C 1
ATOM 2484 O O . GLY B 1 46 ? 7.512 19.516 19.516 1 95.5 46 GLY B O 1
ATOM 2485 N N . LEU B 1 47 ? 5.355 19.859 19.078 1 97.12 47 LEU B N 1
ATOM 2486 C CA . LEU B 1 47 ? 5.164 20.797 20.172 1 97.12 47 LEU B CA 1
ATOM 2487 C C . LEU B 1 47 ? 5.414 20.125 21.516 1 97.12 47 LEU B C 1
ATOM 2489 O O . LEU B 1 47 ? 6.004 20.734 22.422 1 97.12 47 LEU B O 1
ATOM 2493 N N . SER B 1 48 ? 4.969 18.891 21.609 1 96.94 48 SER B N 1
ATOM 2494 C CA . SER B 1 48 ? 5.219 18.156 22.828 1 96.94 48 SER B CA 1
ATOM 2495 C C . SER B 1 48 ? 6.711 18 23.109 1 96.94 48 SER B C 1
ATOM 2497 O O . SER B 1 48 ? 7.172 18.219 24.234 1 96.94 48 SER B O 1
ATOM 2499 N N . SER B 1 49 ? 7.422 17.703 22.094 1 95 49 SER B N 1
ATOM 2500 C CA . SER B 1 49 ? 8.867 17.531 22.219 1 95 49 SER B CA 1
ATOM 2501 C C . SER B 1 49 ? 9.555 18.828 22.625 1 95 49 SER B C 1
ATOM 2503 O O . SER B 1 49 ? 10.633 18.797 23.219 1 95 49 SER B O 1
ATOM 2505 N N . LEU B 1 50 ? 8.93 19.891 22.375 1 96.12 50 LEU B N 1
ATOM 2506 C CA . LEU B 1 50 ? 9.5 21.203 22.672 1 96.12 50 LEU B CA 1
ATOM 2507 C C . LEU B 1 50 ? 8.977 21.734 24 1 96.12 50 LEU B C 1
ATOM 2509 O O . LEU B 1 50 ? 9.125 22.922 24.297 1 96.12 50 LEU B O 1
ATOM 2513 N N . GLY B 1 51 ? 8.297 20.906 24.719 1 95.12 51 GLY B N 1
ATOM 2514 C CA . GLY B 1 51 ? 7.938 21.219 26.094 1 95.12 51 GLY B CA 1
ATOM 2515 C C . GLY B 1 51 ? 6.586 21.891 26.219 1 95.12 51 GLY B C 1
ATOM 2516 O O . GLY B 1 51 ? 6.242 22.422 27.281 1 95.12 51 GLY B O 1
ATOM 2517 N N . CYS B 1 52 ? 5.844 21.906 25.156 1 96.44 52 CYS B N 1
ATOM 2518 C CA . CYS B 1 52 ? 4.496 22.469 25.203 1 96.44 52 CYS B CA 1
ATOM 2519 C C . CYS B 1 52 ? 3.49 21.422 25.688 1 96.44 52 CYS B C 1
ATOM 2521 O O . CYS B 1 52 ? 3.871 20.312 26.047 1 96.44 52 CYS B O 1
ATOM 2523 N N . ALA B 1 53 ? 2.256 21.844 25.812 1 97.81 53 ALA B N 1
ATOM 2524 C CA . ALA B 1 53 ? 1.151 20.969 26.188 1 97.81 53 ALA B CA 1
ATOM 2525 C C . ALA B 1 53 ? 0.107 20.891 25.078 1 97.81 53 ALA B C 1
ATOM 2527 O O . ALA B 1 53 ? -0.948 21.531 25.172 1 97.81 53 ALA B O 1
ATOM 2528 N N . PRO B 1 54 ? 0.402 20.062 24.094 1 98.38 54 PRO B N 1
ATOM 2529 C CA . PRO B 1 54 ? -0.508 20.016 22.938 1 98.38 54 PRO B CA 1
ATOM 2530 C C . PRO B 1 54 ? -1.702 19.094 23.188 1 98.38 54 PRO B C 1
ATOM 2532 O O . PRO B 1 54 ? -1.604 18.141 23.953 1 98.38 54 PRO B O 1
ATOM 2535 N N . ALA B 1 55 ? -2.775 19.422 22.562 1 98.75 55 ALA B N 1
ATOM 2536 C CA . ALA B 1 55 ? -3.951 18.578 22.391 1 98.75 55 ALA B CA 1
ATOM 2537 C C . ALA B 1 55 ? -4.281 18.375 20.922 1 98.75 55 ALA B C 1
ATOM 2539 O O . ALA B 1 55 ? -4.027 19.25 20.094 1 98.75 55 ALA B O 1
ATOM 2540 N N . MET B 1 56 ? -4.82 17.219 20.609 1 98.62 56 MET B N 1
ATOM 2541 C CA . MET B 1 56 ? -5.141 16.875 19.219 1 98.62 56 MET B CA 1
ATOM 2542 C C . MET B 1 56 ? -6.641 16.672 19.047 1 98.62 56 MET B C 1
ATOM 2544 O O . MET B 1 56 ? -7.246 15.844 19.734 1 98.62 56 MET B O 1
ATOM 2548 N N . LEU B 1 57 ? -7.23 17.453 18.219 1 98.88 57 LEU B N 1
ATOM 2549 C CA . LEU B 1 57 ? -8.586 17.203 17.75 1 98.88 57 LEU B CA 1
ATOM 2550 C C . LEU B 1 57 ? -8.578 16.609 16.359 1 98.88 57 LEU B C 1
ATOM 2552 O O . LEU B 1 57 ? -8.039 17.203 15.414 1 98.88 57 LEU B O 1
ATOM 2556 N N . GLY B 1 58 ? -9.078 15.469 16.203 1 98.69 58 GLY B N 1
ATOM 2557 C CA . GLY B 1 58 ? -9.141 14.766 14.938 1 98.69 58 GLY B CA 1
ATOM 2558 C C . GLY B 1 58 ? -10.023 13.531 14.977 1 98.69 58 GLY B C 1
ATOM 2559 O O . GLY B 1 58 ? -10.922 13.438 15.812 1 98.69 58 GLY B O 1
ATOM 2560 N N . SER B 1 59 ? -9.836 12.656 14 1 98.81 59 SER B N 1
ATOM 2561 C CA . SER B 1 59 ? -10.641 11.43 13.969 1 98.81 59 SER B CA 1
ATOM 2562 C C . SER B 1 59 ? -9.906 10.312 13.242 1 98.81 59 SER B C 1
ATOM 2564 O O . SER B 1 59 ? -9.07 10.562 12.375 1 98.81 59 SER B O 1
ATOM 2566 N N . VAL B 1 60 ? -10.195 9.117 13.672 1 98.44 60 VAL B N 1
ATOM 2567 C CA . VAL B 1 60 ? -9.68 7.895 13.062 1 98.44 60 VAL B CA 1
ATOM 2568 C C . VAL B 1 60 ? -10.789 6.855 12.961 1 98.44 60 VAL B C 1
ATOM 2570 O O . VAL B 1 60 ? -11.867 7.035 13.531 1 98.44 60 VAL B O 1
ATOM 2573 N N . GLY B 1 61 ? -10.555 5.879 12.156 1 98 61 GLY B N 1
ATOM 2574 C CA . GLY B 1 61 ? -11.445 4.727 12.156 1 98 61 GLY B CA 1
ATOM 2575 C C . GLY B 1 61 ? -11.211 3.793 13.328 1 98 61 GLY B C 1
ATOM 2576 O O . GLY B 1 61 ? -10.25 3.967 14.086 1 98 61 GLY B O 1
ATOM 2577 N N . ASP B 1 62 ? -12.133 2.869 13.539 1 96.94 62 ASP B N 1
ATOM 2578 C CA . ASP B 1 62 ? -11.992 1.854 14.578 1 96.94 62 ASP B CA 1
ATOM 2579 C C . ASP B 1 62 ? -11.234 0.636 14.055 1 96.94 62 ASP B C 1
ATOM 2581 O O . ASP B 1 62 ? -11.797 -0.457 13.953 1 96.94 62 ASP B O 1
ATOM 2585 N N . ASP B 1 63 ? -10 0.784 13.75 1 93.81 63 ASP B N 1
ATOM 2586 C CA . ASP B 1 63 ? -9.141 -0.261 13.203 1 93.81 63 ASP B CA 1
ATOM 2587 C C . ASP B 1 63 ? -7.734 -0.181 13.797 1 93.81 63 ASP B C 1
ATOM 2589 O O . ASP B 1 63 ? -7.465 0.664 14.656 1 93.81 63 ASP B O 1
ATOM 2593 N N . ASP B 1 64 ? -6.871 -1.093 13.398 1 91.62 64 ASP B N 1
ATOM 2594 C CA . ASP B 1 64 ? -5.527 -1.173 13.961 1 91.62 64 ASP B CA 1
ATOM 2595 C C . ASP B 1 64 ? -4.727 0.092 13.656 1 91.62 64 ASP B C 1
ATOM 2597 O O . ASP B 1 64 ? -3.922 0.536 14.477 1 91.62 64 ASP B O 1
ATOM 2601 N N . ARG B 1 65 ? -4.922 0.596 12.484 1 93.75 65 ARG B N 1
ATOM 2602 C CA . ARG B 1 65 ? -4.227 1.823 12.109 1 93.75 65 ARG B CA 1
ATOM 2603 C C . ARG B 1 65 ? -4.629 2.979 13.023 1 93.75 65 ARG B C 1
ATOM 2605 O O . ARG B 1 65 ? -3.775 3.754 13.461 1 93.75 65 ARG B O 1
ATOM 2612 N N . GLY B 1 66 ? -5.953 3.102 13.242 1 97.44 66 GLY B N 1
ATOM 2613 C CA . GLY B 1 66 ? -6.43 4.137 14.148 1 97.44 66 GLY B CA 1
ATOM 2614 C C . GLY B 1 66 ? -5.867 4.004 15.547 1 97.44 66 GLY B C 1
ATOM 2615 O O . GLY B 1 66 ? -5.434 4.992 16.141 1 97.44 66 GLY B O 1
ATOM 2616 N N . ASN B 1 67 ? -5.84 2.773 16 1 97.19 67 ASN B N 1
ATOM 2617 C CA . ASN B 1 67 ? -5.27 2.516 17.312 1 97.19 67 ASN B CA 1
ATOM 2618 C C . ASN B 1 67 ? -3.793 2.891 17.375 1 97.19 67 ASN B C 1
ATOM 2620 O O . ASN B 1 67 ? -3.332 3.479 18.344 1 97.19 67 ASN B O 1
ATOM 2624 N N . SER B 1 68 ? -3.129 2.549 16.375 1 95.69 68 SER B N 1
ATOM 2625 C CA . SER B 1 68 ? -1.7 2.838 16.328 1 95.69 68 SER B CA 1
ATOM 2626 C C . SER B 1 68 ? -1.44 4.336 16.25 1 95.69 68 SER B C 1
ATOM 2628 O O . SER B 1 68 ? -0.507 4.852 16.859 1 95.69 68 SER B O 1
ATOM 2630 N N . ALA B 1 69 ? -2.217 5.004 15.453 1 96.25 69 ALA B N 1
ATOM 2631 C CA . ALA B 1 69 ? -2.084 6.453 15.344 1 96.25 69 ALA B CA 1
ATOM 2632 C C . ALA B 1 69 ? -2.326 7.137 16.688 1 96.25 69 ALA B C 1
ATOM 2634 O O . ALA B 1 69 ? -1.58 8.039 17.078 1 96.25 69 ALA B O 1
ATOM 2635 N N . ARG B 1 70 ? -3.336 6.711 17.375 1 97.88 70 ARG B N 1
ATOM 2636 C CA . ARG B 1 70 ? -3.623 7.246 18.703 1 97.88 70 ARG B CA 1
ATOM 2637 C C . ARG B 1 70 ? -2.514 6.895 19.688 1 97.88 70 ARG B C 1
ATOM 2639 O O . ARG B 1 70 ? -2.168 7.699 20.562 1 97.88 70 ARG B O 1
ATOM 2646 N N . GLY B 1 71 ? -2.039 5.723 19.578 1 97 71 GLY B N 1
ATOM 2647 C CA . GLY B 1 71 ? -0.917 5.316 20.406 1 97 71 GLY B CA 1
ATOM 2648 C C . GLY B 1 71 ? 0.293 6.219 20.25 1 97 71 GLY B C 1
ATOM 2649 O O . GLY B 1 71 ? 0.97 6.527 21.234 1 97 71 GLY B O 1
ATOM 2650 N N . ARG B 1 72 ? 0.579 6.617 19.078 1 94.06 72 ARG B N 1
ATOM 2651 C CA . ARG B 1 72 ? 1.671 7.551 18.828 1 94.06 72 ARG B CA 1
ATOM 2652 C C . ARG B 1 72 ? 1.472 8.844 19.609 1 94.06 72 ARG B C 1
ATOM 2654 O O . ARG B 1 72 ? 2.414 9.367 20.219 1 94.06 72 ARG B O 1
ATOM 2661 N N . LEU B 1 73 ? 0.278 9.359 19.594 1 96.94 73 LEU B N 1
ATOM 2662 C CA . LEU B 1 73 ? -0.039 10.57 20.344 1 96.94 73 LEU B CA 1
ATOM 2663 C C . LEU B 1 73 ? 0.141 10.352 21.828 1 96.94 73 LEU B C 1
ATOM 2665 O O . LEU B 1 73 ? 0.678 11.211 22.531 1 96.94 73 LEU B O 1
ATOM 2669 N N . GLU B 1 74 ? -0.295 9.203 22.25 1 97.75 74 GLU B N 1
ATOM 2670 C CA . GLU B 1 74 ? -0.167 8.867 23.672 1 97.75 74 GLU B CA 1
ATOM 2671 C C . GLU B 1 74 ? 1.298 8.828 24.094 1 97.75 74 GLU B C 1
ATOM 2673 O O . GLU B 1 74 ? 1.666 9.398 25.125 1 97.75 74 GLU B O 1
ATOM 2678 N N . ARG B 1 75 ? 2.092 8.227 23.375 1 95.44 75 ARG B N 1
ATOM 2679 C CA . ARG B 1 75 ? 3.512 8.109 23.688 1 95.44 75 ARG B CA 1
ATOM 2680 C C . ARG B 1 75 ? 4.191 9.469 23.672 1 95.44 75 ARG B C 1
ATOM 2682 O O . ARG B 1 75 ? 5.176 9.68 24.391 1 95.44 75 ARG B O 1
ATOM 2689 N N . ALA B 1 76 ? 3.637 10.359 22.922 1 95.31 76 ALA B N 1
ATOM 2690 C CA . ALA B 1 76 ? 4.199 11.703 22.828 1 95.31 76 ALA B CA 1
ATOM 2691 C C . ALA B 1 76 ? 3.582 12.641 23.859 1 95.31 76 ALA B C 1
ATOM 2693 O O . ALA B 1 76 ? 3.846 13.844 23.859 1 95.31 76 ALA B O 1
ATOM 2694 N N . ASP B 1 77 ? 2.682 12.125 24.688 1 97.25 77 ASP B N 1
ATOM 2695 C CA . ASP B 1 77 ? 2.021 12.891 25.75 1 97.25 77 ASP B CA 1
ATOM 2696 C C . ASP B 1 77 ? 1.142 13.992 25.156 1 97.25 77 ASP B C 1
ATOM 2698 O O . ASP B 1 77 ? 1.161 15.133 25.609 1 97.25 77 ASP B O 1
ATOM 2702 N N . VAL B 1 78 ? 0.47 13.672 24.109 1 98.25 78 VAL B N 1
ATOM 2703 C CA . VAL B 1 78 ? -0.5 14.57 23.5 1 98.25 78 VAL B CA 1
ATOM 2704 C C . VAL B 1 78 ? -1.902 14.242 24.016 1 98.25 78 VAL B C 1
ATOM 2706 O O . VAL B 1 78 ? -2.367 13.109 23.891 1 98.25 78 VAL B O 1
ATOM 2709 N N . ARG B 1 79 ? -2.535 15.242 24.609 1 98.62 79 ARG B N 1
ATOM 2710 C CA . ARG B 1 79 ? -3.928 15.039 25 1 98.62 79 ARG B CA 1
ATOM 2711 C C . ARG B 1 79 ? -4.805 14.797 23.766 1 98.62 79 ARG B C 1
ATOM 2713 O O . ARG B 1 79 ? -4.633 15.445 22.734 1 98.62 79 ARG B O 1
ATOM 2720 N N . GLN B 1 80 ? -5.746 13.859 23.906 1 98.69 80 GLN B N 1
ATOM 2721 C CA . GLN B 1 80 ? -6.441 13.453 22.688 1 98.69 80 GLN B CA 1
ATOM 2722 C C . GLN B 1 80 ? -7.93 13.773 22.781 1 98.69 80 GLN B C 1
ATOM 2724 O O . GLN B 1 80 ? -8.617 13.352 23.719 1 98.69 80 GLN B O 1
ATOM 2729 N N . TYR B 1 81 ? -8.398 14.492 21.922 1 98.69 81 TYR B N 1
ATOM 2730 C CA . TYR B 1 81 ? -9.805 14.633 21.547 1 98.69 81 TYR B CA 1
ATOM 2731 C C . TYR B 1 81 ? -10.062 14.047 20.172 1 98.69 81 TYR B C 1
ATOM 2733 O O . TYR B 1 81 ? -10.586 14.727 19.281 1 98.69 81 TYR B O 1
ATOM 2741 N N . VAL B 1 82 ? -9.719 12.781 20.078 1 98.69 82 VAL B N 1
ATOM 2742 C CA . VAL B 1 82 ? -9.781 12.086 18.797 1 98.69 82 VAL B CA 1
ATOM 2743 C C . VAL B 1 82 ? -11.031 11.211 18.75 1 98.69 82 VAL B C 1
ATOM 2745 O O . VAL B 1 82 ? -11.211 10.32 19.594 1 98.69 82 VAL B O 1
ATOM 2748 N N . ARG B 1 83 ? -11.867 11.547 17.828 1 98.44 83 ARG B N 1
ATOM 2749 C CA . ARG B 1 83 ? -13.062 10.742 17.609 1 98.44 83 ARG B CA 1
ATOM 2750 C C . ARG B 1 83 ? -12.727 9.453 16.875 1 98.44 83 ARG B C 1
ATOM 2752 O O . ARG B 1 83 ? -12.07 9.477 15.828 1 98.44 83 ARG B O 1
ATOM 2759 N N . THR B 1 84 ? -13.125 8.32 17.469 1 98.25 84 THR B N 1
ATOM 2760 C CA . THR B 1 84 ? -13.031 7.047 16.766 1 98.25 84 THR B CA 1
ATOM 2761 C C . THR B 1 84 ? -14.359 6.699 16.094 1 98.25 84 THR B C 1
ATOM 2763 O O . THR B 1 84 ? -15.383 6.574 16.766 1 98.25 84 THR B O 1
ATOM 2766 N N . VAL B 1 85 ? -14.352 6.602 14.797 1 98.31 85 VAL B N 1
ATOM 2767 C CA . VAL B 1 85 ? -15.578 6.363 14.047 1 98.31 85 VAL B CA 1
ATOM 2768 C C . VAL B 1 85 ? -15.797 4.859 13.875 1 98.31 85 VAL B C 1
ATOM 2770 O O . VAL B 1 85 ? -14.961 4.168 13.289 1 98.31 85 VAL B O 1
ATOM 2773 N N . GLU B 1 86 ? -16.891 4.371 14.297 1 96.88 86 GLU B N 1
ATOM 2774 C CA . GLU B 1 86 ? -17.234 2.953 14.219 1 96.88 86 GLU B CA 1
ATOM 2775 C C . GLU B 1 86 ? -17.438 2.518 12.766 1 96.88 86 GLU B C 1
ATOM 2777 O O . GLU B 1 86 ? -18.016 3.25 11.969 1 96.88 86 GLU B O 1
ATOM 2782 N N . ASP B 1 87 ? -16.906 1.292 12.422 1 94.06 87 ASP B N 1
ATOM 2783 C CA . ASP B 1 87 ? -17.062 0.63 11.125 1 94.06 87 ASP B CA 1
ATOM 2784 C C . ASP B 1 87 ? -16.453 1.462 10.008 1 94.06 87 ASP B C 1
ATOM 2786 O O . ASP B 1 87 ? -16.922 1.428 8.867 1 94.06 87 ASP B O 1
ATOM 2790 N N . ALA B 1 88 ? -15.508 2.326 10.359 1 94.88 88 ALA B N 1
ATOM 2791 C CA . ALA B 1 88 ? -14.773 3.115 9.375 1 94.88 88 ALA B CA 1
ATOM 2792 C C . ALA B 1 88 ? -13.289 2.771 9.398 1 94.88 88 ALA B C 1
ATOM 2794 O O . ALA B 1 88 ? -12.773 2.293 10.406 1 94.88 88 ALA B O 1
ATOM 2795 N N . GLU B 1 89 ? -12.672 2.943 8.32 1 94.25 89 GLU B N 1
ATOM 2796 C CA . GLU B 1 89 ? -11.227 2.768 8.242 1 94.25 89 GLU B CA 1
ATOM 2797 C C . GLU B 1 89 ? -10.492 4.074 8.547 1 94.25 89 GLU B C 1
ATOM 2799 O O . GLU B 1 89 ? -10.984 5.156 8.227 1 94.25 89 GLU B O 1
ATOM 2804 N N . THR B 1 90 ? -9.383 3.912 9.172 1 96.94 90 THR B N 1
ATOM 2805 C CA . THR B 1 90 ? -8.484 5.055 9.297 1 96.94 90 THR B CA 1
ATOM 2806 C C . THR B 1 90 ? -7.898 5.434 7.938 1 96.94 90 THR B C 1
ATOM 2808 O O . THR B 1 90 ? -7.461 4.566 7.18 1 96.94 90 THR B O 1
ATOM 2811 N N . THR B 1 91 ? -7.98 6.711 7.645 1 96.38 91 THR B N 1
ATOM 28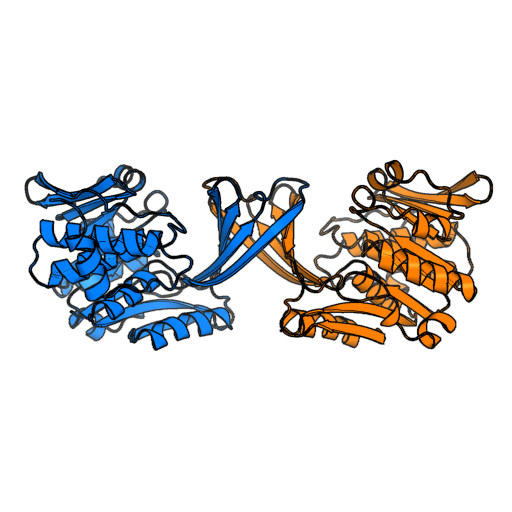12 C CA . THR B 1 91 ? -7.441 7.195 6.379 1 96.38 91 THR B CA 1
ATOM 2813 C C . THR B 1 91 ? -5.957 6.855 6.258 1 96.38 91 THR B C 1
ATOM 2815 O O . THR B 1 91 ? -5.195 7.035 7.211 1 96.38 91 THR B O 1
ATOM 2818 N N . ALA B 1 92 ? -5.605 6.348 5.141 1 95 92 ALA B N 1
ATOM 2819 C CA . ALA B 1 92 ? -4.207 6.02 4.867 1 95 92 ALA B CA 1
ATOM 2820 C C . ALA B 1 92 ? -3.666 6.859 3.711 1 95 92 ALA B C 1
ATOM 2822 O O . ALA B 1 92 ? -4.395 7.172 2.768 1 95 92 ALA B O 1
ATOM 2823 N N . LYS B 1 93 ? -2.473 7.195 3.859 1 93.06 93 LYS B N 1
ATOM 2824 C CA . LYS B 1 93 ? -1.748 7.898 2.805 1 93.06 93 LYS B CA 1
ATOM 2825 C C . LYS B 1 93 ? -0.542 7.09 2.332 1 93.06 93 LYS B C 1
ATOM 2827 O O . LYS B 1 93 ? 0.309 6.707 3.137 1 93.06 93 LYS B O 1
ATOM 2832 N N . TYR B 1 94 ? -0.535 6.773 1.056 1 93.12 94 TYR B N 1
ATOM 2833 C CA . TYR B 1 94 ? 0.591 6.094 0.425 1 93.12 94 TYR B CA 1
ATOM 2834 C C . TYR B 1 94 ? 1.522 7.094 -0.25 1 93.12 94 TYR B C 1
ATOM 2836 O O . TYR B 1 94 ? 1.106 7.836 -1.144 1 93.12 94 TYR B O 1
ATOM 2844 N N . VAL B 1 95 ? 2.693 7.094 0.201 1 90.25 95 VAL B N 1
ATOM 2845 C CA . VAL B 1 95 ? 3.697 7.984 -0.376 1 90.25 95 VAL B CA 1
ATOM 2846 C C . VAL B 1 95 ? 4.762 7.164 -1.102 1 90.25 95 VAL B C 1
ATOM 2848 O O . VAL B 1 95 ? 5.461 6.359 -0.482 1 90.25 95 VAL B O 1
ATOM 2851 N N . PHE B 1 96 ? 4.914 7.375 -2.391 1 92.25 96 PHE B N 1
ATOM 2852 C CA . PHE B 1 96 ? 5.906 6.695 -3.215 1 92.25 96 PHE B CA 1
ATOM 2853 C C . PHE B 1 96 ? 7.09 7.609 -3.5 1 92.25 96 PHE B C 1
ATOM 2855 O O . PHE B 1 96 ? 6.91 8.766 -3.9 1 92.25 96 PHE B O 1
ATOM 2862 N N . THR B 1 97 ? 8.219 7.172 -3.266 1 88.56 97 THR B N 1
ATOM 2863 C CA . THR B 1 97 ? 9.445 7.863 -3.666 1 88.56 97 THR B CA 1
ATOM 2864 C C . THR B 1 97 ? 10.328 6.953 -4.504 1 88.56 97 THR B C 1
ATOM 2866 O O . THR B 1 97 ? 10.695 5.855 -4.07 1 88.56 97 THR B O 1
ATOM 2869 N N . ASP B 1 98 ? 10.641 7.359 -5.699 1 93.06 98 ASP B N 1
ATOM 2870 C CA . ASP B 1 98 ? 11.43 6.48 -6.555 1 93.06 98 ASP B CA 1
ATOM 2871 C C . ASP B 1 98 ? 12.922 6.805 -6.461 1 93.06 98 ASP B C 1
ATOM 2873 O O . ASP B 1 98 ? 13.32 7.668 -5.676 1 93.06 98 ASP B O 1
ATOM 2877 N N . ASP B 1 99 ? 13.766 6.113 -7.188 1 90.88 99 ASP B N 1
ATOM 2878 C CA . ASP B 1 99 ? 15.219 6.238 -7.113 1 90.88 99 ASP B CA 1
ATOM 2879 C C . ASP B 1 99 ? 15.68 7.613 -7.586 1 90.88 99 ASP B C 1
ATOM 2881 O O . ASP B 1 99 ? 16.766 8.07 -7.219 1 90.88 99 ASP B O 1
ATOM 2885 N N . ASP B 1 100 ? 14.875 8.289 -8.352 1 88.56 100 ASP B N 1
ATOM 2886 C CA . ASP B 1 100 ? 15.227 9.609 -8.875 1 88.56 100 ASP B CA 1
ATOM 2887 C C . ASP B 1 100 ? 14.742 10.711 -7.93 1 88.56 100 ASP B C 1
ATOM 2889 O O . ASP B 1 100 ? 14.938 11.891 -8.203 1 88.56 100 ASP B O 1
ATOM 2893 N N . GLY B 1 101 ? 14.086 10.336 -6.902 1 82.81 101 GLY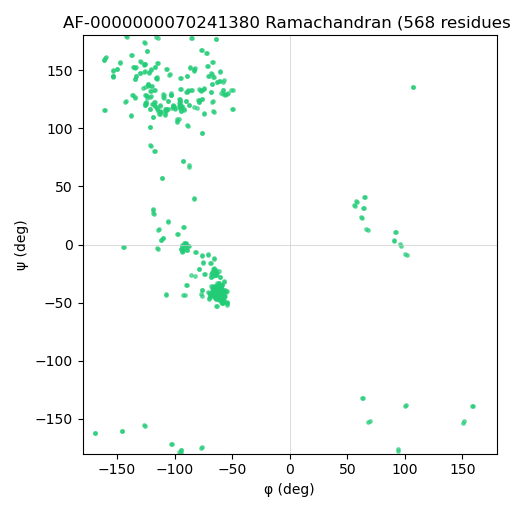 B N 1
ATOM 2894 C CA . GLY B 1 101 ? 13.617 11.297 -5.918 1 82.81 101 GLY B CA 1
ATOM 2895 C C . GLY B 1 101 ? 12.227 11.828 -6.215 1 82.81 101 GLY B C 1
ATOM 2896 O O . GLY B 1 101 ? 11.727 12.711 -5.512 1 82.81 101 GLY B O 1
ATOM 2897 N N . GLU B 1 102 ? 11.664 11.273 -7.242 1 86.62 102 GLU B N 1
ATOM 2898 C CA . GLU B 1 102 ? 10.289 11.68 -7.531 1 86.62 102 GLU B CA 1
ATOM 2899 C C . GLU B 1 102 ? 9.32 11.125 -6.492 1 86.62 102 GLU B C 1
ATOM 2901 O O . GLU B 1 102 ? 9.5 10.016 -6 1 86.62 102 GLU B O 1
ATOM 2906 N N . VAL B 1 103 ? 8.312 11.977 -6.227 1 86 103 VAL B N 1
ATOM 2907 C CA . VAL B 1 103 ? 7.363 11.617 -5.184 1 86 103 VAL B CA 1
ATOM 2908 C C . VAL B 1 103 ? 5.949 11.594 -5.762 1 86 103 VAL B C 1
ATOM 2910 O O . VAL B 1 103 ? 5.59 12.438 -6.582 1 86 103 VAL B O 1
ATOM 2913 N N . ALA B 1 104 ? 5.191 10.594 -5.387 1 90.69 104 ALA B N 1
ATOM 2914 C CA . ALA B 1 104 ? 3.766 10.5 -5.688 1 90.69 104 ALA B CA 1
ATOM 2915 C C . ALA B 1 104 ? 2.977 10.047 -4.461 1 90.69 104 ALA B C 1
ATOM 2917 O O . ALA B 1 104 ? 3.512 9.352 -3.594 1 90.69 104 ALA B O 1
ATOM 2918 N N . MET B 1 105 ? 1.727 10.461 -4.449 1 90.44 105 MET B N 1
ATOM 2919 C CA . MET B 1 105 ? 0.937 10.148 -3.264 1 90.44 105 MET B CA 1
ATOM 2920 C C . MET B 1 105 ? -0.443 9.625 -3.652 1 90.44 105 MET B C 1
ATOM 2922 O O . MET B 1 105 ? -1.016 10.055 -4.652 1 90.44 105 MET B O 1
ATOM 2926 N N . LEU B 1 106 ? -0.927 8.672 -2.902 1 94.31 106 LEU B N 1
ATOM 2927 C CA . LEU B 1 106 ? -2.316 8.227 -2.926 1 94.31 106 LEU B CA 1
ATOM 2928 C C . LEU B 1 106 ? -2.945 8.328 -1.54 1 94.31 106 LEU B C 1
ATOM 2930 O O . LEU B 1 106 ? -2.293 8.039 -0.534 1 94.31 106 LEU B O 1
ATOM 2934 N N . GLU B 1 107 ? -4.109 8.773 -1.506 1 93.19 107 GLU B N 1
ATOM 2935 C CA . GLU B 1 107 ? -4.828 8.867 -0.239 1 93.19 107 GLU B CA 1
ATOM 2936 C C . GLU B 1 107 ? -6.113 8.047 -0.27 1 93.19 107 GLU B C 1
ATOM 2938 O O . GLU B 1 107 ? -6.828 8.039 -1.274 1 93.19 107 GLU B O 1
ATOM 2943 N N . SER B 1 108 ? -6.305 7.281 0.76 1 93.62 108 SER B N 1
ATOM 2944 C CA . SER B 1 108 ? -7.57 6.562 0.891 1 93.62 108 SER B CA 1
ATOM 2945 C C . SER B 1 108 ? -8.625 7.422 1.577 1 93.62 108 SER B C 1
ATOM 2947 O O . SER B 1 108 ? -8.289 8.344 2.326 1 93.62 108 SER B O 1
ATOM 2949 N N . GLY B 1 109 ? -9.859 7.16 1.268 1 87.25 109 GLY B N 1
ATOM 2950 C CA . GLY B 1 109 ? -10.898 7.711 2.119 1 87.25 109 GLY B CA 1
ATOM 2951 C C . GLY B 1 109 ? -10.867 7.164 3.533 1 87.25 109 GLY B C 1
ATOM 2952 O O . GLY B 1 109 ? -9.992 6.363 3.873 1 87.25 109 GLY B O 1
ATOM 2953 N N . GLY B 1 110 ? -11.758 7.684 4.359 1 92.5 110 GLY B N 1
ATOM 2954 C CA . GLY B 1 110 ? -11.836 7.203 5.727 1 92.5 110 GLY B CA 1
ATOM 2955 C C . GLY B 1 110 ? -12.328 8.258 6.703 1 92.5 110 GLY B C 1
ATOM 2956 O O . GLY B 1 110 ? -13.094 9.148 6.332 1 92.5 110 GLY B O 1
ATOM 2957 N N . ALA B 1 111 ? -11.828 8.008 7.887 1 95.69 111 ALA B N 1
ATOM 2958 C CA . ALA B 1 111 ? -12.453 8.742 8.984 1 95.69 111 ALA B CA 1
ATOM 2959 C C . ALA B 1 111 ? -11.703 10.039 9.273 1 95.69 111 ALA B C 1
ATOM 2961 O O . ALA B 1 111 ? -11.906 10.672 10.312 1 95.69 111 ALA B O 1
ATOM 2962 N N . ASN B 1 112 ? -10.852 10.484 8.375 1 94.38 112 ASN B N 1
ATOM 2963 C CA . ASN B 1 112 ? -9.922 11.578 8.641 1 94.38 112 ASN B CA 1
ATOM 2964 C C . ASN B 1 112 ? -10.656 12.867 9.008 1 94.38 112 ASN B C 1
ATOM 2966 O O . ASN B 1 112 ? -10.18 13.648 9.828 1 94.38 112 ASN B O 1
ATOM 2970 N N . GLU B 1 113 ? -11.734 13.125 8.43 1 95.75 113 GLU B N 1
ATOM 2971 C CA . GLU B 1 113 ? -12.453 14.383 8.633 1 95.75 113 GLU B CA 1
ATOM 2972 C C . GLU B 1 113 ? -13.836 14.141 9.219 1 95.75 113 GLU B C 1
ATOM 2974 O O . GLU B 1 113 ? -14.773 14.891 8.938 1 95.75 113 GLU B O 1
ATOM 2979 N N . ALA B 1 114 ? -13.93 13.086 9.977 1 97.88 114 ALA B N 1
ATOM 2980 C CA . ALA B 1 114 ? -15.203 12.766 10.617 1 97.88 114 ALA B CA 1
ATOM 2981 C C . ALA B 1 114 ? -15.43 13.641 11.844 1 97.88 114 ALA B C 1
ATOM 2983 O O . ALA B 1 114 ? -16.562 13.781 12.312 1 97.88 114 ALA B O 1
ATOM 2984 N N . PHE B 1 115 ? -14.438 14.219 12.445 1 98.25 115 PHE B N 1
ATOM 2985 C CA . PHE B 1 115 ? -14.57 15.039 13.641 1 98.25 115 PHE B CA 1
ATOM 2986 C C . PHE B 1 115 ? -15.234 16.375 13.305 1 98.25 115 PHE B C 1
ATOM 2988 O O . PHE B 1 115 ? -15.164 16.844 12.164 1 98.25 115 PHE B O 1
ATOM 2995 N N . GLU B 1 116 ? -15.859 16.906 14.266 1 98.12 116 GLU B N 1
ATOM 2996 C CA . GLU B 1 116 ? -16.516 18.219 14.188 1 98.12 116 GLU B CA 1
ATOM 2997 C C . GLU B 1 116 ? -16 19.156 15.281 1 98.12 116 GLU B C 1
ATOM 2999 O O . GLU B 1 116 ? -15.312 18.719 16.203 1 98.12 116 GLU B O 1
ATOM 3004 N N . ALA B 1 117 ? -16.344 20.422 15.094 1 98.19 117 ALA B N 1
ATOM 3005 C CA . ALA B 1 117 ? -15.938 21.406 16.078 1 98.19 117 ALA B CA 1
ATOM 3006 C C . ALA B 1 117 ? -16.453 21.031 17.469 1 98.19 117 ALA B C 1
ATOM 3008 O O . ALA B 1 117 ? -15.758 21.234 18.469 1 98.19 117 ALA B O 1
ATOM 3009 N N . ASP B 1 118 ? -17.578 20.406 17.516 1 97.5 118 ASP B N 1
ATOM 3010 C CA . ASP B 1 118 ? -18.234 20.109 18.781 1 97.5 118 ASP B CA 1
ATOM 3011 C C . ASP B 1 118 ? -17.547 18.953 19.484 1 97.5 118 ASP B C 1
ATOM 3013 O O . ASP B 1 118 ? -17.812 18.703 20.672 1 97.5 118 ASP B O 1
ATOM 3017 N N . ASP B 1 119 ? -16.672 18.297 18.844 1 98.31 119 ASP B N 1
ATOM 3018 C CA . ASP B 1 119 ? -15.906 17.219 19.484 1 98.31 119 ASP B CA 1
ATOM 3019 C C . ASP B 1 119 ? -14.836 17.781 20.406 1 98.31 119 ASP B C 1
ATOM 3021 O O . ASP B 1 119 ? -14.266 17.047 21.219 1 98.31 119 ASP B O 1
ATOM 3025 N N . LEU B 1 120 ? -14.539 19.016 20.281 1 98.5 120 LEU B N 1
ATOM 3026 C CA . LEU B 1 120 ? -13.633 19.703 21.203 1 98.5 120 LEU B CA 1
ATOM 3027 C C . LEU B 1 120 ? -14.398 20.344 22.359 1 98.5 120 LEU B C 1
ATOM 3029 O O . LEU B 1 120 ? -15.195 21.266 22.141 1 98.5 120 LEU B O 1
ATOM 3033 N N . PRO B 1 121 ? -14.133 19.859 23.547 1 97.75 121 PRO B N 1
ATOM 3034 C CA . PRO B 1 121 ? -14.773 20.531 24.688 1 97.75 121 PRO B CA 1
ATOM 3035 C C . PRO B 1 121 ? -14.43 22.016 24.75 1 97.75 121 PRO B C 1
ATOM 3037 O O . PRO B 1 121 ? -13.289 22.406 24.484 1 97.75 121 PRO B O 1
ATOM 3040 N N . SER B 1 122 ? -15.461 22.797 25.125 1 96.56 122 SER B N 1
ATOM 3041 C CA . SER B 1 122 ? -15.281 24.25 25.188 1 96.56 122 SER B CA 1
ATOM 3042 C C . SER B 1 122 ? -14.117 24.625 26.094 1 96.56 122 SER B C 1
ATOM 3044 O O . SER B 1 122 ? -13.336 25.516 25.781 1 96.56 122 SER B O 1
ATOM 3046 N N . LYS B 1 123 ? -14.016 23.938 27.203 1 97.25 123 LYS B N 1
ATOM 3047 C CA . LYS B 1 123 ? -12.984 24.266 28.172 1 97.25 123 LYS B CA 1
ATOM 3048 C C . LYS B 1 123 ? -11.594 24.047 27.594 1 97.25 123 LYS B C 1
ATOM 3050 O O . LYS B 1 123 ? -10.656 24.781 27.922 1 97.25 123 LYS B O 1
ATOM 3055 N N . ALA B 1 124 ? -11.477 23.062 26.734 1 97.38 124 ALA B N 1
ATOM 3056 C CA . ALA B 1 124 ? -10.18 22.766 26.125 1 97.38 124 ALA B CA 1
ATOM 3057 C C . ALA B 1 124 ? -9.711 23.922 25.25 1 97.38 124 ALA B C 1
ATOM 3059 O O . ALA B 1 124 ? -8.516 24.234 25.219 1 97.38 124 ALA B O 1
ATOM 3060 N N . LEU B 1 125 ? -10.648 24.484 24.594 1 97.38 125 LEU B N 1
ATOM 3061 C CA . LEU B 1 125 ? -10.305 25.609 23.734 1 97.38 125 LEU B CA 1
ATOM 3062 C C . LEU B 1 125 ? -10.086 26.875 24.547 1 97.38 125 LEU B C 1
ATOM 3064 O O . LEU B 1 125 ? -9.117 27.609 24.328 1 97.38 125 LEU B O 1
ATOM 3068 N N . VAL B 1 126 ? -10.922 27.109 25.5 1 96 126 VAL B N 1
ATOM 3069 C CA . VAL B 1 126 ? -10.883 28.312 26.328 1 96 126 VAL B CA 1
ATOM 3070 C C . VAL B 1 126 ? -9.562 28.375 27.078 1 96 126 VAL B C 1
ATOM 3072 O O . VAL B 1 126 ? -8.984 29.469 27.25 1 96 126 VAL B O 1
ATOM 3075 N N . ASP B 1 127 ? -9.117 27.266 27.531 1 96.56 127 ASP B N 1
ATOM 3076 C CA . ASP B 1 127 ? -7.906 27.203 28.344 1 96.56 127 ASP B CA 1
ATOM 3077 C C . ASP B 1 127 ? -6.652 27.219 27.469 1 96.56 127 ASP B C 1
ATOM 3079 O O . ASP B 1 127 ? -5.535 27.344 27.969 1 96.56 127 ASP B O 1
ATOM 3083 N N . ALA B 1 128 ? -6.816 27.156 26.188 1 97.62 128 ALA B N 1
ATOM 3084 C CA . ALA B 1 128 ? -5.672 27.078 25.281 1 97.62 128 ALA B CA 1
ATOM 3085 C C . ALA B 1 128 ? -5.098 28.453 25 1 97.62 128 ALA B C 1
ATOM 3087 O O . ALA B 1 128 ? -5.816 29.453 25.062 1 97.62 128 ALA B O 1
ATOM 3088 N N . ASP B 1 129 ? -3.836 28.469 24.766 1 96.81 129 ASP B N 1
ATOM 3089 C CA . ASP B 1 129 ? -3.176 29.688 24.328 1 96.81 129 ASP B CA 1
ATOM 3090 C C . ASP B 1 129 ? -3.328 29.891 22.812 1 96.81 129 ASP B C 1
ATOM 3092 O O . ASP B 1 129 ? -3.318 31.016 22.328 1 96.81 129 ASP B O 1
ATOM 3096 N N . MET B 1 130 ? -3.482 28.766 22.125 1 97.62 130 MET B N 1
ATOM 3097 C CA . MET B 1 130 ? -3.523 28.812 20.656 1 97.62 130 MET B CA 1
ATOM 3098 C C . MET B 1 130 ? -4.32 27.641 20.109 1 97.62 130 MET B C 1
ATOM 3100 O O . MET B 1 130 ? -4.309 26.547 20.672 1 97.62 130 MET B O 1
ATOM 3104 N N . LEU B 1 131 ? -5.012 27.938 19.031 1 98.75 131 LEU B N 1
ATOM 3105 C CA . LEU B 1 131 ? -5.617 26.938 18.156 1 98.75 131 LEU B CA 1
ATOM 3106 C C . LEU B 1 131 ? -4.867 26.844 16.828 1 98.75 131 LEU B C 1
ATOM 3108 O O . LEU B 1 131 ? -4.793 27.828 16.094 1 98.75 131 LEU B O 1
ATOM 3112 N N . HIS B 1 132 ? -4.258 25.703 16.594 1 98.88 132 HIS B N 1
ATOM 3113 C CA . HIS B 1 132 ? -3.582 25.469 15.32 1 98.88 132 HIS B CA 1
ATOM 3114 C C . HIS B 1 132 ? -4.441 24.625 14.391 1 98.88 132 HIS B C 1
ATOM 3116 O O . HIS B 1 132 ? -4.73 23.453 14.688 1 98.88 132 HIS B O 1
ATOM 3122 N N . LEU B 1 133 ? -4.77 25.172 13.273 1 98.75 133 LEU B N 1
ATOM 3123 C CA . LEU B 1 133 ? -5.605 24.5 12.281 1 98.75 133 LEU B CA 1
ATOM 3124 C C . LEU B 1 133 ? -4.773 24.062 11.078 1 98.75 133 LEU B C 1
ATOM 3126 O O . LEU B 1 133 ? -3.76 24.688 10.758 1 98.75 133 LEU B O 1
ATOM 3130 N N . THR B 1 134 ? -5.215 23.016 10.469 1 96.75 134 THR B N 1
ATOM 3131 C CA . THR B 1 134 ? -4.574 22.531 9.258 1 96.75 134 THR B CA 1
ATOM 3132 C C . THR B 1 134 ? -5.594 22.375 8.125 1 96.75 134 THR B C 1
ATOM 3134 O O . THR B 1 134 ? -6.594 23.094 8.086 1 96.75 134 THR B O 1
ATOM 3137 N N . GLY B 1 135 ? -5.285 21.484 7.137 1 94.25 135 GLY B N 1
ATOM 3138 C CA . GLY B 1 135 ? -6.09 21.422 5.926 1 94.25 135 GLY B CA 1
ATOM 3139 C C . GLY B 1 135 ? -7.336 20.578 6.086 1 94.25 135 GLY B C 1
ATOM 3140 O O . GLY B 1 135 ? -7.762 19.906 5.145 1 94.25 135 GLY B O 1
ATOM 3141 N N . GLN B 1 136 ? -8.023 20.625 7.227 1 95.5 136 GLN B N 1
ATOM 3142 C CA . GLN B 1 136 ? -9.242 19.859 7.469 1 95.5 136 GLN B CA 1
ATOM 3143 C C . GLN B 1 136 ? -10.43 20.484 6.75 1 95.5 136 GLN B C 1
ATOM 3145 O O . GLN B 1 136 ? -10.266 21.438 5.969 1 95.5 136 GLN B O 1
ATOM 3150 N N . ASP B 1 137 ? -11.625 19.938 6.996 1 96.44 137 ASP B N 1
ATOM 3151 C CA . ASP B 1 137 ? -12.867 20.438 6.414 1 96.44 137 ASP B CA 1
ATOM 3152 C C . ASP B 1 137 ? -13.047 21.938 6.707 1 96.44 137 ASP B C 1
ATOM 3154 O O . ASP B 1 137 ? -12.969 22.359 7.859 1 96.44 137 ASP B O 1
ATOM 3158 N N . PRO B 1 138 ? -13.328 22.719 5.672 1 97.69 138 PRO B N 1
ATOM 3159 C CA . PRO B 1 138 ? -13.391 24.172 5.852 1 97.69 138 PRO B CA 1
ATOM 3160 C C . PRO B 1 138 ? -14.461 24.594 6.855 1 97.69 138 PRO B C 1
ATOM 3162 O O . PRO B 1 138 ? -14.266 25.562 7.594 1 97.69 138 PRO B O 1
ATOM 3165 N N . GLN B 1 139 ? -15.555 23.906 6.883 1 98 139 GLN B N 1
ATOM 3166 C CA . GLN B 1 139 ? -16.609 24.281 7.816 1 98 139 GLN B CA 1
ATOM 3167 C C . GLN B 1 139 ? -16.188 24.016 9.258 1 98 139 GLN B C 1
ATOM 3169 O O . GLN B 1 139 ? -16.422 24.844 10.141 1 98 139 GLN B O 1
ATOM 3174 N N . THR B 1 140 ? -15.586 22.922 9.469 1 98.5 140 THR B N 1
ATOM 3175 C CA . THR B 1 140 ? -15.078 22.594 10.797 1 98.5 140 THR B CA 1
ATOM 3176 C C . THR B 1 140 ? -14 23.578 11.227 1 98.5 140 THR B C 1
ATOM 3178 O O . THR B 1 140 ? -14.016 24.062 12.367 1 98.5 140 THR B O 1
ATOM 3181 N N . ALA B 1 141 ? -13.117 23.875 10.328 1 98.5 141 ALA B N 1
ATOM 3182 C CA . ALA B 1 141 ? -12.055 24.844 10.609 1 98.5 141 ALA B CA 1
ATOM 3183 C C . ALA B 1 141 ? -12.633 26.203 10.969 1 98.5 141 ALA B C 1
ATOM 3185 O O . ALA B 1 141 ? -12.195 26.844 11.93 1 98.5 141 ALA B O 1
ATOM 3186 N N . ALA B 1 142 ? -13.602 26.609 10.227 1 98.56 142 ALA B N 1
ATOM 3187 C CA . ALA B 1 142 ? -14.227 27.922 10.43 1 98.56 142 ALA B CA 1
ATOM 3188 C C . ALA B 1 142 ? -14.891 28 11.797 1 98.56 142 ALA B C 1
ATOM 3190 O O . 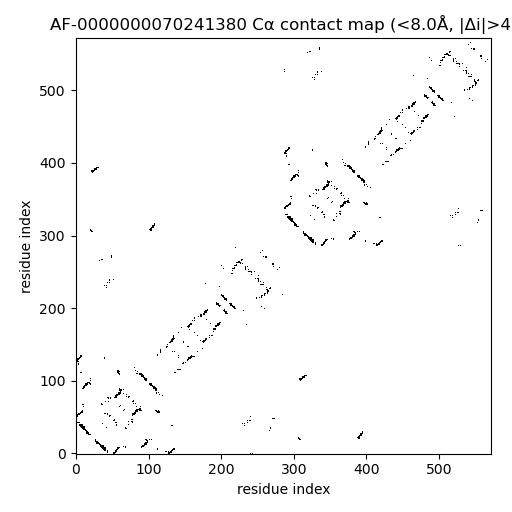ALA B 1 142 ? -14.742 28.984 12.516 1 98.56 142 ALA B O 1
ATOM 3191 N N . GLU B 1 143 ? -15.578 27 12.117 1 98.62 143 GLU B N 1
ATOM 3192 C CA . GLU B 1 143 ? -16.281 26.969 13.398 1 98.62 143 GLU B CA 1
ATOM 3193 C C . GLU B 1 143 ? -15.289 27.016 14.562 1 98.62 143 GLU B C 1
ATOM 3195 O O . GLU B 1 143 ? -15.5 27.734 15.539 1 98.62 143 GLU B O 1
ATOM 3200 N N . LEU B 1 144 ? -14.289 26.234 14.477 1 98.75 144 LEU B N 1
ATOM 3201 C CA . LEU B 1 144 ? -13.266 26.219 15.523 1 98.75 144 LEU B CA 1
ATOM 3202 C C . LEU B 1 144 ? -12.594 27.594 15.648 1 98.75 144 LEU B C 1
ATOM 3204 O O . LEU B 1 144 ? -12.375 28.078 16.75 1 98.75 144 LEU B O 1
ATOM 3208 N N . ALA B 1 145 ? -12.297 28.172 14.523 1 98.69 145 ALA B N 1
ATOM 3209 C CA . ALA B 1 145 ? -11.664 29.484 14.523 1 98.69 145 ALA B CA 1
ATOM 3210 C C . ALA B 1 145 ? -12.57 30.531 15.156 1 98.69 145 ALA B C 1
ATOM 3212 O O . ALA B 1 145 ? -12.109 31.391 15.914 1 98.69 145 ALA B O 1
ATOM 3213 N N . GLU B 1 146 ? -13.797 30.453 14.82 1 98.25 146 GLU B N 1
ATOM 3214 C CA . GLU B 1 146 ? -14.766 31.391 15.398 1 98.25 146 GLU B CA 1
ATOM 3215 C C . GLU B 1 146 ? -14.82 31.25 16.922 1 98.25 146 GLU B C 1
ATOM 3217 O O . GLU B 1 146 ? -14.805 32.25 17.641 1 98.25 146 GLU B O 1
ATOM 3222 N N . ARG B 1 147 ? -14.883 30.078 17.359 1 98.19 147 ARG B N 1
ATOM 3223 C CA . ARG B 1 147 ? -14.898 29.828 18.797 1 98.19 147 ARG B CA 1
ATOM 3224 C C . ARG B 1 147 ? -13.633 30.359 19.453 1 98.19 147 ARG B C 1
ATOM 3226 O O . ARG B 1 147 ? -13.68 30.922 20.547 1 98.19 147 ARG B O 1
ATOM 3233 N N . ALA B 1 148 ? -12.539 30.125 18.859 1 98.44 148 ALA B N 1
ATOM 3234 C CA . ALA B 1 148 ? -11.266 30.594 19.391 1 98.44 148 ALA B CA 1
ATOM 3235 C C . ALA B 1 148 ? -11.258 32.125 19.547 1 98.44 148 ALA B C 1
ATOM 3237 O O . ALA B 1 148 ? -10.891 32.625 20.594 1 98.44 148 ALA B O 1
ATOM 3238 N N . VAL B 1 149 ? -11.688 32.812 18.516 1 97.69 149 VAL B N 1
ATOM 3239 C CA . VAL B 1 149 ? -11.719 34.25 18.516 1 97.69 149 VAL B CA 1
ATOM 3240 C C . VAL B 1 149 ? -12.648 34.781 19.609 1 97.69 149 VAL B C 1
ATOM 3242 O O . VAL B 1 149 ? -12.32 35.719 20.312 1 97.69 149 VAL B O 1
ATOM 3245 N N . ASP B 1 150 ? -13.734 34.094 19.781 1 97.12 150 ASP B N 1
ATOM 3246 C CA . ASP B 1 150 ? -14.719 34.469 20.797 1 97.12 150 ASP B CA 1
ATOM 3247 C C . ASP B 1 150 ? -14.109 34.375 22.188 1 97.12 150 ASP B C 1
ATOM 3249 O O . ASP B 1 150 ? -14.594 35 23.125 1 97.12 150 ASP B O 1
ATOM 3253 N N . HIS B 1 151 ? -13.117 33.594 22.344 1 97.19 151 HIS B N 1
ATOM 3254 C CA . HIS B 1 151 ? -12.531 33.406 23.672 1 97.19 151 HIS B CA 1
ATOM 3255 C C . HIS B 1 151 ? -11.109 33.969 23.719 1 97.19 151 HIS B C 1
ATOM 3257 O O . HIS B 1 151 ? -10.336 33.594 24.625 1 97.19 151 HIS B O 1
ATOM 3263 N N . ASP B 1 152 ? -10.734 34.719 22.766 1 96.75 152 ASP B N 1
ATOM 3264 C CA . ASP B 1 152 ? -9.461 35.438 22.688 1 96.75 152 ASP B CA 1
ATOM 3265 C C . ASP B 1 152 ? -8.289 34.438 22.625 1 96.75 152 ASP B C 1
ATOM 3267 O O . ASP B 1 152 ? -7.254 34.656 23.25 1 96.75 152 ASP B O 1
ATOM 3271 N N . VAL B 1 153 ? -8.539 33.312 22.031 1 97.56 153 VAL B N 1
ATOM 3272 C CA . VAL B 1 153 ? -7.496 32.344 21.75 1 97.56 153 VAL B CA 1
ATOM 3273 C C . VAL B 1 153 ? -6.879 32.625 20.375 1 97.56 153 VAL B C 1
ATOM 3275 O O . VAL B 1 153 ? -7.598 32.812 19.391 1 97.56 153 VAL B O 1
ATOM 3278 N N . LEU B 1 154 ? -5.559 32.688 20.234 1 97.44 154 LEU B N 1
ATOM 3279 C CA . LEU B 1 154 ? -4.879 32.938 18.969 1 97.44 154 LEU B CA 1
ATOM 3280 C C . LEU B 1 154 ? -5.105 31.766 18 1 97.44 154 LEU B C 1
ATOM 3282 O O . LEU B 1 154 ? -5.121 30.609 18.391 1 97.44 154 LEU B O 1
ATOM 3286 N N . VAL B 1 155 ? -5.227 32.125 16.719 1 98.69 155 VAL B N 1
ATOM 3287 C CA . VAL B 1 155 ? -5.461 31.109 15.688 1 98.69 155 VAL B CA 1
ATOM 3288 C C . VAL B 1 155 ? -4.266 31.062 14.742 1 98.69 155 VAL B C 1
ATOM 3290 O O . VAL B 1 155 ? -3.902 32.062 14.133 1 98.69 155 VAL B O 1
ATOM 3293 N N . SER B 1 156 ? -3.623 29.969 14.703 1 98.62 156 SER B N 1
ATOM 3294 C CA . SER B 1 156 ? -2.645 29.656 13.664 1 98.62 156 SER B CA 1
ATOM 3295 C C . SER B 1 156 ? -3.201 28.672 12.656 1 98.62 156 SER B C 1
ATOM 3297 O O . SER B 1 156 ? -3.994 27.797 13.008 1 98.62 156 SER B O 1
ATOM 3299 N N . PHE B 1 157 ? -2.781 28.812 11.391 1 98.56 157 PHE B N 1
ATOM 3300 C CA . PHE B 1 157 ? -3.385 28.031 10.32 1 98.56 157 PHE B CA 1
ATOM 3301 C C . PHE B 1 157 ? -2.338 27.625 9.289 1 98.56 157 PHE B C 1
ATOM 3303 O O . PHE B 1 157 ? -1.589 28.469 8.797 1 98.56 157 PHE B O 1
ATOM 3310 N N . ASP B 1 158 ? -2.213 26.359 9.062 1 97.81 158 ASP B N 1
ATOM 3311 C CA . ASP B 1 158 ? -1.416 25.766 7.992 1 97.81 158 ASP B CA 1
ATOM 3312 C C . ASP B 1 158 ? -2.283 24.906 7.066 1 97.81 158 ASP B C 1
ATOM 3314 O O . ASP B 1 158 ? -2.377 23.688 7.242 1 97.81 158 ASP B O 1
ATOM 3318 N N . PRO B 1 159 ? -2.898 25.484 6.102 1 95.31 159 PRO B N 1
ATOM 3319 C CA . PRO B 1 159 ? -3.881 24.766 5.281 1 95.31 159 PRO B CA 1
ATOM 3320 C C . PRO B 1 159 ? -3.248 23.672 4.414 1 95.31 159 PRO B C 1
ATOM 3322 O O . PRO B 1 159 ? -3.936 22.75 3.982 1 95.31 159 PRO B O 1
ATOM 3325 N N . GLY B 1 160 ? -1.96 23.812 4.133 1 90 160 GLY B N 1
ATOM 3326 C CA . GLY B 1 160 ? -1.288 22.844 3.297 1 90 160 GLY B CA 1
ATOM 3327 C C . GLY B 1 160 ? -1.754 22.859 1.854 1 90 160 GLY B C 1
ATOM 3328 O O . GLY B 1 160 ? -2.176 23.906 1.353 1 90 160 GLY B O 1
ATOM 3329 N N . ARG B 1 161 ? -1.652 21.703 1.161 1 78.88 161 ARG B N 1
ATOM 3330 C CA . ARG B 1 161 ? -1.819 21.578 -0.283 1 78.88 161 ARG B CA 1
ATOM 3331 C C . ARG B 1 161 ? -3.277 21.766 -0.685 1 78.88 161 ARG B C 1
ATOM 3333 O O . ARG B 1 161 ? -3.576 22.016 -1.855 1 78.88 161 ARG B O 1
ATOM 3340 N N . ARG B 1 162 ? -4.133 21.828 0.272 1 80.62 162 ARG B N 1
ATOM 3341 C CA . ARG B 1 162 ? -5.555 21.891 -0.049 1 80.62 162 ARG B CA 1
ATOM 3342 C C . ARG B 1 162 ? -6.039 23.344 -0.107 1 80.62 162 ARG B C 1
ATOM 3344 O O . ARG B 1 162 ? -7.203 23.594 -0.425 1 80.62 162 ARG B O 1
ATOM 3351 N N . VAL B 1 163 ? -5.207 24.141 0.121 1 82.12 163 VAL B N 1
ATOM 3352 C CA . VAL B 1 163 ? -5.59 25.547 0.22 1 82.12 163 VAL B CA 1
ATOM 3353 C C . VAL B 1 163 ? -6.195 26 -1.103 1 82.12 163 VAL B C 1
ATOM 3355 O O . VAL B 1 163 ? -7.047 26.891 -1.122 1 82.12 163 VAL B O 1
ATOM 3358 N N . ASP B 1 164 ? -5.777 25.375 -2.143 1 82.44 164 ASP B N 1
ATOM 3359 C CA . ASP B 1 164 ? -6.281 25.828 -3.438 1 82.44 164 ASP B CA 1
ATOM 3360 C C . ASP B 1 164 ? -7.512 25.031 -3.857 1 82.44 164 ASP B C 1
ATOM 3362 O O . ASP B 1 164 ? -8.156 25.359 -4.859 1 82.44 164 ASP B O 1
ATOM 3366 N N . SER B 1 165 ? -7.859 24.062 -3.094 1 86.06 165 SER B N 1
ATOM 3367 C CA . SER B 1 165 ? -8.945 23.188 -3.533 1 86.06 165 SER B CA 1
ATOM 3368 C C . SER B 1 165 ? -10.148 23.297 -2.609 1 86.06 165 SER B C 1
ATOM 3370 O O . SER B 1 165 ? -11.195 22.688 -2.869 1 86.06 165 SER B O 1
ATOM 3372 N N . ARG B 1 166 ? -9.977 24.125 -1.523 1 92.38 166 ARG B N 1
ATOM 3373 C CA . ARG B 1 166 ? -11.047 24.312 -0.546 1 92.38 166 ARG B CA 1
ATOM 3374 C C . ARG B 1 166 ? -11.219 25.781 -0.208 1 92.38 166 ARG B C 1
ATOM 3376 O O . ARG B 1 166 ? -10.281 26.578 -0.332 1 92.38 166 ARG B O 1
ATOM 3383 N N . ASP B 1 167 ? -12.445 26.141 0.175 1 94.75 167 ASP B N 1
ATOM 3384 C CA . ASP B 1 167 ? -12.703 27.531 0.567 1 94.75 167 ASP B CA 1
ATOM 3385 C C . ASP B 1 167 ? -12.438 27.734 2.057 1 94.75 167 ASP B C 1
ATOM 3387 O O . ASP B 1 167 ? -13.312 27.484 2.889 1 94.75 167 ASP B O 1
ATOM 3391 N N . TYR B 1 168 ? -11.297 28.312 2.398 1 97.25 168 TYR B N 1
ATOM 3392 C CA . TYR B 1 168 ? -10.914 28.578 3.781 1 97.25 168 TYR B CA 1
ATOM 3393 C C . TYR B 1 168 ? -11.047 30.062 4.121 1 97.25 168 TYR B C 1
ATOM 3395 O O . TYR B 1 168 ? -10.422 30.547 5.062 1 97.25 168 TYR B O 1
ATOM 3403 N N . SER B 1 169 ? -11.836 30.797 3.324 1 96.88 169 SER B N 1
ATOM 3404 C CA . SER B 1 169 ? -11.914 32.25 3.482 1 96.88 169 SER B CA 1
ATOM 3405 C C . SER B 1 169 ? -12.336 32.625 4.898 1 96.88 169 SER B C 1
ATOM 3407 O O . SER B 1 169 ? -11.758 33.531 5.504 1 96.88 169 SER B O 1
ATOM 3409 N N . THR B 1 170 ? -13.305 31.984 5.449 1 97.25 170 THR B N 1
ATOM 3410 C CA . THR B 1 170 ? -13.797 32.281 6.789 1 97.25 170 THR B CA 1
ATOM 3411 C C . THR B 1 170 ? -12.711 32.031 7.832 1 97.25 170 THR B C 1
ATOM 3413 O O . THR B 1 170 ? -12.516 32.844 8.734 1 97.25 170 THR B O 1
ATOM 3416 N N . THR B 1 171 ? -12.031 30.938 7.691 1 98.12 171 THR B N 1
ATOM 3417 C CA . THR B 1 171 ? -10.945 30.609 8.609 1 98.12 171 THR B CA 1
ATOM 3418 C C . THR B 1 171 ? -9.805 31.625 8.492 1 98.12 171 THR B C 1
ATOM 3420 O O . THR B 1 171 ? -9.281 32.094 9.5 1 98.12 171 THR B O 1
ATOM 3423 N N . LEU B 1 172 ? -9.508 32 7.301 1 97.88 172 LEU B N 1
ATOM 3424 C CA . LEU B 1 172 ? -8.391 32.906 7.035 1 97.88 172 LEU B CA 1
ATOM 3425 C C . LEU B 1 172 ? -8.648 34.281 7.652 1 97.88 172 LEU B C 1
ATOM 3427 O O . LEU B 1 172 ? -7.73 34.906 8.18 1 97.88 172 LEU B O 1
ATOM 3431 N N . ARG B 1 173 ? -9.812 34.719 7.656 1 97.62 173 ARG B N 1
ATOM 3432 C CA . ARG B 1 173 ? -10.172 36.031 8.195 1 97.62 173 ARG B CA 1
ATOM 3433 C C . ARG B 1 173 ? -10.016 36.031 9.719 1 97.62 173 ARG B C 1
ATOM 3435 O O . ARG B 1 173 ? -9.961 37.125 10.32 1 97.62 173 ARG B O 1
ATOM 3442 N N . ARG B 1 174 ? -9.922 34.875 10.305 1 98.06 174 ARG B N 1
ATOM 3443 C CA . ARG B 1 174 ? -9.812 34.781 11.758 1 98.06 174 ARG B CA 1
ATOM 3444 C C . ARG B 1 174 ? -8.414 34.312 12.164 1 98.06 174 ARG B C 1
ATOM 3446 O O . ARG B 1 174 ? -8.156 34.062 13.344 1 98.06 174 ARG B O 1
ATOM 3453 N N . THR B 1 175 ? -7.555 34.188 11.242 1 98.25 175 THR B N 1
ATOM 3454 C CA . THR B 1 175 ? -6.223 33.625 11.453 1 98.25 175 THR B CA 1
ATOM 3455 C C . THR B 1 175 ? -5.246 34.75 11.867 1 98.25 175 THR B C 1
ATOM 3457 O O . THR B 1 175 ? -5.215 35.812 11.266 1 98.25 175 THR B O 1
ATOM 3460 N N . ASP B 1 176 ? -4.465 34.469 12.93 1 97.5 176 ASP B N 1
ATOM 3461 C CA . ASP B 1 176 ? -3.426 35.406 13.383 1 97.5 176 ASP B CA 1
ATOM 3462 C C . ASP B 1 176 ? -2.084 35.062 12.727 1 97.5 176 ASP B C 1
ATOM 3464 O O . ASP B 1 176 ? -1.336 35.969 12.352 1 97.5 176 ASP B O 1
ATOM 3468 N N . LEU B 1 177 ? -1.732 33.781 12.656 1 97.94 177 LEU B N 1
ATOM 3469 C CA . LEU B 1 177 ? -0.499 33.281 12.062 1 97.94 177 LEU B CA 1
ATOM 3470 C C . LEU B 1 177 ? -0.799 32.312 10.93 1 97.94 177 LEU B C 1
ATOM 3472 O O . LEU B 1 177 ? -1.4 31.266 11.148 1 97.94 177 LEU B O 1
ATOM 3476 N N . LEU B 1 178 ? -0.411 32.656 9.727 1 98 178 LEU B N 1
ATOM 3477 C CA . LEU B 1 178 ? -0.623 31.797 8.57 1 98 178 LEU B CA 1
ATOM 3478 C C . LEU B 1 178 ? 0.697 31.203 8.078 1 98 178 LEU B C 1
ATOM 3480 O O . LEU B 1 178 ? 1.658 31.938 7.84 1 98 178 LEU B O 1
ATOM 3484 N N . PHE B 1 179 ? 0.731 29.906 7.965 1 98.12 179 PHE B N 1
ATOM 3485 C CA . PHE B 1 179 ? 1.873 29.203 7.391 1 98.12 179 PHE B CA 1
ATOM 3486 C C . PHE B 1 179 ? 1.575 28.75 5.965 1 98.12 179 PHE B C 1
ATOM 3488 O O . PHE B 1 179 ? 0.553 28.109 5.707 1 98.12 179 PHE B O 1
ATOM 3495 N N . VAL B 1 180 ? 2.449 29.062 4.996 1 96.62 180 VAL B N 1
ATOM 3496 C CA . VAL B 1 180 ? 2.301 28.656 3.602 1 96.62 180 VAL B CA 1
ATOM 3497 C C . VAL B 1 180 ? 3.676 28.422 2.982 1 96.62 180 VAL B C 1
ATOM 3499 O O . VAL B 1 180 ? 4.691 28.859 3.527 1 96.62 180 VAL B O 1
ATOM 3502 N N . ASN B 1 181 ? 3.695 27.625 1.948 1 93.62 181 ASN B N 1
ATOM 3503 C CA . ASN B 1 181 ? 4.852 27.656 1.06 1 93.62 181 ASN B CA 1
ATOM 3504 C C . ASN B 1 181 ? 4.617 28.594 -0.121 1 93.62 181 ASN B C 1
ATOM 3506 O O . ASN B 1 181 ? 3.576 29.25 -0.204 1 93.62 181 ASN B O 1
ATOM 3510 N N . ARG B 1 182 ? 5.586 28.656 -1.028 1 91.38 182 ARG B N 1
ATOM 3511 C CA . ARG B 1 182 ? 5.484 29.609 -2.133 1 91.38 182 ARG B CA 1
ATOM 3512 C C . ARG B 1 182 ? 4.234 29.344 -2.969 1 91.38 182 ARG B C 1
ATOM 3514 O O . ARG B 1 182 ? 3.484 30.281 -3.277 1 91.38 182 ARG B O 1
ATOM 3521 N N . ARG B 1 183 ? 4 28.156 -3.301 1 89.19 183 ARG B N 1
ATOM 3522 C CA . ARG B 1 183 ? 2.867 27.781 -4.141 1 89.19 183 ARG B CA 1
ATOM 3523 C C . ARG B 1 183 ? 1.545 28.031 -3.428 1 89.19 183 ARG B C 1
ATOM 3525 O O . ARG B 1 183 ? 0.609 28.578 -4.023 1 89.19 183 ARG B O 1
ATOM 3532 N N . GLU B 1 184 ? 1.493 27.703 -2.188 1 91.19 184 GLU B N 1
ATOM 3533 C CA . GLU B 1 184 ? 0.285 27.891 -1.39 1 91.19 184 GLU B CA 1
ATOM 3534 C C . GLU B 1 184 ? -0.028 29.359 -1.196 1 91.19 184 GLU B C 1
ATOM 3536 O O . GLU B 1 184 ? -1.194 29.766 -1.198 1 91.19 184 GLU B O 1
ATOM 3541 N N . ALA B 1 185 ? 0.984 30.109 -1.028 1 92.44 185 ALA B N 1
ATOM 3542 C CA . ALA B 1 185 ? 0.822 31.547 -0.812 1 92.44 185 ALA B CA 1
ATOM 3543 C C . ALA B 1 185 ? 0.109 32.188 -1.991 1 92.44 185 ALA B C 1
ATOM 3545 O O . ALA B 1 185 ? -0.67 33.156 -1.811 1 92.44 185 ALA B O 1
ATOM 3546 N N . ALA B 1 186 ? 0.378 31.719 -3.131 1 91.06 186 ALA B N 1
ATOM 3547 C CA . ALA B 1 186 ? -0.212 32.281 -4.344 1 91.06 186 ALA B CA 1
ATOM 3548 C C . ALA B 1 186 ? -1.726 32.062 -4.359 1 91.06 186 ALA B C 1
ATOM 3550 O O . ALA B 1 186 ? -2.451 32.844 -5.008 1 91.06 186 ALA B O 1
ATOM 3551 N N . ALA B 1 187 ? -2.18 31.156 -3.613 1 90.31 187 ALA B N 1
ATOM 3552 C CA . ALA B 1 187 ? -3.602 30.812 -3.613 1 90.31 187 ALA B CA 1
ATOM 3553 C C . ALA B 1 187 ? -4.348 31.578 -2.523 1 90.31 187 ALA B C 1
ATOM 3555 O O . ALA B 1 187 ? -5.574 31.484 -2.42 1 90.31 187 ALA B O 1
ATOM 3556 N N . VAL B 1 188 ? -3.652 32.312 -1.681 1 93.12 188 VAL B N 1
ATOM 3557 C CA . VAL B 1 188 ? -4.266 33 -0.555 1 93.12 188 VAL B CA 1
ATOM 3558 C C . VAL B 1 188 ? -4.309 34.5 -0.838 1 93.12 188 VAL B C 1
ATOM 3560 O O . VAL B 1 188 ? -3.268 35.156 -0.902 1 93.12 188 VAL B O 1
ATOM 3563 N N . ASP B 1 189 ? -5.438 35.125 -0.938 1 91 189 ASP B N 1
ATOM 3564 C CA . ASP B 1 189 ? -5.586 36.531 -1.247 1 91 189 ASP B CA 1
ATOM 3565 C C . ASP B 1 189 ? -6.129 37.312 -0.045 1 91 189 ASP B C 1
ATOM 3567 O O . ASP B 1 189 ? -6.32 38.531 -0.116 1 91 189 ASP B O 1
ATOM 3571 N N . ILE B 1 190 ? -6.297 36.719 1.024 1 92.88 190 ILE B N 1
ATOM 3572 C CA . ILE B 1 190 ? -6.816 37.344 2.238 1 92.88 190 ILE B CA 1
ATOM 3573 C C . ILE B 1 190 ? -5.652 37.781 3.125 1 92.88 190 ILE B C 1
ATOM 3575 O O . ILE B 1 190 ? -4.711 37.031 3.35 1 92.88 190 ILE B O 1
ATOM 3579 N N . ALA B 1 191 ? -5.742 39 3.629 1 91.56 191 ALA B N 1
ATOM 3580 C CA . ALA B 1 191 ? -4.703 39.531 4.512 1 91.56 191 ALA B CA 1
ATOM 3581 C C . ALA B 1 191 ? -4.801 38.906 5.902 1 91.56 191 ALA B C 1
ATOM 3583 O O . ALA B 1 191 ? -5.898 38.719 6.438 1 91.56 191 ALA B O 1
ATOM 3584 N N . VAL B 1 192 ? -3.67 38.5 6.422 1 95 192 VAL B N 1
ATOM 3585 C CA . VAL B 1 192 ? -3.539 37.969 7.773 1 95 192 VAL B CA 1
ATOM 3586 C C . VAL B 1 192 ? -2.467 38.75 8.531 1 95 192 VAL B C 1
ATOM 3588 O O . VAL B 1 192 ? -1.529 39.281 7.934 1 95 192 VAL B O 1
ATOM 3591 N N . PRO B 1 193 ? -2.6 38.875 9.867 1 95.06 193 PRO B N 1
ATOM 3592 C CA . PRO B 1 193 ? -1.642 39.656 10.648 1 95.06 193 PRO B CA 1
ATOM 3593 C C . PRO B 1 193 ? -0.198 39.219 10.43 1 95.06 193 PRO B C 1
ATOM 3595 O O . PRO B 1 193 ? 0.675 40.031 10.156 1 95.06 193 PRO B O 1
ATOM 3598 N N . TRP B 1 194 ? 0.052 37.875 10.555 1 96.56 194 TRP B N 1
ATOM 3599 C CA . TRP B 1 194 ? 1.383 37.344 10.344 1 96.56 194 TRP B CA 1
ATOM 3600 C C . TRP B 1 194 ? 1.344 36.219 9.297 1 96.56 194 TRP B C 1
ATOM 3602 O O . TRP B 1 194 ? 0.602 35.25 9.445 1 96.56 194 TRP B O 1
ATOM 3612 N N . ARG B 1 195 ? 2.088 36.375 8.234 1 97.12 195 ARG B N 1
ATOM 3613 C CA . ARG B 1 195 ? 2.223 35.344 7.219 1 97.12 195 ARG B CA 1
ATOM 3614 C C . ARG B 1 195 ? 3.643 34.781 7.191 1 97.12 195 ARG B C 1
ATOM 3616 O O . ARG B 1 195 ? 4.598 35.5 6.938 1 97.12 195 ARG B O 1
ATOM 3623 N N . ILE B 1 196 ? 3.76 33.562 7.52 1 97.88 196 ILE B N 1
ATOM 3624 C CA . ILE B 1 196 ? 5.043 32.875 7.473 1 97.88 196 ILE B CA 1
ATOM 3625 C C . ILE B 1 196 ? 5.133 32.031 6.195 1 97.88 196 ILE B C 1
ATOM 3627 O O . ILE B 1 196 ? 4.371 31.078 6.02 1 97.88 196 ILE B O 1
ATOM 3631 N N . THR B 1 197 ? 6.062 32.344 5.328 1 97.12 197 THR B N 1
ATOM 3632 C CA . THR B 1 197 ? 6.246 31.656 4.062 1 97.12 197 THR B CA 1
ATOM 3633 C C . THR B 1 197 ? 7.508 30.797 4.098 1 97.12 197 THR B C 1
ATOM 3635 O O . THR B 1 197 ? 8.617 31.312 4.23 1 97.12 197 THR B O 1
ATOM 3638 N N . LYS B 1 198 ? 7.293 29.484 4.07 1 96.06 198 LYS B N 1
ATOM 3639 C CA . LYS B 1 198 ? 8.391 28.531 4.012 1 96.06 198 LYS B CA 1
ATOM 3640 C C . LYS B 1 198 ? 8.984 28.469 2.607 1 96.06 198 LYS B C 1
ATOM 3642 O O . LYS B 1 198 ? 8.258 28.281 1.63 1 96.06 198 LYS B O 1
ATOM 3647 N N . LEU B 1 199 ? 10.281 28.516 2.451 1 94.5 199 LEU B N 1
ATOM 3648 C CA . LEU B 1 199 ? 10.961 28.531 1.163 1 94.5 199 LEU B CA 1
ATOM 3649 C C . LEU B 1 199 ? 11.867 27.328 1.011 1 94.5 199 LEU B C 1
ATOM 3651 O O . LEU B 1 199 ? 12.922 27.406 0.366 1 94.5 199 LEU B O 1
ATOM 3655 N N . GLY B 1 200 ? 11.547 26.234 1.682 1 89.5 200 GLY B N 1
ATOM 3656 C CA . GLY B 1 200 ? 12.383 25.047 1.652 1 89.5 200 GLY B CA 1
ATOM 3657 C C . GLY B 1 200 ? 13.766 25.266 2.219 1 89.5 200 GLY B C 1
ATOM 3658 O O . GLY B 1 200 ? 13.914 25.812 3.314 1 89.5 200 GLY B O 1
ATOM 3659 N N . GLY B 1 201 ? 14.711 24.797 1.457 1 90.19 201 GLY B N 1
ATOM 3660 C CA . GLY B 1 201 ? 16.094 24.938 1.88 1 90.19 201 GLY B CA 1
ATOM 3661 C C . GLY B 1 201 ? 16.562 26.375 1.923 1 90.19 201 GLY B C 1
ATOM 3662 O O . GLY B 1 201 ? 17.578 26.688 2.541 1 90.19 201 GLY B O 1
ATOM 3663 N N . ASP B 1 202 ? 15.82 27.297 1.377 1 92.88 202 ASP B N 1
ATOM 3664 C CA . ASP B 1 202 ? 16.203 28.703 1.316 1 92.88 202 ASP B CA 1
ATOM 3665 C C . ASP B 1 202 ? 15.734 29.453 2.562 1 92.88 202 ASP B C 1
ATOM 3667 O O . ASP B 1 202 ? 15.969 30.656 2.697 1 92.88 202 ASP B O 1
ATOM 3671 N N . GLY B 1 203 ? 15.07 28.734 3.434 1 95.62 203 GLY B N 1
ATOM 3672 C CA . GLY B 1 203 ? 14.633 29.328 4.68 1 95.62 203 GLY B CA 1
ATOM 3673 C C . GLY B 1 203 ? 13.164 29.719 4.672 1 95.62 203 GLY B C 1
ATOM 3674 O O . GLY B 1 203 ? 12.305 28.922 4.328 1 95.62 203 GLY B O 1
ATOM 3675 N N . ALA B 1 204 ? 12.914 30.938 5.25 1 97.56 204 ALA B N 1
ATOM 3676 C CA . ALA B 1 204 ? 11.523 31.375 5.355 1 97.56 204 ALA B CA 1
ATOM 3677 C C . ALA B 1 204 ? 11.445 32.875 5.551 1 97.56 204 ALA B C 1
ATOM 3679 O O . ALA B 1 204 ? 12.445 33.531 5.871 1 97.56 204 ALA B O 1
ATOM 3680 N N . VAL B 1 205 ? 10.328 33.438 5.281 1 97.38 205 VAL B N 1
ATOM 3681 C CA . VAL B 1 205 ? 10.023 34.844 5.43 1 97.38 205 VAL B CA 1
ATOM 3682 C C . VAL B 1 205 ? 8.773 35.031 6.281 1 97.38 205 VAL B C 1
ATOM 3684 O O . VAL B 1 205 ? 7.809 34.281 6.145 1 97.38 205 VAL B O 1
ATOM 3687 N N . CYS B 1 206 ? 8.859 35.969 7.203 1 96.81 206 CYS B N 1
ATOM 3688 C CA . CYS B 1 206 ? 7.727 36.344 8.039 1 96.81 206 CYS B CA 1
ATOM 3689 C C . CYS B 1 206 ? 7.277 37.781 7.738 1 96.81 206 CYS B C 1
ATOM 3691 O O . CYS B 1 206 ? 8.039 38.719 7.926 1 96.81 206 CYS B O 1
ATOM 3693 N N . ALA B 1 207 ? 6.086 37.844 7.176 1 95.81 207 ALA B N 1
ATOM 3694 C CA . ALA B 1 207 ? 5.484 39.156 6.949 1 95.81 207 ALA B CA 1
ATOM 3695 C C . ALA B 1 207 ? 4.547 39.531 8.094 1 95.81 207 ALA B C 1
ATOM 3697 O O . ALA B 1 207 ? 3.604 38.812 8.398 1 95.81 207 ALA B O 1
ATOM 3698 N N . GLY B 1 208 ? 4.844 40.625 8.758 1 93.56 208 GLY B N 1
ATOM 3699 C CA . GLY B 1 208 ? 4.059 41.062 9.898 1 93.56 208 GLY B CA 1
ATOM 3700 C C . GLY B 1 208 ? 3.117 42.219 9.562 1 93.56 208 GLY B C 1
ATOM 3701 O O . GLY B 1 208 ? 2.9 42.531 8.391 1 93.56 208 GLY B O 1
ATOM 3702 N N . PRO B 1 209 ? 2.574 42.656 10.734 1 87.31 209 PRO B N 1
ATOM 3703 C CA . PRO B 1 209 ? 1.682 43.812 10.539 1 87.31 209 PRO B CA 1
ATOM 3704 C C . PRO B 1 209 ? 2.391 45.031 9.93 1 87.31 209 PRO B C 1
ATOM 3706 O O . PRO B 1 209 ? 3.588 45.219 10.156 1 87.31 209 PRO B O 1
ATOM 3709 N N . GLU B 1 210 ? 1.751 45.875 9.133 1 83.69 210 GLU B N 1
ATOM 3710 C CA . GLU B 1 210 ? 2.213 47.125 8.547 1 83.69 210 GLU B CA 1
ATOM 3711 C C . GLU B 1 210 ? 3.303 46.875 7.508 1 83.69 210 GLU B C 1
ATOM 3713 O O . GLU B 1 210 ? 4.156 47.75 7.281 1 83.69 210 GLU B O 1
ATOM 3718 N N . GLY B 1 211 ? 3.477 45.594 7.098 1 79.81 211 GLY B N 1
ATOM 3719 C CA . GLY B 1 211 ? 4.344 45.312 5.965 1 79.81 211 GLY B CA 1
ATOM 3720 C C . GLY B 1 211 ? 5.75 44.938 6.371 1 79.81 211 GLY B C 1
ATOM 3721 O O . GLY B 1 211 ? 6.617 44.719 5.52 1 79.81 211 GLY B O 1
ATOM 3722 N N . ALA B 1 212 ? 6.02 44.906 7.672 1 86.38 212 ALA B N 1
ATOM 3723 C CA . ALA B 1 212 ? 7.332 44.469 8.125 1 86.38 212 ALA B CA 1
ATOM 3724 C C . ALA B 1 212 ? 7.613 43.031 7.664 1 86.38 212 ALA B C 1
ATOM 3726 O O . ALA B 1 212 ? 6.723 42.188 7.688 1 86.38 212 ALA B O 1
ATOM 3727 N N . GLU B 1 213 ? 8.789 42.844 7.059 1 94.31 213 GLU B N 1
ATOM 3728 C CA . GLU B 1 213 ? 9.203 41.5 6.617 1 94.31 213 GLU B CA 1
ATOM 3729 C C . GLU B 1 213 ? 10.547 41.125 7.227 1 94.31 213 GLU B C 1
ATOM 3731 O O . GLU B 1 213 ? 11.484 41.938 7.25 1 94.31 213 GLU B O 1
ATOM 3736 N N . ILE B 1 214 ? 10.547 40 7.824 1 95.19 214 ILE B N 1
ATOM 3737 C CA . ILE B 1 214 ? 11.758 39.438 8.391 1 95.19 214 ILE B CA 1
ATOM 3738 C C . ILE B 1 214 ? 12.078 38.125 7.688 1 95.19 214 ILE B C 1
ATOM 3740 O O . ILE B 1 214 ? 11.188 37.281 7.469 1 95.19 214 ILE B O 1
ATOM 3744 N N . SER B 1 215 ? 13.305 37.938 7.301 1 96.25 215 SER B N 1
ATOM 3745 C CA . SER B 1 215 ? 13.719 36.688 6.656 1 96.25 215 SER B CA 1
ATOM 3746 C C . SER B 1 215 ? 14.828 36 7.445 1 96.25 215 SER B C 1
ATOM 3748 O O . SER B 1 215 ? 15.547 36.656 8.211 1 96.25 215 SER B O 1
ATOM 3750 N N . HIS B 1 216 ? 14.883 34.781 7.371 1 95.69 216 HIS B N 1
ATOM 3751 C CA . HIS B 1 216 ? 15.953 33.969 7.906 1 95.69 216 HIS B CA 1
ATOM 3752 C C . HIS B 1 216 ? 16.359 32.875 6.91 1 95.69 216 HIS B C 1
ATOM 3754 O O . HIS B 1 216 ? 15.5 32.188 6.355 1 95.69 216 HIS B O 1
ATOM 3760 N N . PRO B 1 217 ? 17.656 32.75 6.609 1 94.5 217 PRO B N 1
ATOM 3761 C CA . PRO B 1 217 ? 18.094 31.688 5.699 1 94.5 217 PRO B CA 1
ATOM 3762 C C . PRO B 1 217 ? 17.906 30.281 6.289 1 94.5 217 PRO B C 1
ATOM 3764 O O . PRO B 1 217 ? 17.781 30.141 7.508 1 94.5 217 PRO B O 1
ATOM 3767 N N . GLY B 1 218 ? 17.828 29.281 5.348 1 93.31 218 GLY B N 1
ATOM 3768 C CA . GLY B 1 218 ? 17.766 27.906 5.805 1 93.31 218 GLY B CA 1
ATOM 3769 C C . GLY B 1 218 ? 19.078 27.391 6.363 1 93.31 218 GLY B C 1
ATOM 3770 O O . GLY B 1 218 ? 20.094 28.078 6.285 1 93.31 218 GLY B O 1
ATOM 3771 N N . PHE B 1 219 ? 18.984 26.281 7.066 1 92.12 219 PHE B N 1
ATOM 3772 C CA . PHE B 1 219 ? 20.188 25.625 7.566 1 92.12 219 PHE B CA 1
ATOM 3773 C C . PHE B 1 219 ? 20.641 24.531 6.602 1 92.12 219 PHE B C 1
ATOM 3775 O O . PHE B 1 219 ? 19.797 23.828 6.023 1 92.12 219 PHE B O 1
ATOM 3782 N N . ASP B 1 220 ? 21.875 24.391 6.465 1 83.5 220 ASP B N 1
ATOM 3783 C CA . ASP B 1 220 ? 22.422 23.359 5.598 1 83.5 220 ASP B CA 1
ATOM 3784 C C . ASP B 1 220 ? 22.391 22 6.293 1 83.5 220 ASP B C 1
ATOM 3786 O O . ASP B 1 220 ? 22.734 21.891 7.477 1 83.5 220 ASP B O 1
ATOM 3790 N N . ILE B 1 221 ? 21.75 21.125 5.562 1 78.69 221 ILE B N 1
ATOM 3791 C CA . ILE B 1 221 ? 21.859 19.766 6.078 1 78.69 221 ILE B CA 1
ATOM 3792 C C . ILE B 1 221 ? 22.609 18.891 5.078 1 78.69 221 ILE B C 1
ATOM 3794 O O . ILE B 1 221 ? 22.516 19.094 3.865 1 78.69 221 ILE B O 1
ATOM 3798 N N . GLU B 1 222 ? 23.391 18.016 5.562 1 74.38 222 GLU B N 1
ATOM 3799 C CA . GLU B 1 222 ? 24.266 17.188 4.738 1 74.38 222 GLU B CA 1
ATOM 3800 C C . GLU B 1 222 ? 23.453 16.359 3.742 1 74.38 222 GLU B C 1
ATOM 3802 O O . GLU B 1 222 ? 23.812 16.281 2.562 1 74.38 222 GLU B O 1
ATOM 3807 N N . THR B 1 223 ? 22.453 15.688 4.203 1 73.75 223 THR B N 1
ATOM 3808 C CA . THR B 1 223 ? 21.688 14.812 3.32 1 73.75 223 THR B CA 1
ATOM 3809 C C . THR B 1 223 ? 20.188 14.953 3.59 1 73.75 223 THR B C 1
ATOM 3811 O O . THR B 1 223 ? 19.734 14.734 4.715 1 73.75 223 THR B O 1
ATOM 3814 N N . VAL B 1 224 ? 19.516 15.547 2.576 1 71.94 224 VAL B N 1
ATOM 3815 C CA . VAL B 1 224 ? 18.062 15.523 2.648 1 71.94 224 VAL B CA 1
ATOM 3816 C C . VAL B 1 224 ? 17.562 14.094 2.492 1 71.94 224 VAL B C 1
ATOM 3818 O O . VAL B 1 224 ? 17.859 13.43 1.495 1 71.94 224 VAL B O 1
ATOM 3821 N N . ARG B 1 225 ? 16.812 13.664 3.512 1 67 225 ARG B N 1
ATOM 3822 C CA . ARG B 1 225 ? 16.359 12.273 3.52 1 67 225 ARG B CA 1
ATOM 3823 C C . ARG B 1 225 ? 14.867 12.172 3.219 1 67 225 ARG B C 1
ATOM 3825 O O . ARG B 1 225 ? 14.438 11.297 2.459 1 67 225 ARG B O 1
ATOM 3832 N N . ASP B 1 226 ? 14.164 12.992 3.77 1 71.69 226 ASP B N 1
ATOM 3833 C CA . ASP B 1 226 ? 12.703 12.969 3.674 1 71.69 226 ASP B CA 1
ATOM 3834 C C . ASP B 1 226 ? 12.102 14.32 4.051 1 71.69 226 ASP B C 1
ATOM 3836 O O . ASP B 1 226 ? 12.195 14.75 5.203 1 71.69 226 ASP B O 1
ATOM 3840 N N . THR B 1 227 ? 11.516 14.891 3.131 1 71.38 227 THR B N 1
ATOM 3841 C CA . THR B 1 227 ? 10.992 16.219 3.42 1 71.38 227 THR B CA 1
ATOM 3842 C C . THR B 1 227 ? 9.562 16.141 3.941 1 71.38 227 THR B C 1
ATOM 3844 O O . THR B 1 227 ? 8.953 17.156 4.254 1 71.38 227 THR B O 1
ATOM 3847 N N . THR B 1 228 ? 9.188 14.82 4.02 1 73.31 228 THR B N 1
ATOM 3848 C CA . THR B 1 228 ? 7.84 14.641 4.547 1 73.31 228 THR B CA 1
ATOM 3849 C C . THR B 1 228 ? 7.766 15.078 6.008 1 73.31 228 THR B C 1
ATOM 3851 O O . THR B 1 228 ? 8.578 14.641 6.828 1 73.31 228 THR B O 1
ATOM 3854 N N . GLY B 1 229 ? 7.039 16.094 6.34 1 82.19 229 GLY B N 1
ATOM 3855 C CA . GLY B 1 229 ? 6.848 16.547 7.711 1 82.19 229 GLY B CA 1
ATOM 3856 C C . GLY B 1 229 ? 7.711 17.734 8.078 1 82.19 229 GLY B C 1
ATOM 3857 O O . GLY B 1 229 ? 7.578 18.297 9.172 1 82.19 229 GLY B O 1
ATOM 3858 N N . ALA B 1 230 ? 8.625 18.094 7.211 1 89.31 230 ALA B N 1
ATOM 3859 C CA . ALA B 1 230 ? 9.492 19.234 7.48 1 89.31 230 ALA B CA 1
ATOM 3860 C C . ALA B 1 230 ? 8.672 20.5 7.742 1 89.31 230 ALA B C 1
ATOM 3862 O O . ALA B 1 230 ? 9.016 21.297 8.617 1 89.31 230 ALA B O 1
ATOM 3863 N N . GLY B 1 231 ? 7.633 20.641 6.973 1 92.62 231 GLY B N 1
ATOM 3864 C CA . GLY B 1 231 ? 6.754 21.781 7.184 1 92.62 231 GLY B CA 1
ATOM 3865 C C . GLY B 1 231 ? 6.066 21.766 8.531 1 92.62 231 GLY B C 1
ATOM 3866 O O . GLY B 1 231 ? 5.902 22.797 9.172 1 92.62 231 GLY B O 1
ATOM 3867 N N . ASP B 1 232 ? 5.699 20.609 8.969 1 94.25 232 ASP B N 1
ATOM 3868 C CA . ASP B 1 232 ? 5.059 20.469 10.273 1 94.25 232 ASP B CA 1
ATOM 3869 C C . ASP B 1 232 ? 6.043 20.75 11.406 1 94.25 232 ASP B C 1
ATOM 3871 O O . ASP B 1 232 ? 5.691 21.406 12.398 1 94.25 232 ASP B O 1
ATOM 3875 N N . ALA B 1 233 ? 7.219 20.234 11.242 1 95.19 233 ALA B N 1
ATOM 3876 C CA . ALA B 1 233 ? 8.258 20.516 12.219 1 95.19 233 ALA B CA 1
ATOM 3877 C C . ALA B 1 233 ? 8.555 22.016 12.281 1 95.19 233 ALA B C 1
ATOM 3879 O O . ALA B 1 233 ? 8.742 22.578 13.359 1 95.19 233 ALA B O 1
ATOM 3880 N N . PHE B 1 234 ? 8.625 22.625 11.141 1 96.56 234 PHE B N 1
ATOM 3881 C CA . PHE B 1 234 ? 8.797 24.062 11.031 1 96.56 234 PHE B CA 1
ATOM 3882 C C . PHE B 1 234 ? 7.723 24.797 11.828 1 96.56 234 PHE B C 1
ATOM 3884 O O . PHE B 1 234 ? 8.023 25.672 12.641 1 96.56 234 PHE B O 1
ATOM 3891 N N . ALA B 1 235 ? 6.488 24.438 11.57 1 97.25 235 ALA B N 1
ATOM 3892 C CA . ALA B 1 235 ? 5.371 25.078 12.258 1 97.25 235 ALA B CA 1
ATOM 3893 C C . ALA B 1 235 ? 5.461 24.875 13.766 1 97.25 235 ALA B C 1
ATOM 3895 O O . ALA B 1 235 ? 5.266 25.828 14.539 1 97.25 235 ALA B O 1
ATOM 3896 N N . ALA B 1 236 ? 5.785 23.688 14.211 1 97.38 236 ALA B N 1
ATOM 3897 C CA . ALA B 1 236 ? 5.926 23.391 15.641 1 97.38 236 ALA B CA 1
ATOM 3898 C C . ALA B 1 236 ? 7.012 24.266 16.266 1 97.38 236 ALA B C 1
ATOM 3900 O O . ALA B 1 236 ? 6.805 24.859 17.328 1 97.38 236 ALA B O 1
ATOM 3901 N N . GLY B 1 237 ? 8.133 24.328 15.617 1 97.38 237 GLY B N 1
ATOM 3902 C CA . GLY B 1 237 ? 9.227 25.141 16.109 1 97.38 237 GLY B CA 1
ATOM 3903 C C . GLY B 1 237 ? 8.875 26.625 16.188 1 97.38 237 GLY B C 1
ATOM 3904 O O . GLY B 1 237 ? 9.164 27.281 17.188 1 97.38 237 GLY B O 1
ATOM 3905 N N . PHE B 1 238 ? 8.242 27.125 15.125 1 98.19 238 PHE B N 1
ATOM 3906 C CA . PHE B 1 238 ? 7.84 28.516 15.117 1 98.19 238 PHE B CA 1
ATOM 3907 C C . PHE B 1 238 ? 6.914 28.828 16.281 1 98.19 238 PHE B C 1
ATOM 3909 O O . PHE B 1 238 ? 7.145 29.781 17.031 1 98.19 238 PHE B O 1
ATOM 3916 N N . LEU B 1 239 ? 5.91 28.031 16.438 1 97.94 239 LEU B N 1
ATOM 3917 C CA . LEU B 1 239 ? 4.891 28.281 17.453 1 97.94 239 LEU B CA 1
ATOM 3918 C C . LEU B 1 239 ? 5.48 28.188 18.844 1 97.94 239 LEU B C 1
ATOM 3920 O O . LEU B 1 239 ? 5.168 29.016 19.719 1 97.94 239 LEU B O 1
ATOM 3924 N N . ALA B 1 240 ? 6.309 27.234 19.078 1 97.12 240 ALA B N 1
ATOM 3925 C CA . ALA B 1 240 ? 6.934 27.078 20.391 1 97.12 240 ALA B CA 1
ATOM 3926 C C . ALA B 1 240 ? 7.766 28.297 20.75 1 97.12 240 ALA B C 1
ATOM 3928 O O . ALA B 1 240 ? 7.707 28.797 21.875 1 97.12 240 ALA B O 1
ATOM 3929 N N . ALA B 1 241 ? 8.539 28.766 19.766 1 96.56 241 ALA B N 1
ATOM 3930 C CA . ALA B 1 241 ? 9.391 29.938 20 1 96.56 241 ALA B CA 1
ATOM 3931 C C . ALA B 1 241 ? 8.562 31.203 20.125 1 96.56 241 ALA B C 1
ATOM 3933 O O . ALA B 1 241 ? 8.859 32.062 20.953 1 96.56 241 ALA B O 1
ATOM 3934 N N . TRP B 1 242 ? 7.566 31.281 19.281 1 94.12 242 TRP B N 1
ATOM 3935 C CA . TRP B 1 242 ? 6.695 32.469 19.234 1 94.12 242 TRP B CA 1
ATOM 3936 C C . TRP B 1 242 ? 6.066 32.719 20.609 1 94.12 242 TRP B C 1
ATOM 3938 O O . TRP B 1 242 ? 5.957 33.875 21.031 1 94.12 242 TRP B O 1
ATOM 3948 N N . PHE B 1 243 ? 5.684 31.719 21.312 1 90.38 243 PHE B N 1
ATOM 3949 C CA . PHE B 1 243 ? 4.973 31.859 22.578 1 90.38 243 PHE B CA 1
ATOM 3950 C C . PHE B 1 243 ? 5.922 32.312 23.688 1 90.38 243 PHE B C 1
ATOM 3952 O O . PHE B 1 243 ? 5.488 32.875 24.688 1 90.38 243 PHE B O 1
ATOM 3959 N N . GLU B 1 244 ? 7.16 32.031 23.531 1 88.88 244 GLU B N 1
ATOM 3960 C CA . GLU B 1 244 ? 8.117 32.406 24.562 1 88.88 244 GLU B CA 1
ATOM 3961 C C . GLU B 1 244 ? 8.312 33.906 24.609 1 88.88 244 GLU B C 1
ATOM 3963 O O . GLU B 1 244 ? 8.297 34.5 25.688 1 88.88 244 GLU B O 1
ATOM 3968 N N . ASP B 1 245 ? 8.516 34.594 23.406 1 87.31 245 ASP B N 1
ATOM 3969 C CA . ASP B 1 245 ? 8.828 36 23.5 1 87.31 245 ASP B CA 1
ATOM 3970 C C . ASP B 1 245 ? 8.195 36.781 22.344 1 87.31 245 ASP B C 1
ATOM 3972 O O . ASP B 1 245 ? 8.367 38 22.234 1 87.31 245 ASP B O 1
ATOM 3976 N N . THR B 1 246 ? 7.539 36.219 21.453 1 86.69 246 THR B N 1
ATOM 3977 C CA . THR B 1 246 ? 6.863 36.812 20.297 1 86.69 246 THR B CA 1
ATOM 3978 C C . THR B 1 246 ? 7.852 37.594 19.438 1 86.69 246 THR B C 1
ATOM 3980 O O . THR B 1 246 ? 7.555 38.688 18.984 1 86.69 246 THR B O 1
ATOM 3983 N N . ASP B 1 247 ? 9.062 37.094 19.297 1 91.88 247 ASP B N 1
ATOM 3984 C CA . ASP B 1 247 ? 10.094 37.625 18.422 1 91.88 247 ASP B CA 1
ATOM 3985 C C . ASP B 1 247 ? 10.148 36.844 17.094 1 91.88 247 ASP B C 1
ATOM 3987 O O . ASP B 1 247 ? 10.625 35.719 17.047 1 91.88 247 ASP B O 1
ATOM 3991 N N . PRO B 1 248 ? 9.68 37.5 16.031 1 93.81 248 PRO B N 1
ATOM 3992 C CA . PRO B 1 248 ? 9.602 36.781 14.758 1 93.81 248 PRO B CA 1
ATOM 3993 C C . PRO B 1 248 ? 10.969 36.312 14.266 1 93.81 248 PRO B C 1
ATOM 3995 O O . PRO B 1 248 ? 11.062 35.281 13.602 1 93.81 248 PRO B O 1
ATOM 3998 N N . GLU B 1 249 ? 11.977 37.062 14.555 1 94.5 249 GLU B N 1
ATOM 3999 C CA . GLU B 1 249 ? 13.312 36.656 14.125 1 94.5 249 GLU B CA 1
ATOM 4000 C C . GLU B 1 249 ? 13.742 35.344 14.781 1 94.5 249 GLU B C 1
ATOM 4002 O O . GLU B 1 249 ? 14.227 34.438 14.109 1 94.5 249 GLU B O 1
ATOM 4007 N N . ARG B 1 250 ? 13.648 35.344 16.062 1 95.19 250 ARG B N 1
ATOM 4008 C CA . ARG B 1 250 ? 13.977 34.125 16.781 1 95.19 250 ARG B CA 1
ATOM 4009 C C . ARG B 1 250 ? 13.062 32.969 16.359 1 95.19 250 ARG B C 1
ATOM 4011 O O . ARG B 1 250 ? 13.516 31.859 16.172 1 95.19 250 ARG B O 1
ATOM 4018 N N . ALA B 1 251 ? 11.773 33.25 16.234 1 97.06 251 ALA B N 1
ATOM 4019 C CA . ALA B 1 251 ? 10.805 32.219 15.844 1 97.06 251 ALA B CA 1
ATOM 4020 C C . ALA B 1 251 ? 11.156 31.609 14.5 1 97.06 251 ALA B C 1
ATOM 4022 O O . ALA B 1 251 ? 11.109 30.375 14.328 1 97.06 251 ALA B O 1
ATOM 4023 N N . LEU B 1 252 ? 11.609 32.406 13.57 1 97 252 LEU B N 1
ATOM 4024 C CA . LEU B 1 252 ? 11.992 31.938 12.25 1 97 252 LEU B CA 1
ATOM 4025 C C . LEU B 1 252 ? 13.258 31.078 12.328 1 97 252 LEU B C 1
ATOM 4027 O O . LEU B 1 252 ? 13.352 30.047 11.648 1 97 252 LEU B O 1
ATOM 4031 N N . SER B 1 253 ? 14.125 31.609 13.07 1 96.56 253 SER B N 1
ATOM 4032 C CA . SER B 1 253 ? 15.367 30.859 13.242 1 96.56 253 SER B CA 1
ATOM 4033 C C . SER B 1 253 ? 15.102 29.469 13.797 1 96.56 253 SER B C 1
ATOM 4035 O O . SER B 1 253 ? 15.625 28.484 13.281 1 96.56 253 SER B O 1
ATOM 4037 N N . VAL B 1 254 ? 14.328 29.375 14.836 1 96.69 254 VAL B N 1
ATOM 4038 C CA . VAL B 1 254 ? 13.984 28.109 15.477 1 96.69 254 VAL B CA 1
ATOM 4039 C C . VAL B 1 254 ? 13.195 27.234 14.5 1 96.69 254 VAL B C 1
ATOM 4041 O O . VAL B 1 254 ? 13.461 26.047 14.375 1 96.69 254 VAL B O 1
ATOM 4044 N N . ALA B 1 255 ? 12.266 27.812 13.805 1 97.88 255 ALA B N 1
ATOM 4045 C CA . ALA B 1 255 ? 11.43 27.109 12.836 1 97.88 255 ALA B CA 1
ATOM 4046 C C . ALA B 1 255 ? 12.273 26.484 11.734 1 97.88 255 ALA B C 1
ATOM 4048 O O . ALA B 1 255 ? 12.094 25.312 11.398 1 97.88 255 ALA B O 1
ATOM 4049 N N . ASN B 1 256 ? 13.195 27.25 11.18 1 96.56 256 ASN B N 1
ATOM 4050 C CA . ASN B 1 256 ? 14.086 26.75 10.133 1 96.56 256 ASN B CA 1
ATOM 4051 C C . ASN B 1 256 ? 14.945 25.609 10.625 1 96.56 256 ASN B C 1
ATOM 4053 O O . ASN B 1 256 ? 15.172 24.625 9.898 1 96.56 256 ASN B O 1
ATOM 4057 N N . ALA B 1 257 ? 15.398 25.75 11.812 1 95.25 257 ALA B N 1
ATOM 4058 C CA . ALA B 1 257 ? 16.203 24.672 12.391 1 95.25 257 ALA B CA 1
ATOM 4059 C C . ALA B 1 257 ? 15.375 23.406 12.562 1 95.25 257 ALA B C 1
ATOM 4061 O O . ALA B 1 257 ? 15.836 22.312 12.234 1 95.25 257 ALA B O 1
ATOM 4062 N N . ALA B 1 258 ? 14.195 23.531 13.094 1 95.38 258 ALA B N 1
ATOM 4063 C CA . ALA B 1 258 ? 13.305 22.391 13.281 1 95.38 258 ALA B CA 1
ATOM 4064 C C . ALA B 1 258 ? 13 21.703 11.953 1 95.38 258 ALA B C 1
ATOM 4066 O O . ALA B 1 258 ? 13.07 20.484 11.836 1 95.38 258 ALA B O 1
ATOM 4067 N N . GLY B 1 259 ? 12.648 22.531 10.938 1 93.94 259 GLY B N 1
ATOM 4068 C CA . GLY B 1 259 ? 12.398 22 9.609 1 93.94 259 GLY B CA 1
ATOM 4069 C C . GLY B 1 259 ? 13.594 21.25 9.031 1 93.94 259 GLY B C 1
ATOM 4070 O O . GLY B 1 259 ? 13.438 20.188 8.422 1 93.94 259 GLY B O 1
ATOM 4071 N N . ALA B 1 260 ? 14.719 21.781 9.234 1 92.12 260 ALA B N 1
ATOM 4072 C CA . ALA B 1 260 ? 15.953 21.172 8.742 1 92.12 260 ALA B CA 1
ATOM 4073 C C . ALA B 1 260 ? 16.219 19.844 9.422 1 92.12 260 ALA B C 1
ATOM 4075 O O . ALA B 1 260 ? 16.609 18.875 8.773 1 92.12 260 ALA B O 1
ATOM 4076 N N . LEU B 1 261 ? 16.062 19.812 10.719 1 91.19 261 LEU B N 1
ATOM 4077 C CA . LEU B 1 261 ? 16.234 18.578 11.461 1 91.19 261 LEU B CA 1
ATOM 4078 C C . LEU B 1 261 ? 15.305 17.484 10.93 1 91.19 261 LEU B C 1
ATOM 4080 O O . LEU B 1 261 ? 15.711 16.344 10.75 1 91.19 261 LEU B O 1
ATOM 4084 N N . ALA B 1 262 ? 14.047 17.844 10.688 1 90.62 262 ALA B N 1
ATOM 4085 C CA . ALA B 1 262 ? 13.055 16.906 10.164 1 90.62 262 ALA B CA 1
ATOM 4086 C C . ALA B 1 262 ? 13.445 16.422 8.766 1 90.62 262 ALA B C 1
ATOM 4088 O O . ALA B 1 262 ? 13.352 15.227 8.461 1 90.62 262 ALA B O 1
ATOM 4089 N N . ALA B 1 263 ? 13.891 17.312 7.93 1 87 263 ALA B N 1
ATOM 4090 C CA . ALA B 1 263 ? 14.266 16.984 6.555 1 87 263 ALA B CA 1
ATOM 4091 C C . ALA B 1 263 ? 15.453 16.031 6.523 1 87 263 ALA B C 1
ATOM 4093 O O . ALA B 1 263 ? 15.617 15.273 5.562 1 87 263 ALA B O 1
ATOM 4094 N N . GLY B 1 264 ? 16.203 16.094 7.539 1 83.94 264 GLY B N 1
ATOM 4095 C CA . GLY B 1 264 ? 17.391 15.234 7.613 1 83.94 264 GLY B CA 1
ATOM 4096 C C . GLY B 1 264 ? 17.109 13.883 8.242 1 83.94 264 GLY B C 1
ATOM 4097 O O . GLY B 1 264 ? 18 13.039 8.352 1 83.94 264 GLY B O 1
ATOM 4098 N N . THR B 1 265 ? 15.953 13.719 8.68 1 77.38 265 THR B N 1
ATOM 4099 C CA . THR B 1 265 ? 15.57 12.492 9.367 1 77.38 265 THR B CA 1
ATOM 4100 C C . THR B 1 265 ? 14.633 11.656 8.508 1 77.38 265 THR B C 1
ATOM 4102 O O . THR B 1 265 ? 13.742 12.195 7.848 1 77.38 265 THR B O 1
ATOM 4105 N N . ARG B 1 266 ? 15.055 10.367 8.398 1 65.12 266 ARG B N 1
ATOM 4106 C CA . ARG B 1 266 ? 14.141 9.477 7.688 1 65.12 266 ARG B CA 1
ATOM 4107 C C . ARG B 1 266 ? 12.977 9.062 8.578 1 65.12 266 ARG B C 1
ATOM 4109 O O . ARG B 1 266 ? 13.164 8.773 9.766 1 65.12 266 ARG B O 1
ATOM 4116 N N . GLY B 1 267 ? 11.891 9.141 8.07 1 60.69 267 GLY B N 1
ATOM 4117 C CA . GLY B 1 267 ? 10.719 8.664 8.789 1 60.69 267 GLY B CA 1
ATOM 4118 C C . GLY B 1 267 ? 10.016 9.75 9.57 1 60.69 267 GLY B C 1
ATOM 4119 O O . GLY B 1 267 ? 10.258 10.938 9.352 1 60.69 267 GLY B O 1
ATOM 4120 N N . VAL B 1 268 ? 8.938 9.375 10.359 1 57.59 268 VAL B N 1
ATOM 4121 C CA . VAL B 1 268 ? 8.055 10.344 10.992 1 57.59 268 VAL B CA 1
ATOM 4122 C C . VAL B 1 268 ? 8.516 10.617 12.422 1 57.59 268 VAL B C 1
ATOM 4124 O O . VAL B 1 268 ? 8.039 11.555 13.062 1 57.59 268 VAL B O 1
ATOM 4127 N N . ASP B 1 269 ? 9.57 9.859 12.812 1 64.88 269 ASP B N 1
ATOM 4128 C CA . ASP B 1 269 ? 9.938 10.109 14.203 1 64.88 269 ASP B CA 1
ATOM 4129 C C . ASP B 1 269 ? 11.023 11.172 14.305 1 64.88 269 ASP B C 1
ATOM 4131 O O . ASP B 1 269 ? 12.195 10.852 14.547 1 64.88 269 ASP B O 1
ATOM 4135 N N . ILE B 1 270 ? 10.586 12.32 14.039 1 74.06 270 ILE B N 1
ATOM 4136 C CA . ILE B 1 270 ? 11.492 13.461 14.125 1 74.06 270 ILE B CA 1
ATOM 4137 C C . ILE B 1 270 ? 11.742 13.812 15.586 1 74.06 270 ILE B C 1
ATOM 4139 O O . ILE B 1 270 ? 10.797 14.031 16.344 1 74.06 270 ILE B O 1
ATOM 4143 N N . ASP B 1 271 ? 12.961 13.609 16.031 1 78 271 ASP B N 1
ATOM 4144 C CA . ASP B 1 271 ? 13.336 14.062 17.375 1 78 271 ASP B CA 1
ATOM 4145 C C . ASP B 1 271 ? 13.547 15.578 17.391 1 78 271 ASP B C 1
ATOM 4147 O O . ASP B 1 271 ? 14.617 16.062 17.016 1 78 271 ASP B O 1
ATOM 4151 N N . LEU B 1 272 ? 12.508 16.234 17.781 1 89.38 272 LEU B N 1
ATOM 4152 C CA . LEU B 1 272 ? 12.602 17.672 17.953 1 89.38 272 LEU B CA 1
ATOM 4153 C C . LEU B 1 272 ? 12.844 18.031 19.406 1 89.38 272 LEU B C 1
ATOM 4155 O O . LEU B 1 272 ? 12.055 17.672 20.281 1 89.38 272 LEU B O 1
ATOM 4159 N N . SER B 1 273 ? 14.062 18.438 19.812 1 92.62 273 SER B N 1
ATOM 4160 C CA . SER B 1 273 ? 14.359 18.953 21.156 1 92.62 273 SER B CA 1
ATOM 4161 C C . SER B 1 273 ? 15.047 20.312 21.094 1 92.62 273 SER B C 1
ATOM 4163 O O . SER B 1 273 ? 15.727 20.625 20.109 1 92.62 273 SER B O 1
ATOM 4165 N N . TRP B 1 274 ? 14.875 21.047 22.203 1 95.25 274 TRP B N 1
ATOM 4166 C CA . TRP B 1 274 ? 15.539 22.344 22.266 1 95.25 274 TRP B CA 1
ATOM 4167 C C . TRP B 1 274 ? 17.047 22.188 22.141 1 95.25 274 TRP B C 1
ATOM 4169 O O . TRP B 1 274 ? 17.719 23.031 21.531 1 95.25 274 TRP B O 1
ATOM 4179 N N . ASP B 1 275 ? 17.578 21.109 22.688 1 94.69 275 ASP B N 1
ATOM 4180 C CA . ASP B 1 275 ? 19.016 20.875 22.578 1 94.69 275 ASP B CA 1
ATOM 4181 C C . ASP B 1 275 ? 19.453 20.734 21.125 1 94.69 275 ASP B C 1
ATOM 4183 O O . ASP B 1 275 ? 20.422 21.375 20.688 1 94.69 275 ASP B O 1
ATOM 4187 N N . ARG B 1 276 ? 18.75 19.984 20.391 1 92.62 276 ARG B N 1
ATOM 4188 C CA . ARG B 1 276 ? 19.094 19.75 19 1 92.62 276 ARG B CA 1
ATOM 4189 C C . ARG B 1 276 ? 18.906 21.016 18.172 1 92.62 276 ARG B C 1
ATOM 4191 O O . ARG B 1 276 ? 19.719 21.344 17.312 1 92.62 276 ARG B O 1
ATOM 4198 N N . ILE B 1 277 ? 17.812 21.656 18.438 1 94.44 277 ILE B N 1
ATOM 4199 C CA . ILE B 1 277 ? 17.516 22.891 17.719 1 94.44 277 ILE B CA 1
ATOM 4200 C C . ILE B 1 277 ? 18.594 23.938 18.031 1 94.44 277 ILE B C 1
ATOM 4202 O O . ILE B 1 277 ? 19.125 24.578 17.109 1 94.44 277 ILE B O 1
ATOM 4206 N N . ASN B 1 278 ? 18.922 24.078 19.234 1 94.62 278 ASN B N 1
ATOM 4207 C CA . ASN B 1 278 ? 19.922 25.078 19.641 1 94.62 278 ASN B CA 1
ATOM 4208 C C . ASN B 1 278 ? 21.297 24.734 19.109 1 94.62 278 ASN B C 1
ATOM 4210 O O . ASN B 1 278 ? 22.078 25.625 18.75 1 94.62 278 ASN B O 1
ATOM 4214 N N . ASP B 1 279 ? 21.609 23.453 19.062 1 92.81 279 ASP B N 1
ATOM 4215 C CA . ASP B 1 279 ? 22.891 23.016 18.5 1 92.81 279 ASP B CA 1
ATOM 4216 C C . ASP B 1 279 ? 23 23.406 17.031 1 92.81 279 ASP B C 1
ATOM 4218 O O . ASP B 1 279 ? 24.047 23.875 16.578 1 92.81 279 ASP B O 1
ATOM 4222 N N . LEU B 1 280 ? 21.984 23.188 16.328 1 91.12 280 LEU B N 1
ATOM 4223 C CA . LEU B 1 280 ? 22 23.531 14.914 1 91.12 280 LEU B CA 1
ATOM 4224 C C . LEU B 1 280 ? 22.078 25.031 14.711 1 91.12 280 LEU B C 1
ATOM 4226 O O . LEU B 1 280 ? 22.75 25.516 13.797 1 91.12 280 LEU B O 1
ATOM 4230 N N . ARG B 1 281 ? 21.422 25.812 15.477 1 92.56 281 ARG B N 1
ATOM 4231 C CA . ARG B 1 281 ? 21.375 27.266 15.367 1 92.56 281 ARG B CA 1
ATOM 4232 C C . ARG B 1 281 ? 22.734 27.875 15.711 1 92.56 281 ARG B C 1
ATOM 4234 O O . ARG B 1 281 ? 23.078 28.953 15.227 1 92.56 281 ARG B O 1
ATOM 4241 N N . LYS B 1 282 ? 23.484 27.188 16.547 1 90.31 282 LYS B N 1
ATOM 4242 C CA . LYS B 1 282 ? 24.812 27.656 16.922 1 90.31 282 LYS B CA 1
ATOM 4243 C C . LYS B 1 282 ? 25.812 27.406 15.797 1 90.31 282 LYS B C 1
ATOM 4245 O O . LYS B 1 282 ? 26.766 28.172 15.625 1 90.31 282 LYS B O 1
ATOM 4250 N N . ASP B 1 283 ? 25.734 26.234 15.078 1 72.88 283 ASP B N 1
ATOM 4251 C CA . ASP B 1 283 ? 26.688 25.844 14.047 1 72.88 283 ASP B CA 1
ATOM 4252 C C . ASP B 1 283 ? 26.578 26.75 12.82 1 72.88 283 ASP B C 1
ATOM 4254 O O . ASP B 1 283 ? 27.438 26.703 11.93 1 72.88 283 ASP B O 1
ATOM 4258 N N . GLN B 1 284 ? 25.547 27.391 12.484 1 63.94 284 GLN B N 1
ATOM 4259 C CA . GLN B 1 284 ? 25.438 28.188 11.266 1 63.94 284 GLN B CA 1
ATOM 4260 C C . GLN B 1 284 ? 26.078 29.562 11.438 1 63.94 284 GLN B C 1
ATOM 4262 O O . GLN B 1 284 ? 25.891 30.219 12.469 1 63.94 284 GLN B O 1
ATOM 4267 N N . PRO B 1 285 ? 27.141 29.844 10.633 1 46.97 285 PRO B N 1
ATOM 4268 C CA . PRO B 1 285 ? 27.797 31.156 10.656 1 46.97 285 PRO B CA 1
ATOM 4269 C C . PRO B 1 285 ? 26.797 32.312 10.562 1 46.97 285 PRO B C 1
ATOM 4271 O O . PRO B 1 285 ? 25.828 32.25 9.812 1 46.97 285 PRO B O 1
ATOM 4274 N N . ARG B 1 286 ? 26.688 33.219 11.656 1 40.88 286 ARG B N 1
ATOM 4275 C CA . ARG B 1 286 ? 26.047 34.531 11.586 1 40.88 286 ARG B CA 1
ATOM 4276 C C . ARG B 1 286 ? 26.516 35.312 10.367 1 40.88 286 ARG B C 1
ATOM 4278 O O . ARG B 1 286 ? 27.688 35.25 9.992 1 40.88 286 ARG B O 1
#

Foldseek 3Di:
DEEEQEFFWFKEKEFEWQDDDDPPDDTDTPDIDIAIDDLSLLLQLLLLLAPYAYEYHWEAEPDPRRVRSVVVCVVSNHHYLYHYDYPWHGKYKYWYAHPVRDIDIDIDDTRGQVTALVSDDLVSLLVGQEYEYEQHALVRLLVNLVSNVVNVHAYEYHNPPCLQVHDNPSNQQSHAEYEEEPVSVVNDPDDHQWYWYQDPQQFIWIAHPPGDIDTDGAFDDPDQDAQVCLSSQLVSQLVSQCVVPNDNNVSRLRSRLSSRQCRNDPDSPRNNHPVSSVVRSVPDDD/DEEEQEFFWFKEKEWEWQDDDDPPDDTDTPDIDIAIDDLSLLLQLLLLLAPYAYEYEWEAEPDPRRVRSVVVCVVSNHHYLYHYDYPWHGKYKYWYAHPVGDIDIDIDDTRGQVTALVSDDLVSLLVGQEYEYEQHALVRLLVNLVSNVVNVHAYEYHNPPCLQVHDNPSNQQSHAEYEEEPVSVVRDPDDHQWYWYQDPQQFIWIAHPPGDIDTDGAFDDDDQDDLVCLSSQLVSQLVSQCVVPNDNNVSRLRSRLSSRQCRNDPDSPRNNHPVSSVVRSVPDDD

Organism: Natronomonas pharaonis (strain ATCC 35678 / DSM 2160 / CIP 103997 / JCM 8858 / NBRC 14720 / NCIMB 2260 / Gabara) (NCBI:txid348780)

InterPro domains:
  IPR002139 Ribokinase/fructokinase [PR00990] (5-26)
  IPR002139 Ribokinase/fructokinase [PR00990] (32-51)
  IPR002139 Ribokinase/fructokinase [PR00990] (170-185)
  IPR002139 Ribokinase/fructokinase [PR00990] (195-206)
  IPR002173 Carbohydrate/purine kinase, PfkB, conserved site [PS00583] (37-61)
  IPR002173 Carbohydrate/purine kinase, PfkB, conserved site [PS00584] (226-239)
  IPR011611 Carbohydrate kinase PfkB [PF00294] (2-272)
  IPR029056 Ribokinase-like [G3DSA:3.40.1190.20] (1-269)
  IPR029056 Ribokinase-like [SSF53613] (1-268)

Solvent-accessible surface area (backbone atoms only — not comparable to full-atom values): 27903 Å² total; per-residue (Å²): 98,34,33,37,18,31,21,36,35,27,33,34,38,38,34,36,22,66,46,71,51,40,77,82,34,78,34,42,36,78,42,76,49,74,44,55,31,33,61,20,43,45,22,29,46,36,26,23,46,62,68,34,48,20,24,37,37,22,9,18,7,64,40,71,59,23,52,48,29,51,46,54,36,52,77,47,63,35,46,74,43,57,43,69,37,78,94,32,45,36,15,36,34,40,38,39,34,25,74,85,67,45,38,23,29,35,33,41,65,57,19,32,70,67,49,49,51,81,61,51,56,67,65,61,54,59,71,20,59,30,38,37,37,34,60,47,55,44,68,40,48,27,50,44,38,51,54,30,53,76,55,74,20,46,26,34,36,38,35,56,91,42,47,76,78,48,77,47,64,70,31,45,71,55,30,44,36,36,45,33,37,69,73,47,44,74,58,55,89,72,79,49,48,26,39,36,34,42,52,68,74,62,12,35,37,38,36,37,66,97,71,44,72,49,74,36,71,35,56,91,65,95,53,83,61,26,65,67,57,12,66,29,29,18,52,20,28,24,53,59,42,30,72,72,70,65,40,67,67,59,11,43,48,43,9,31,35,31,18,40,54,23,18,49,27,71,65,83,78,57,86,51,37,64,67,59,37,51,53,54,62,64,70,51,86,129,98,34,34,38,19,31,20,34,35,27,30,34,36,40,35,36,22,67,46,73,49,40,76,82,33,78,33,40,37,77,41,77,50,73,44,58,31,33,59,22,44,46,22,29,44,36,27,24,47,62,69,36,48,20,25,36,36,22,9,19,7,65,40,70,59,23,52,48,31,52,46,54,36,52,77,45,63,34,46,76,43,59,43,68,37,80,95,32,46,37,15,35,35,41,38,38,33,23,74,87,67,44,38,22,28,35,32,41,63,57,19,31,70,68,47,50,51,80,60,50,56,67,65,64,55,59,69,20,58,28,38,37,38,33,62,45,55,43,68,40,47,26,50,44,39,51,54,30,55,76,57,76,20,44,27,32,36,38,36,56,88,42,47,76,78,49,77,45,63,70,33,44,73,53,30,44,36,36,47,34,37,69,76,49,44,74,60,56,86,72,81,48,47,26,39,36,36,42,50,67,75,64,13,36,36,38,36,38,67,96,70,45,71,47,75,38,72,35,55,89,66,94,52,83,61,27,64,67,56,12,66,28,29,18,51,19,29,23,54,59,43,31,71,74,70,66,41,68,68,62,11,44,49,42,9,31,34,30,18,41,55,23,16,50,27,72,65,83,79,58,86,50,36,64,68,58,38,51,51,53,61,65,71,51,86,130

Secondary structure (DSSP, 8-state):
-EEEEES--EEEEEEEESS---TTEEEEEEEEEEEEE-HHHHHHHHHHHTT-EEEEEEEEESSHHHHHHHHHHHHTT-EEEEEEETT-PPPEEEEEE-TT--EEEEEE-SSTT---GGGS-HHHHHT-SEEEE-SS-HHHHHHHHHHHHHTT-EEEE--GGGGGTS--HHHHTT-SEEEEEHHHHHT--S--SEEEEE-GGG-EEEE-GGG-EEEEPPPP-S-----TTHHHHHHHHHHHHHHHH--HHHHHHHHHHHHHHHHTSSSS-----HHHHHHHHHHS--/-EEEEES--EEEEEEEESS---TTEEEEEEEEEEEEE-HHHHHHHHHHHTT-EEEEEEEEESSHHHHHHHHHHHHTT-EEEEEEETT-PPPEEEEEE-TT--EEEEEE-SSTT---GGGS-HHHHHT-SEEEE-SS-HHHHHHHHHHHHHTT-EEEE--GGGGGTS--HHHHTT-SEEEEEHHHHHT--S--SEEEEE-GGG-EEEE-GGG-EEEEPPPP-S-----TTHHHHHHHHHHHHHHHH--HHHHHHHHHHHHHHHHTSSSS-----HHHHHHHHHHS--

Nearest PDB structures (foldseek):
  6znx-assembly1_A  TM=8.941E-01  e=4.674E-24  Thermus sp. 2.9
  3go6-assembly1_A  TM=8.840E-01  e=3.215E-23  Mycobacterium tuberculosis
  8cqx-assembly1_A  TM=8.604E-01  e=2.545E-23  Thermus sp.
  6znx-assembly2_B  TM=8.424E-01  e=8.191E-23  Thermus sp. 2.9
  3i3y-assembly1_C  TM=8.627E-01  e=9.994E-19  Klebsiella pneumoniae subsp. pneumoniae MGH 78578